Protein AF-0000000068849140 (afdb_homodimer)

Secondary structure (DSSP, 8-state):
--HHHHHHHHHHHHHHHHHHHHHHHHHHHHHHHHHHHHHHHHHHHHHHHTSTTHHHHHHHHSTTGGGG--HHHHHHHTTEEEEEEEE--SS-EEEEEEEEE-S-SSBS-SEEEEEEEE-SSS--EEEEPPP-B-HHHHSS----BTTBSSPPHHHHHH--TT--S-SSS-S---HHHHHHHHHHHHHIIIIIIIT-HHHHHHHHHHHHHTS-GGG-/--HHHHHHHHHHHHHHHHHHHHHHHHHHHHHHHHHHHHHHHHHHHHHHHTSTTHHHHHHHTSTTGGGG--HHHHHHHTTEEEEEEEE--SS-EEEEEEEEE-S-SSBS-SEEEEEEEE-SSS--EEEEPPP-B-HHHHSS----BTTBSSPPHHHHHH--TT--S-SS--S---HHHHHHHHHHHHHIIIIIIIT-HHHHHHHHHHHHHTS-GGG-

Sequence (432 aa):
MDTSLRCVMDAQERLDAVNDTFAKRAADLEREGRQQRAPLLRERGVAAKRIPGFWMCALQGHPLLEQYISARDASILEHLTALEVSALSDTDAGFTITLSFSANRFFTNPILEKTLRYAGDAALSMEATPIAWTAASSGGGEEEAPHGEAATFLTAFAWTNGDTKCLLSGTGQAESAGLAEAEAFCEAIKEDVYAHPLRFFERFSCSEGAGDPTAAMDTSLRCVMDAQERLDAVNDTFAKRAADLEREGRQQRAPLLRERGVAAKRIPGFWMCALQGHPLLEQYISARDASILEHLTALEVSALSDTDAGFTITLSFSANRFFTNPILEKTLRYAGDAALSMEATPIAWTAASSGGGEEEAPHGEAATFLTAFAWTNGDTKCLLSGTGQAESAGLAEAEAFCEAIKEDVYAHPLRFFERFSCSEGAGDPTAA

Foldseek 3Di:
DPPVVVVVVVVVVVVVVVVVVVVVVVLVVVVVVCVVCVVVLVVVLVVQLPDQCLLLQLQCLQPLSVQQADPVNSVQSSQFRGWDKADDDSVWPWIKIKTAGDDDQFFDDRIKMKIWTDDPVDHIWIAIDDTGTDPVNVPDDLPARVVGQAHHNVRLRHDTLPPCCLRGRNPNDDSVVSVVSSVVSVCCCVVPCSVPVVVSSVSRVVVVVPPDPPVD/DPPVVVVVVVVVVVVVVVVVVVVVVVLVVVVVVCVVCVVVLVVVLVVQLPDQCLLLQLQCLDPLSVQQADPVNSVQSSQFRGWDKADDDSVWPWIKIKTAGDDDQFFDDRIKMKIWTDDPVDHIWIAIDDTGTDPVNVPDDLPARVVGQAAHNVRLRHDTLPPCCQHGHNPNDDSVVSVVSSVVSVCCCVVPCSVPVVVSSVSRVVVVVPPDPPVD

Nearest PDB structures (foldseek):
  7mto-assembly1_A-2  TM=8.762E-01  e=7.616E-13  Homo sapiens
  5day-assembly1_A  TM=8.794E-01  e=3.068E-12  Arabidopsis thaliana
  5day-assembly1_B  TM=7.757E-01  e=9.246E-12  Arabidopsis thaliana
  6jqv-assembly1_A  TM=8.136E-01  e=7.923E-11  Arabidopsis thaliana
  7c7x-assembly1_F  TM=8.763E-01  e=1.590E-10  Arabidopsis thaliana

Solvent-accessible surface area (backbone atoms only — not comparable to full-atom values): 22929 Å² total; per-residue (Å²): 128,61,70,43,56,53,46,28,50,51,29,50,52,53,43,49,51,52,50,53,53,49,51,53,50,48,52,51,51,51,51,52,50,48,62,64,41,47,63,37,52,50,51,26,50,58,26,43,46,71,37,86,30,41,57,37,35,12,45,52,29,30,81,73,53,31,58,19,49,21,75,66,46,50,62,54,28,49,35,34,47,45,77,46,75,42,72,67,49,98,81,48,48,46,35,31,41,38,40,32,37,51,92,58,83,52,36,73,60,50,63,43,40,31,36,42,38,54,45,94,91,45,72,80,42,43,45,39,46,81,81,51,56,27,75,81,49,55,73,52,70,82,69,63,12,72,81,45,58,35,31,29,44,65,54,52,54,44,50,34,75,83,53,76,72,36,47,51,52,59,53,89,56,56,73,67,59,33,50,53,51,50,46,50,54,53,44,45,43,53,68,42,37,66,68,42,34,65,64,19,26,49,52,30,53,50,61,63,64,66,47,80,71,69,83,110,128,61,69,42,56,54,46,29,51,52,29,47,52,52,42,50,52,53,49,53,52,48,51,51,50,49,53,50,51,51,50,52,49,48,63,64,41,48,65,36,51,51,52,25,48,60,26,42,46,70,36,86,32,41,58,37,36,13,44,55,30,30,80,73,53,30,56,18,48,20,74,66,46,50,63,54,29,49,35,36,47,44,78,47,75,42,71,68,50,97,82,49,47,48,34,32,42,38,40,31,39,52,92,56,82,52,38,73,60,51,62,43,41,32,36,41,38,52,44,95,93,45,73,79,41,44,44,39,44,80,80,51,55,28,75,84,48,56,72,53,69,82,69,64,11,71,80,45,57,32,29,27,43,66,56,48,53,43,49,33,73,83,52,79,73,36,44,54,54,66,53,87,57,57,74,66,58,33,50,53,49,50,46,51,55,52,46,45,44,52,69,40,38,66,68,42,35,63,65,19,27,49,51,30,54,51,59,63,64,66,48,84,73,69,84,110

pLDDT: mean 84.21, std 18.13, range [31.11, 98.5]

Organism: Emiliania huxleyi (strain CCMP1516) (NCBI:txid280463)

Radius of gyration: 26.76 Å; Cα contacts (8 Å, |Δi|>4): 639; chains: 2; bounding box: 44×80×61 Å

InterPro domains:
  IPR002164 Nucleosome assembly protein [PF00956] (27-134)
  IPR002164 Nucleosome assembly protein [PTHR11875] (4-202)
  IPR037231 NAP-like superfamily [SSF143113] (9-201)

Structure (mmCIF, N/CA/C/O backbone):
data_AF-0000000068849140-model_v1
#
loop_
_entity.id
_entity.type
_entity.pdbx_description
1 polymer 'Nucleosome assembly protein'
#
loop_
_atom_site.group_PDB
_atom_site.id
_atom_site.type_symbol
_atom_site.label_atom_id
_atom_site.label_alt_id
_atom_site.label_comp_id
_atom_site.label_asym_id
_atom_site.label_entity_id
_atom_site.label_seq_id
_atom_site.pdbx_PDB_ins_code
_atom_site.Cartn_x
_atom_site.Cartn_y
_atom_site.Cartn_z
_atom_site.occupancy
_atom_site.B_iso_or_equiv
_atom_site.auth_seq_id
_atom_site.auth_comp_id
_atom_site.auth_asym_id
_atom_site.auth_atom_id
_atom_site.pdbx_PDB_model_num
ATOM 1 N N . MET A 1 1 ? 10.133 26.875 26.531 1 49.56 1 MET A N 1
ATOM 2 C CA . MET A 1 1 ? 9.273 26.172 25.578 1 49.56 1 MET A CA 1
ATOM 3 C C . MET A 1 1 ? 7.797 26.438 25.891 1 49.56 1 MET A C 1
ATOM 5 O O . MET A 1 1 ? 7.398 26.438 27.047 1 49.56 1 MET A O 1
ATOM 9 N N . ASP A 1 2 ? 6.996 27.125 24.984 1 70.75 2 ASP A N 1
ATOM 10 C CA . ASP A 1 2 ? 5.582 27.453 25.141 1 70.75 2 ASP A CA 1
ATOM 11 C C . ASP A 1 2 ? 4.793 26.219 25.594 1 70.75 2 ASP A C 1
ATOM 13 O O . ASP A 1 2 ? 5.156 25.094 25.266 1 70.75 2 ASP A O 1
ATOM 17 N N . THR A 1 3 ? 4.18 26.328 26.812 1 87.56 3 THR A N 1
ATOM 18 C CA . THR A 1 3 ? 3.361 25.312 27.469 1 87.56 3 THR A CA 1
ATOM 19 C C . THR A 1 3 ? 2.557 24.516 26.438 1 87.56 3 THR A C 1
ATOM 21 O O . THR A 1 3 ? 2.391 23.312 26.578 1 87.56 3 THR A O 1
ATOM 24 N N . SER A 1 4 ? 2.209 25.141 25.422 1 92.19 4 SER A N 1
ATOM 25 C CA . SER A 1 4 ? 1.405 24.469 24.406 1 92.19 4 SER A CA 1
ATOM 26 C C . SER A 1 4 ? 2.246 23.484 23.609 1 92.19 4 SER A C 1
ATOM 28 O O . SER A 1 4 ? 1.792 22.375 23.297 1 92.19 4 SER A O 1
ATOM 30 N N . LEU A 1 5 ? 3.445 23.844 23.375 1 94.06 5 LEU A N 1
ATOM 31 C CA . LEU A 1 5 ? 4.332 22.969 22.609 1 94.06 5 LEU A CA 1
ATOM 32 C C . LEU A 1 5 ? 4.664 21.719 23.422 1 94.06 5 LEU A C 1
ATOM 34 O O . LEU A 1 5 ? 4.746 20.625 22.859 1 94.06 5 LEU A O 1
ATOM 38 N N . ARG A 1 6 ? 4.871 21.922 24.672 1 95.06 6 ARG A N 1
ATOM 39 C CA . ARG A 1 6 ? 5.141 20.781 25.547 1 95.06 6 ARG A CA 1
ATOM 40 C C . ARG A 1 6 ? 3.969 19.812 25.562 1 95.06 6 ARG A C 1
ATOM 42 O O . ARG A 1 6 ? 4.168 18.594 25.594 1 95.06 6 ARG A O 1
ATOM 49 N N . CYS A 1 7 ? 2.766 20.375 25.5 1 95.56 7 CYS A N 1
ATOM 50 C CA . CYS A 1 7 ? 1.574 19.531 25.469 1 95.56 7 CYS A CA 1
ATOM 51 C C . CYS A 1 7 ? 1.505 18.719 24.188 1 95.56 7 CYS A C 1
ATOM 53 O O . CYS A 1 7 ? 1.124 17.547 24.203 1 95.56 7 CYS A O 1
ATOM 55 N N . VAL A 1 8 ? 1.905 19.359 23.094 1 96.75 8 VAL A N 1
ATOM 56 C CA . VAL A 1 8 ? 1.933 18.641 21.812 1 96.75 8 VAL A CA 1
ATOM 57 C C . VAL A 1 8 ? 2.979 17.531 21.875 1 96.75 8 VAL A C 1
ATOM 59 O O . VAL A 1 8 ? 2.723 16.406 21.438 1 96.75 8 VAL A O 1
ATOM 62 N N . MET A 1 9 ? 4.102 17.812 22.453 1 97.06 9 MET A N 1
ATOM 63 C CA . MET A 1 9 ? 5.191 16.859 22.562 1 97.06 9 MET A CA 1
ATOM 64 C C . MET A 1 9 ? 4.773 15.656 23.422 1 97.06 9 MET A C 1
ATOM 66 O O . MET A 1 9 ? 5.066 14.516 23.078 1 97.06 9 MET A O 1
ATOM 70 N N . ASP A 1 10 ? 4.113 15.953 24.516 1 97.5 10 ASP A N 1
ATOM 71 C CA . ASP A 1 10 ? 3.662 14.891 25.422 1 97.5 10 ASP A CA 1
ATOM 72 C C . ASP A 1 10 ? 2.66 13.977 24.719 1 97.5 10 ASP A C 1
ATOM 74 O O . ASP A 1 10 ? 2.766 12.75 24.812 1 97.5 10 ASP A O 1
ATOM 78 N N . ALA A 1 11 ? 1.691 14.57 24.094 1 97.75 11 ALA A N 1
ATOM 79 C CA . ALA A 1 11 ? 0.708 13.789 23.359 1 97.75 11 ALA A CA 1
ATOM 80 C C . ALA A 1 11 ? 1.382 12.93 22.281 1 97.75 11 ALA A C 1
ATOM 82 O O . ALA A 1 11 ? 1.031 11.766 22.109 1 97.75 11 ALA A O 1
ATOM 83 N N . GLN A 1 12 ? 2.391 13.523 21.594 1 97.5 12 GLN A N 1
ATOM 84 C CA . GLN A 1 12 ? 3.111 12.812 20.531 1 97.5 12 GLN A CA 1
ATOM 85 C C . GLN A 1 12 ? 3.9 11.641 21.109 1 97.5 12 GLN A C 1
ATOM 87 O O . GLN A 1 12 ? 3.949 10.57 20.5 1 97.5 12 GLN A O 1
ATOM 92 N N . GLU A 1 13 ? 4.496 11.805 22.234 1 97.88 13 GLU A N 1
ATOM 93 C CA . GLU A 1 13 ? 5.246 10.727 22.859 1 97.88 13 GLU A CA 1
ATOM 94 C C . GLU A 1 13 ? 4.336 9.547 23.203 1 97.88 13 GLU A C 1
ATOM 96 O O . GLU A 1 13 ? 4.707 8.391 23 1 97.88 13 GLU A O 1
ATOM 101 N N . ARG A 1 14 ? 3.197 9.828 23.719 1 98.25 14 ARG A N 1
ATOM 102 C CA . ARG A 1 14 ? 2.238 8.789 24.062 1 98.25 14 ARG A CA 1
ATOM 103 C C . ARG A 1 14 ? 1.708 8.094 22.812 1 98.25 14 ARG A C 1
ATOM 105 O O . ARG A 1 14 ? 1.525 6.875 22.812 1 98.25 14 ARG A O 1
ATOM 112 N N . LEU A 1 15 ? 1.481 8.898 21.797 1 98.19 15 LEU A N 1
ATOM 113 C CA . LEU A 1 15 ? 1.063 8.336 20.516 1 98.19 15 LEU A CA 1
ATOM 114 C C . LEU A 1 15 ? 2.127 7.395 19.969 1 98.19 15 LEU A C 1
ATOM 116 O O . LEU A 1 15 ? 1.81 6.289 19.516 1 98.19 15 LEU A O 1
ATOM 120 N N . ASP A 1 16 ? 3.359 7.824 20.031 1 97.81 16 ASP A N 1
ATOM 121 C CA . ASP A 1 16 ? 4.461 6.996 19.531 1 97.81 16 ASP A CA 1
ATOM 122 C C . ASP A 1 16 ? 4.547 5.684 20.312 1 97.81 16 ASP A C 1
ATOM 124 O O . ASP A 1 16 ? 4.828 4.633 19.734 1 97.81 16 ASP A O 1
ATOM 128 N N . ALA A 1 17 ? 4.34 5.77 21.562 1 98.25 17 ALA A N 1
ATOM 129 C CA . ALA A 1 17 ? 4.363 4.57 22.406 1 98.25 17 ALA A CA 1
ATOM 130 C C . ALA A 1 17 ? 3.262 3.598 21.984 1 98.25 17 ALA A C 1
ATOM 132 O O . ALA A 1 17 ? 3.492 2.389 21.906 1 98.25 17 ALA A O 1
ATOM 133 N N . VAL A 1 18 ? 2.059 4.125 21.766 1 98.19 18 VAL A N 1
ATOM 134 C CA . VAL A 1 18 ? 0.947 3.297 21.312 1 98.19 18 VAL A CA 1
ATOM 135 C C . VAL A 1 18 ? 1.288 2.686 19.953 1 98.19 18 VAL A C 1
ATOM 137 O O . VAL A 1 18 ? 1.081 1.489 19.734 1 98.19 18 VAL A O 1
ATOM 140 N N . ASN A 1 19 ? 1.831 3.504 19.078 1 97.31 19 ASN A N 1
ATOM 141 C CA . ASN A 1 19 ? 2.191 3.02 17.75 1 97.31 19 ASN A CA 1
ATOM 142 C C . ASN A 1 19 ? 3.248 1.921 17.828 1 97.31 19 ASN A C 1
ATOM 144 O O . ASN A 1 19 ? 3.158 0.92 17.109 1 97.31 19 ASN A O 1
ATOM 148 N N . ASP A 1 20 ? 4.223 2.127 18.656 1 97.75 20 ASP A N 1
ATOM 149 C CA . ASP A 1 20 ? 5.27 1.123 18.812 1 97.75 20 ASP A CA 1
ATOM 150 C C . ASP A 1 20 ? 4.691 -0.198 19.328 1 97.75 20 ASP A C 1
ATOM 152 O O . ASP A 1 20 ? 5.059 -1.269 18.828 1 97.75 20 ASP A O 1
ATOM 156 N N . THR A 1 21 ? 3.822 -0.109 20.266 1 98.12 21 THR A N 1
ATOM 157 C CA . THR A 1 21 ? 3.18 -1.291 20.828 1 98.12 21 THR A CA 1
ATOM 158 C C . THR A 1 21 ? 2.393 -2.041 19.75 1 98.12 21 THR A C 1
ATOM 160 O O . THR A 1 21 ? 2.525 -3.258 19.625 1 98.12 21 THR A O 1
ATOM 163 N N . PHE A 1 22 ? 1.639 -1.325 19.016 1 97.75 22 PHE A N 1
ATOM 164 C CA . PHE A 1 22 ? 0.774 -1.976 18.047 1 97.75 22 PHE A CA 1
ATOM 165 C C . PHE A 1 22 ? 1.571 -2.41 16.812 1 97.75 22 PHE A C 1
ATOM 167 O O . PHE A 1 22 ? 1.203 -3.373 16.141 1 97.75 22 PHE A O 1
ATOM 174 N N . ALA A 1 23 ? 2.629 -1.729 16.469 1 96.06 23 ALA A N 1
ATOM 175 C CA . ALA A 1 23 ? 3.525 -2.203 15.422 1 96.06 23 ALA A CA 1
ATOM 176 C C . ALA A 1 23 ? 4.098 -3.574 15.766 1 96.06 23 ALA A C 1
ATOM 178 O O . ALA A 1 23 ? 4.156 -4.461 14.906 1 96.06 23 ALA A O 1
ATOM 179 N N . LYS A 1 24 ? 4.512 -3.715 16.984 1 97.25 24 LYS A N 1
ATOM 180 C CA . LYS A 1 24 ? 5.035 -4.996 17.453 1 97.25 24 LYS A CA 1
ATOM 181 C C . LYS A 1 24 ? 3.951 -6.074 17.422 1 97.25 24 LYS A C 1
ATOM 183 O O . LYS A 1 24 ? 4.199 -7.199 16.984 1 97.25 24 LYS A O 1
ATOM 188 N N . ARG A 1 25 ? 2.779 -5.699 17.859 1 98.06 25 ARG A N 1
ATOM 189 C CA . ARG A 1 25 ? 1.673 -6.648 17.875 1 98.06 25 ARG A CA 1
ATOM 190 C C . ARG A 1 25 ? 1.307 -7.066 16.453 1 98.06 25 ARG A C 1
ATOM 192 O O . ARG A 1 25 ? 0.983 -8.234 16.203 1 98.06 25 ARG A O 1
ATOM 199 N N . ALA A 1 26 ? 1.312 -6.145 15.578 1 96.38 26 ALA A N 1
ATOM 200 C CA . ALA A 1 26 ? 1.036 -6.453 14.18 1 96.38 26 ALA A CA 1
ATOM 201 C C . ALA A 1 26 ? 2.092 -7.391 13.602 1 96.38 26 ALA A C 1
ATOM 203 O O . ALA A 1 26 ? 1.764 -8.328 12.867 1 96.38 26 ALA A O 1
ATOM 204 N N . ALA A 1 27 ? 3.34 -7.152 13.875 1 94.38 27 ALA A N 1
ATOM 205 C CA . ALA A 1 27 ? 4.426 -8.008 13.406 1 94.38 27 ALA A CA 1
ATOM 206 C C . ALA A 1 27 ? 4.285 -9.422 13.961 1 94.38 27 ALA A C 1
ATOM 208 O O . ALA A 1 27 ? 4.504 -10.406 13.242 1 94.38 27 ALA A O 1
ATOM 209 N N . ASP A 1 28 ? 3.934 -9.484 15.203 1 96.94 28 ASP A N 1
ATOM 210 C CA . ASP A 1 28 ? 3.727 -10.789 15.828 1 96.94 28 ASP A CA 1
ATOM 211 C C . ASP A 1 28 ? 2.568 -11.539 15.172 1 96.94 28 ASP A C 1
ATOM 213 O O . ASP A 1 28 ? 2.652 -12.742 14.938 1 96.94 28 ASP A O 1
ATOM 217 N N . LEU A 1 29 ? 1.521 -10.836 14.953 1 97.19 29 LEU A N 1
ATOM 218 C CA . LEU A 1 29 ? 0.362 -11.43 14.297 1 97.19 29 LEU A CA 1
ATOM 219 C C . LEU A 1 29 ? 0.731 -11.953 12.914 1 97.19 29 LEU A C 1
ATOM 221 O O . LEU A 1 29 ? 0.348 -13.07 12.547 1 97.19 29 LEU A O 1
ATOM 225 N N . GLU A 1 30 ? 1.449 -11.172 12.164 1 93.69 30 GLU A N 1
ATOM 226 C CA . GLU A 1 30 ? 1.889 -11.578 10.836 1 93.69 30 GLU A CA 1
ATOM 227 C C . GLU A 1 30 ? 2.773 -12.82 10.914 1 93.69 30 GLU A C 1
ATOM 229 O O . GLU A 1 30 ? 2.652 -13.727 10.086 1 93.69 30 GLU A O 1
ATOM 234 N N . ARG A 1 31 ? 3.668 -12.812 11.82 1 93.5 31 ARG A N 1
ATOM 235 C CA . ARG A 1 31 ? 4.559 -13.953 12 1 93.5 31 ARG A CA 1
ATOM 236 C C . ARG A 1 31 ? 3.764 -15.219 12.305 1 93.5 31 ARG A C 1
ATOM 238 O O . ARG A 1 31 ? 4.031 -16.281 11.734 1 93.5 31 ARG A O 1
ATOM 245 N N . GLU A 1 32 ? 2.838 -15.117 13.195 1 97.38 32 GLU A N 1
ATOM 246 C CA . GLU A 1 32 ? 1.992 -16.266 13.531 1 97.38 32 GLU A CA 1
ATOM 247 C C . GLU A 1 32 ? 1.227 -16.766 12.312 1 97.38 32 GLU A C 1
ATOM 249 O O . GLU A 1 32 ? 1.151 -17.969 12.07 1 97.38 32 GLU A O 1
ATOM 254 N N . GLY A 1 33 ? 0.604 -15.852 11.625 1 96.75 33 GLY A N 1
ATOM 255 C CA . GLY A 1 33 ? -0.108 -16.234 10.414 1 96.75 33 GLY A CA 1
ATOM 256 C C . GLY A 1 33 ? 0.773 -16.922 9.398 1 96.75 33 GLY A C 1
ATOM 257 O O . GLY A 1 33 ? 0.374 -17.922 8.805 1 96.75 33 GLY A O 1
ATOM 258 N N . ARG A 1 34 ? 1.899 -16.391 9.227 1 94 34 ARG A N 1
ATOM 259 C CA . ARG A 1 34 ? 2.854 -16.984 8.297 1 94 34 ARG A CA 1
ATOM 260 C C . ARG A 1 34 ? 3.207 -18.422 8.719 1 94 34 ARG A C 1
ATOM 262 O O . ARG A 1 34 ? 3.316 -19.312 7.867 1 94 34 ARG A O 1
ATOM 269 N N . GLN A 1 35 ? 3.42 -18.594 9.953 1 96.75 35 GLN A N 1
ATOM 270 C CA . GLN A 1 35 ? 3.779 -19.906 10.477 1 96.75 35 GLN A CA 1
ATOM 271 C C . GLN A 1 35 ? 2.654 -20.922 10.25 1 96.75 35 GLN A C 1
ATOM 273 O O . GLN A 1 35 ? 2.91 -22.094 9.969 1 96.75 35 GLN A O 1
ATOM 278 N N . GLN A 1 36 ? 1.473 -20.469 10.336 1 98.06 36 GLN A N 1
ATOM 279 C CA . GLN A 1 36 ? 0.331 -21.344 10.148 1 98.06 36 GLN A CA 1
ATOM 280 C C . GLN A 1 36 ? 0.082 -21.625 8.672 1 98.06 36 GLN A C 1
ATOM 282 O O . GLN A 1 36 ? -0.376 -22.703 8.305 1 98.06 36 GLN A O 1
ATOM 287 N N . ARG A 1 37 ? 0.371 -20.688 7.836 1 97.81 37 ARG A N 1
ATOM 288 C CA . ARG A 1 37 ? 0.118 -20.828 6.406 1 97.81 37 ARG A CA 1
ATOM 289 C C . ARG A 1 37 ? 1.194 -21.688 5.742 1 97.81 37 ARG A C 1
ATOM 291 O O . ARG A 1 37 ? 0.925 -22.391 4.766 1 97.81 37 ARG A O 1
ATOM 298 N N . ALA A 1 38 ? 2.375 -21.672 6.297 1 96.56 38 ALA A N 1
ATOM 299 C CA . ALA A 1 38 ? 3.553 -22.25 5.668 1 96.56 38 ALA A CA 1
ATOM 300 C C . ALA A 1 38 ? 3.334 -23.734 5.371 1 96.56 38 ALA A C 1
ATOM 302 O O . ALA A 1 38 ? 3.512 -24.188 4.234 1 96.56 38 ALA A O 1
ATOM 303 N N . PRO A 1 39 ? 2.945 -24.578 6.387 1 98 39 PRO A N 1
ATOM 304 C CA . PRO A 1 39 ? 2.752 -26 6.09 1 98 39 PRO A CA 1
ATOM 305 C C . PRO A 1 39 ? 1.635 -26.25 5.082 1 98 39 PRO A C 1
ATOM 307 O O . PRO A 1 39 ? 1.707 -27.188 4.293 1 98 39 PRO A O 1
ATOM 310 N N . LEU A 1 40 ? 0.639 -25.422 5.082 1 98.25 40 LEU A N 1
ATOM 311 C CA . LEU A 1 40 ? -0.479 -25.594 4.156 1 98.25 40 LEU A CA 1
ATOM 312 C C . LEU A 1 40 ? -0.068 -25.219 2.736 1 98.25 40 LEU A C 1
ATOM 314 O O . LEU A 1 40 ? -0.494 -25.875 1.775 1 98.25 40 LEU A O 1
ATOM 318 N N . LEU A 1 41 ? 0.732 -24.219 2.627 1 97.81 41 LEU A N 1
ATOM 319 C CA . LEU A 1 41 ? 1.247 -23.828 1.319 1 97.81 41 LEU A CA 1
ATOM 320 C C . LEU A 1 41 ? 2.139 -24.922 0.74 1 97.81 41 LEU A C 1
ATOM 322 O O . LEU A 1 41 ? 2.098 -25.188 -0.463 1 97.81 41 LEU A O 1
ATOM 326 N N . ARG A 1 42 ? 2.916 -25.5 1.613 1 96.88 42 ARG A N 1
ATOM 327 C CA . ARG A 1 42 ? 3.75 -26.625 1.182 1 96.88 42 ARG A CA 1
ATOM 328 C C . ARG A 1 42 ? 2.896 -27.781 0.694 1 96.88 42 ARG A C 1
ATOM 330 O O . ARG A 1 42 ? 3.18 -28.375 -0.352 1 96.88 42 ARG A O 1
ATOM 337 N N . GLU A 1 43 ? 1.941 -28.078 1.437 1 97.38 43 GLU A N 1
ATOM 338 C CA . GLU A 1 43 ? 1.027 -29.156 1.058 1 97.38 43 GLU A CA 1
ATOM 339 C C . GLU A 1 43 ? 0.363 -28.859 -0.285 1 97.38 43 GLU A C 1
ATOM 341 O O . GLU A 1 43 ? 0.265 -29.75 -1.139 1 97.38 43 GLU A O 1
ATOM 346 N N . ARG A 1 44 ? -0.086 -27.656 -0.481 1 97.81 44 ARG A N 1
ATOM 347 C CA . ARG A 1 44 ? -0.712 -27.281 -1.743 1 97.81 44 ARG A CA 1
ATOM 348 C C . ARG A 1 44 ? 0.27 -27.406 -2.902 1 97.81 44 ARG A C 1
ATOM 350 O O . ARG A 1 44 ? -0.092 -27.891 -3.979 1 97.81 44 ARG A O 1
ATOM 357 N N . GLY A 1 45 ? 1.469 -26.969 -2.615 1 97 45 GLY A N 1
ATOM 358 C CA . GLY A 1 45 ? 2.504 -27.062 -3.633 1 97 45 GLY A CA 1
ATOM 359 C C . GLY A 1 45 ? 2.781 -28.484 -4.078 1 97 45 GLY A C 1
ATOM 360 O O . GLY A 1 45 ? 2.908 -28.75 -5.273 1 97 45 GLY A O 1
ATOM 361 N N . VAL A 1 46 ? 2.863 -29.391 -3.137 1 96.5 46 VAL A N 1
ATOM 362 C CA . VAL A 1 46 ? 3.125 -30.797 -3.422 1 96.5 46 VAL A CA 1
ATOM 363 C C . VAL A 1 46 ? 1.97 -31.391 -4.227 1 96.5 46 VAL A C 1
ATOM 365 O O . VAL A 1 46 ? 2.189 -32.094 -5.215 1 96.5 46 VAL A O 1
ATOM 368 N N . ALA A 1 47 ? 0.801 -31.109 -3.848 1 97.12 47 ALA A N 1
ATOM 369 C CA . ALA A 1 47 ? -0.377 -31.609 -4.551 1 97.12 47 ALA A CA 1
ATOM 370 C C . ALA A 1 47 ? -0.45 -31.047 -5.965 1 97.12 47 ALA A C 1
ATOM 372 O O . ALA A 1 47 ? -0.775 -31.766 -6.914 1 97.12 47 ALA A O 1
ATOM 373 N N . ALA A 1 48 ? -0.21 -29.781 -6.094 1 96.75 48 ALA A N 1
ATOM 374 C CA . ALA A 1 48 ? -0.274 -29.125 -7.391 1 96.75 48 ALA A CA 1
ATOM 375 C C . ALA A 1 48 ? 0.744 -29.703 -8.359 1 96.75 48 ALA A C 1
ATOM 377 O O . ALA A 1 48 ? 0.484 -29.797 -9.562 1 96.75 48 ALA A O 1
ATOM 378 N N . LYS A 1 49 ? 1.909 -30.031 -7.805 1 95.25 49 LYS A N 1
ATOM 379 C CA . LYS A 1 49 ? 2.984 -30.594 -8.625 1 95.25 49 LYS A CA 1
ATOM 380 C C . LYS A 1 49 ? 2.543 -31.891 -9.297 1 95.25 49 LYS A C 1
ATOM 382 O O . LYS A 1 49 ? 3.068 -32.25 -10.344 1 95.25 49 LYS A O 1
ATOM 387 N N . ARG A 1 50 ? 1.591 -32.562 -8.812 1 94.5 50 ARG A N 1
ATOM 388 C CA . ARG A 1 50 ? 1.121 -33.844 -9.32 1 94.5 50 ARG A CA 1
ATOM 389 C C . ARG A 1 50 ? 0.095 -33.656 -10.43 1 94.5 50 ARG A C 1
ATOM 391 O O . ARG A 1 50 ? -0.312 -34.625 -11.078 1 94.5 50 ARG A O 1
ATOM 398 N N . ILE A 1 51 ? -0.308 -32.438 -10.602 1 94.62 51 ILE A N 1
ATOM 399 C CA . ILE A 1 51 ? -1.282 -32.156 -11.641 1 94.62 51 ILE A CA 1
ATOM 400 C C . ILE A 1 51 ? -0.575 -31.531 -12.844 1 94.62 51 ILE A C 1
ATOM 402 O O . ILE A 1 51 ? -0.19 -30.359 -12.812 1 94.62 51 ILE A O 1
ATOM 406 N N . PRO A 1 52 ? -0.504 -32.281 -13.867 1 92.12 52 PRO A N 1
ATOM 407 C CA . PRO A 1 52 ? 0.189 -31.75 -15.047 1 92.12 52 PRO A CA 1
ATOM 408 C C . PRO A 1 52 ? -0.419 -30.453 -15.555 1 92.12 52 PRO A C 1
ATOM 410 O O . PRO A 1 52 ? -1.639 -30.344 -15.711 1 92.12 52 PRO A O 1
ATOM 413 N N . GLY A 1 53 ? 0.389 -29.422 -15.695 1 93.81 53 GLY A N 1
ATOM 414 C CA . GLY A 1 53 ? -0.03 -28.156 -16.281 1 93.81 53 GLY A CA 1
ATOM 415 C C . GLY A 1 53 ? -0.816 -27.281 -15.328 1 93.81 53 GLY A C 1
ATOM 416 O O . GLY A 1 53 ? -1.47 -26.328 -15.75 1 93.81 53 GLY A O 1
ATOM 417 N N . PHE A 1 54 ? -0.818 -27.656 -14.102 1 96.31 54 PHE A N 1
ATOM 418 C CA . PHE A 1 54 ? -1.639 -26.953 -13.125 1 96.31 54 PHE A CA 1
ATOM 419 C C . PHE A 1 54 ? -1.349 -25.453 -13.164 1 96.31 54 PHE A C 1
ATOM 421 O O . PHE A 1 54 ? -2.264 -24.641 -13.32 1 96.31 54 PHE A O 1
ATOM 428 N N . TRP A 1 55 ? -0.136 -25.062 -13.023 1 97.25 55 TRP A N 1
ATOM 429 C CA . TRP A 1 55 ? 0.237 -23.656 -12.914 1 97.25 55 TRP A CA 1
ATOM 430 C C . TRP A 1 55 ? 0.056 -22.938 -14.25 1 97.25 55 TRP A C 1
ATOM 432 O O . TRP A 1 55 ? -0.315 -21.766 -14.289 1 97.25 55 TRP A O 1
ATOM 442 N N . MET A 1 56 ? 0.369 -23.625 -15.367 1 96.19 56 MET A N 1
ATOM 443 C CA . MET A 1 56 ? 0.105 -23.047 -16.688 1 96.19 56 MET A CA 1
ATOM 444 C C . MET A 1 56 ? -1.369 -22.688 -16.828 1 96.19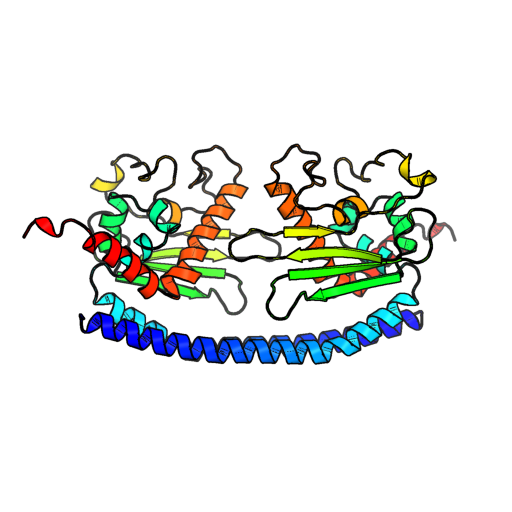 56 MET A C 1
ATOM 446 O O . MET A 1 56 ? -1.7 -21.578 -17.25 1 96.19 56 MET A O 1
ATOM 450 N N . CYS A 1 57 ? -2.242 -23.609 -16.438 1 96.31 57 CYS A N 1
ATOM 451 C CA . CYS A 1 57 ? -3.682 -23.375 -16.516 1 96.31 57 CYS A CA 1
ATOM 452 C C . CYS A 1 57 ? -4.102 -22.219 -15.633 1 96.31 57 CYS A C 1
ATOM 454 O O . CYS A 1 57 ? -4.902 -21.375 -16.031 1 96.31 57 CYS A O 1
ATOM 456 N N . ALA A 1 58 ? -3.553 -22.203 -14.438 1 97.38 58 ALA A N 1
ATOM 457 C CA . ALA A 1 58 ? -3.889 -21.141 -13.5 1 97.38 58 ALA A CA 1
ATOM 458 C C . ALA A 1 58 ? -3.449 -19.781 -14.039 1 97.38 58 ALA A C 1
ATOM 460 O O . ALA A 1 58 ? -4.188 -18.797 -13.938 1 97.38 58 ALA A O 1
ATOM 461 N N . LEU A 1 59 ? -2.25 -19.703 -14.57 1 97.75 59 LEU A N 1
ATOM 462 C CA . LEU A 1 59 ? -1.738 -18.469 -15.141 1 97.75 59 LEU A CA 1
ATOM 463 C C . LEU A 1 59 ? -2.564 -18.031 -16.344 1 97.75 59 LEU A C 1
ATOM 465 O O . LEU A 1 59 ? -2.902 -16.859 -16.5 1 97.75 59 LEU A O 1
ATOM 469 N N . GLN A 1 60 ? -2.955 -18.938 -17.156 1 95.56 60 GLN A N 1
ATOM 470 C CA . GLN A 1 60 ? -3.729 -18.656 -18.359 1 95.56 60 GLN A CA 1
ATOM 471 C C . GLN A 1 60 ? -5.152 -18.234 -18.016 1 95.56 60 GLN A C 1
ATOM 473 O O . GLN A 1 60 ? -5.785 -17.5 -18.781 1 95.56 60 GLN A O 1
ATOM 478 N N . GLY A 1 61 ? -5.586 -18.75 -16.938 1 96.44 61 GLY A N 1
ATOM 479 C CA . GLY A 1 61 ? -6.941 -18.422 -16.516 1 96.44 61 GLY A CA 1
ATOM 480 C C . GLY A 1 61 ? -7.078 -17.016 -15.961 1 96.44 61 GLY A C 1
ATOM 481 O O . GLY A 1 61 ? -8.188 -16.531 -15.758 1 96.44 61 GLY A O 1
ATOM 482 N N . HIS A 1 62 ? -5.984 -16.422 -15.625 1 96.38 62 HIS A N 1
ATOM 483 C CA . HIS A 1 62 ? -6.012 -15.078 -15.07 1 96.38 62 HIS A CA 1
ATOM 484 C C . HIS A 1 62 ? -6.164 -14.031 -16.172 1 96.38 62 HIS A C 1
ATOM 486 O O . HIS A 1 62 ? -5.371 -14 -17.125 1 96.38 62 HIS A O 1
ATOM 492 N N . PRO A 1 63 ? -7.102 -13.148 -16.078 1 94.31 63 PRO A N 1
ATOM 493 C CA . PRO A 1 63 ? -7.422 -12.227 -17.172 1 94.31 63 PRO A CA 1
ATOM 494 C C . PRO A 1 63 ? -6.238 -11.344 -17.562 1 94.31 63 PRO A C 1
ATOM 496 O O . PRO A 1 63 ? -6.043 -11.055 -18.75 1 94.31 63 PRO A O 1
ATOM 499 N N . LEU A 1 64 ? -5.465 -10.883 -16.656 1 91.94 64 LEU A N 1
ATOM 500 C CA . LEU A 1 64 ? -4.324 -10.023 -16.953 1 91.94 64 LEU A CA 1
ATOM 501 C C . LEU A 1 64 ? -3.158 -10.844 -17.5 1 91.94 64 LEU A C 1
ATOM 503 O O . LEU A 1 64 ? -2.549 -10.469 -18.5 1 91.94 64 LEU A O 1
ATOM 507 N N . LEU A 1 65 ? -2.898 -11.953 -16.875 1 94.88 65 LEU A N 1
ATOM 508 C CA . LEU A 1 65 ? -1.698 -12.719 -17.203 1 94.88 65 LEU A CA 1
ATOM 509 C C . LEU A 1 65 ? -1.859 -13.461 -18.516 1 94.88 65 LEU A C 1
ATOM 511 O O . LEU A 1 65 ? -0.878 -13.695 -19.234 1 94.88 65 LEU A O 1
ATOM 515 N N . GLU A 1 66 ? -3.049 -13.82 -18.844 1 93.81 66 GLU A N 1
ATOM 516 C CA . GLU A 1 66 ? -3.291 -14.539 -20.094 1 93.81 66 GLU A CA 1
ATOM 517 C C . GLU A 1 66 ? -2.822 -13.727 -21.297 1 93.81 66 GLU A C 1
ATOM 519 O O . GLU A 1 66 ? -2.443 -14.297 -22.328 1 93.81 66 GLU A O 1
ATOM 524 N N . GLN A 1 67 ? -2.859 -12.438 -21.141 1 90 67 GLN A N 1
ATOM 525 C CA . GLN A 1 67 ? -2.498 -11.547 -22.234 1 90 67 GLN A CA 1
ATOM 526 C C . GLN A 1 67 ? -1.012 -11.656 -22.578 1 90 67 GLN A C 1
ATOM 528 O O . GLN A 1 67 ? -0.586 -11.289 -23.672 1 90 67 GLN A O 1
ATOM 533 N N . TYR A 1 68 ? -0.279 -12.141 -21.547 1 89.5 68 TYR A N 1
ATOM 534 C CA . TYR A 1 68 ? 1.164 -12.242 -21.734 1 89.5 68 TYR A CA 1
ATOM 535 C C . TYR A 1 68 ? 1.55 -13.617 -22.266 1 89.5 68 TYR A C 1
ATOM 537 O O . TYR A 1 68 ? 2.701 -13.844 -22.656 1 89.5 68 TYR A O 1
ATOM 545 N N . ILE A 1 69 ? 0.65 -14.508 -22.375 1 93.25 69 ILE A N 1
ATOM 546 C CA . ILE A 1 69 ? 1.028 -15.898 -22.609 1 93.25 69 ILE A CA 1
ATOM 547 C C . ILE A 1 69 ? 0.823 -16.25 -24.078 1 93.25 69 ILE A C 1
ATOM 549 O O . ILE A 1 69 ? -0.305 -16.484 -24.516 1 93.25 69 ILE A O 1
ATOM 553 N N . SER A 1 70 ? 1.843 -16.328 -24.781 1 89.88 70 SER A N 1
ATOM 554 C CA . SER A 1 70 ? 1.832 -16.781 -26.172 1 89.88 70 SER A CA 1
ATOM 555 C C . SER A 1 70 ? 1.733 -18.297 -26.266 1 89.88 70 SER A C 1
ATOM 557 O O . SER A 1 70 ? 1.794 -18.984 -25.25 1 89.88 70 SER A O 1
ATOM 559 N N . ALA A 1 71 ? 1.611 -18.781 -27.5 1 90.06 71 ALA A N 1
ATOM 560 C CA . ALA A 1 71 ? 1.599 -20.219 -27.719 1 90.06 71 ALA A CA 1
ATOM 561 C C . ALA A 1 71 ? 2.914 -20.859 -27.281 1 90.06 71 ALA A C 1
ATOM 563 O O . ALA A 1 71 ? 2.922 -21.953 -26.703 1 90.06 71 ALA A O 1
ATOM 564 N N . ARG A 1 72 ? 3.93 -20.172 -27.562 1 89.06 72 ARG A N 1
ATOM 565 C CA . ARG A 1 72 ? 5.238 -20.656 -27.141 1 89.06 72 ARG A CA 1
ATOM 566 C C . ARG A 1 72 ? 5.344 -20.688 -25.625 1 89.06 72 ARG A C 1
ATOM 568 O O . ARG A 1 72 ? 5.836 -21.672 -25.047 1 89.06 72 ARG A O 1
ATOM 575 N N . ASP A 1 73 ? 4.914 -19.625 -24.953 1 93.38 73 ASP A N 1
ATOM 576 C CA . ASP A 1 73 ? 4.922 -19.578 -23.5 1 93.38 73 ASP A CA 1
ATOM 577 C C . ASP A 1 73 ? 4.109 -20.734 -22.906 1 93.38 73 ASP A C 1
ATOM 579 O O . ASP A 1 73 ? 4.527 -21.359 -21.922 1 93.38 73 ASP A O 1
ATOM 583 N N . ALA A 1 74 ? 2.979 -20.938 -23.5 1 92.81 74 ALA A N 1
ATOM 584 C CA . ALA A 1 74 ? 2.117 -22.016 -23.016 1 92.81 74 ALA A CA 1
ATOM 585 C C . ALA A 1 74 ? 2.836 -23.359 -23.062 1 92.81 74 ALA A C 1
ATOM 587 O O . ALA A 1 74 ? 2.762 -24.141 -22.109 1 92.81 74 ALA A O 1
ATOM 588 N N . SER A 1 75 ? 3.525 -23.594 -24.172 1 93.44 75 SER A N 1
ATOM 589 C CA . SER A 1 75 ? 4.285 -24.828 -24.312 1 93.44 75 SER A CA 1
ATOM 590 C C . SER A 1 75 ? 5.383 -24.922 -23.266 1 93.44 75 SER A C 1
ATOM 592 O O . SER A 1 75 ? 5.625 -26 -22.719 1 93.44 75 SER A O 1
ATOM 594 N N . ILE A 1 76 ? 5.98 -23.844 -22.953 1 95 76 ILE A N 1
ATOM 595 C CA . ILE A 1 76 ? 7.047 -23.812 -21.953 1 95 76 ILE A CA 1
ATOM 596 C C . ILE A 1 76 ? 6.461 -24.016 -20.562 1 95 76 ILE A C 1
ATOM 598 O O . ILE A 1 76 ? 6.992 -24.797 -19.766 1 95 76 ILE A O 1
ATOM 602 N N . LEU A 1 77 ? 5.332 -23.375 -20.312 1 96.25 77 LEU A N 1
ATOM 603 C CA . LEU A 1 77 ? 4.719 -23.391 -18.984 1 96.25 77 LEU A CA 1
ATOM 604 C C . LEU A 1 77 ? 4.117 -24.75 -18.672 1 96.25 77 LEU A C 1
ATOM 606 O O . LEU A 1 77 ? 3.795 -25.047 -17.531 1 96.25 77 LEU A O 1
ATOM 610 N N . GLU A 1 78 ? 3.996 -25.547 -19.672 1 94.75 78 GLU A N 1
ATOM 611 C CA . GLU A 1 78 ? 3.617 -26.938 -19.422 1 94.75 78 GLU A CA 1
ATOM 612 C C . GLU A 1 78 ? 4.656 -27.641 -18.547 1 94.75 78 GLU A C 1
ATOM 614 O O . GLU A 1 78 ? 4.34 -28.594 -17.844 1 94.75 78 GLU A O 1
ATOM 619 N N . HIS A 1 79 ? 5.855 -27.172 -18.578 1 96.19 79 HIS A N 1
ATOM 620 C CA . HIS A 1 79 ? 6.949 -27.781 -17.828 1 96.19 79 HIS A CA 1
ATOM 621 C C . HIS A 1 79 ? 7.117 -27.125 -16.469 1 96.19 79 HIS A C 1
ATOM 623 O O . HIS A 1 79 ? 8 -27.516 -15.688 1 96.19 79 HIS A O 1
ATOM 629 N N . LEU A 1 80 ? 6.266 -26.109 -16.172 1 97.94 80 LEU A N 1
ATOM 630 C CA . LEU A 1 80 ? 6.293 -25.453 -14.875 1 97.94 80 LEU A CA 1
ATOM 631 C C . LEU A 1 80 ? 5.734 -26.375 -13.789 1 97.94 80 LEU A C 1
ATOM 633 O O . LEU A 1 80 ? 4.539 -26.672 -13.789 1 97.94 80 LEU A O 1
ATOM 637 N N . THR A 1 81 ? 6.535 -26.781 -12.852 1 97.06 81 THR A N 1
ATOM 638 C CA . THR A 1 81 ? 6.133 -27.781 -11.867 1 97.06 81 THR A CA 1
ATOM 639 C C . THR A 1 81 ? 5.801 -27.109 -10.531 1 97.06 81 THR A C 1
ATOM 641 O O . THR A 1 81 ? 5.066 -27.672 -9.719 1 97.06 81 THR A O 1
ATOM 644 N N . ALA A 1 82 ? 6.395 -25.984 -10.344 1 97.56 82 ALA A N 1
ATOM 645 C CA . ALA A 1 82 ? 6.129 -25.297 -9.086 1 97.56 82 ALA A CA 1
ATOM 646 C C . ALA A 1 82 ? 6.207 -23.781 -9.266 1 97.56 82 ALA A C 1
ATOM 648 O O . ALA A 1 82 ? 7.02 -23.281 -10.047 1 97.56 82 ALA A O 1
ATOM 649 N N . LEU A 1 83 ? 5.371 -23.062 -8.617 1 98.38 83 LEU A N 1
ATOM 650 C CA . LEU A 1 83 ? 5.344 -21.609 -8.477 1 98.38 83 LEU A CA 1
ATOM 651 C C . LEU A 1 83 ? 5.258 -21.203 -7.012 1 98.38 83 LEU A C 1
ATOM 653 O O . LEU A 1 83 ? 4.289 -21.531 -6.328 1 98.38 83 LEU A O 1
ATOM 657 N N . GLU A 1 84 ? 6.266 -20.562 -6.527 1 97.44 84 GLU A N 1
ATOM 658 C CA . GLU A 1 84 ? 6.332 -20.188 -5.121 1 97.44 84 GLU A CA 1
ATOM 659 C C . GLU A 1 84 ? 6.617 -18.688 -4.969 1 97.44 84 GLU A C 1
ATOM 661 O O . GLU A 1 84 ? 7.289 -18.094 -5.809 1 97.44 84 GLU A O 1
ATOM 666 N N . VAL A 1 85 ? 6.078 -18.141 -3.947 1 97.12 85 VAL A N 1
ATOM 667 C CA . VAL A 1 85 ? 6.344 -16.75 -3.596 1 97.12 85 VAL A CA 1
ATOM 668 C C . VAL A 1 85 ? 6.867 -16.672 -2.162 1 97.12 85 VAL A C 1
ATOM 670 O O . VAL A 1 85 ? 6.285 -17.266 -1.249 1 97.12 85 VAL A O 1
ATOM 673 N N . SER A 1 86 ? 7.953 -15.992 -2.016 1 93.94 86 SER A N 1
ATOM 674 C CA . SER A 1 86 ? 8.539 -15.859 -0.687 1 93.94 86 SER A CA 1
ATOM 675 C C . SER A 1 86 ? 8.867 -14.406 -0.362 1 93.94 86 SER A C 1
ATOM 677 O O . SER A 1 86 ? 9.172 -13.617 -1.258 1 93.94 86 SER A O 1
ATOM 679 N N . ALA A 1 87 ? 8.758 -14.172 0.907 1 89.88 87 ALA A N 1
ATOM 680 C CA . ALA A 1 87 ? 9.172 -12.859 1.377 1 89.88 87 ALA A CA 1
ATOM 681 C C . ALA A 1 87 ? 10.695 -12.719 1.35 1 89.88 87 ALA A C 1
ATOM 683 O O . ALA A 1 87 ? 11.414 -13.719 1.376 1 89.88 87 ALA A O 1
ATOM 684 N N . LEU A 1 88 ? 11.227 -11.539 1.188 1 86.25 88 LEU A N 1
ATOM 685 C CA . LEU A 1 88 ? 12.672 -11.305 1.199 1 86.25 88 LEU A CA 1
ATOM 686 C C . LEU A 1 88 ? 13.242 -11.508 2.6 1 86.25 88 LEU A C 1
ATOM 688 O O . LEU A 1 88 ? 14.117 -12.352 2.803 1 86.25 88 LEU A O 1
ATOM 692 N N . SER A 1 89 ? 13.102 -10.641 3.482 1 77.44 89 SER A N 1
ATOM 693 C CA . SER A 1 89 ? 13.492 -10.695 4.887 1 77.44 89 SER A CA 1
ATOM 694 C C . SER A 1 89 ? 12.43 -10.07 5.781 1 77.44 89 SER A C 1
ATOM 696 O O . SER A 1 89 ? 11.406 -9.57 5.293 1 77.44 89 SER A O 1
ATOM 698 N N . ASP A 1 90 ? 12.648 -10.203 6.984 1 68.88 90 ASP A N 1
ATOM 699 C CA . ASP A 1 90 ? 11.719 -9.625 7.949 1 68.88 90 ASP A CA 1
ATOM 700 C C . ASP A 1 90 ? 11.734 -8.094 7.883 1 68.88 90 ASP A C 1
ATOM 702 O O . ASP A 1 90 ? 10.766 -7.441 8.273 1 68.88 90 ASP A O 1
ATOM 706 N N . THR A 1 91 ? 12.734 -7.625 7.32 1 67.75 91 THR A N 1
ATOM 707 C CA . THR A 1 91 ? 12.891 -6.176 7.391 1 67.75 91 THR A CA 1
ATOM 708 C C . THR A 1 91 ? 12.68 -5.543 6.02 1 67.75 91 THR A C 1
ATOM 710 O O . THR A 1 91 ? 12.25 -4.391 5.922 1 67.75 91 THR A O 1
ATOM 713 N N . ASP A 1 92 ? 12.875 -6.371 4.98 1 76.31 92 ASP A N 1
ATOM 714 C CA . ASP A 1 92 ? 12.82 -5.809 3.637 1 76.31 92 ASP A CA 1
ATOM 715 C C . ASP A 1 92 ? 11.422 -5.961 3.041 1 76.31 92 ASP A C 1
ATOM 717 O O . ASP A 1 92 ? 10.789 -7.012 3.184 1 76.31 92 ASP A O 1
ATOM 721 N N . ALA A 1 93 ? 11.008 -4.805 2.5 1 85.5 93 ALA A N 1
ATOM 722 C CA . ALA A 1 93 ? 9.734 -4.875 1.79 1 85.5 93 ALA A CA 1
ATOM 723 C C . ALA A 1 93 ? 9.922 -5.41 0.373 1 85.5 93 ALA A C 1
ATOM 725 O O . ALA A 1 93 ? 10.82 -4.965 -0.35 1 85.5 93 ALA A O 1
ATOM 726 N N . GLY A 1 94 ? 9.227 -6.402 0.093 1 91.69 94 GLY A N 1
ATOM 727 C CA . GLY A 1 94 ? 9.336 -7.02 -1.219 1 91.69 94 GLY A CA 1
ATOM 728 C C . GLY A 1 94 ? 9.055 -8.508 -1.199 1 91.69 94 GLY A C 1
ATOM 729 O O . GLY A 1 94 ? 8.555 -9.039 -0.204 1 91.69 94 GLY A O 1
ATOM 730 N N . PHE A 1 95 ? 9.258 -9.195 -2.381 1 95.31 95 PHE A N 1
ATOM 731 C CA . PHE A 1 95 ? 9.031 -10.633 -2.486 1 95.31 95 PHE A CA 1
ATOM 732 C C . PHE A 1 95 ? 9.766 -11.219 -3.686 1 95.31 95 PHE A C 1
ATOM 734 O O . PHE A 1 95 ? 10.219 -10.477 -4.562 1 95.31 95 PHE A O 1
ATOM 741 N N . THR A 1 96 ? 9.953 -12.477 -3.633 1 96.56 96 THR A N 1
ATOM 742 C CA . THR A 1 96 ? 10.562 -13.227 -4.727 1 96.56 96 THR A CA 1
ATOM 743 C C . THR A 1 96 ? 9.594 -14.266 -5.281 1 96.56 96 THR A C 1
ATOM 745 O O . THR A 1 96 ? 8.945 -14.984 -4.516 1 96.56 96 THR A O 1
ATOM 748 N N . ILE A 1 97 ? 9.43 -14.258 -6.566 1 98.12 97 ILE A N 1
ATOM 749 C CA . ILE A 1 97 ? 8.695 -15.312 -7.258 1 98.12 97 ILE A CA 1
ATOM 750 C C . ILE A 1 97 ? 9.68 -16.344 -7.801 1 98.12 97 ILE A C 1
ATOM 752 O O . ILE A 1 97 ? 10.664 -15.992 -8.453 1 98.12 97 ILE A O 1
ATOM 756 N N . THR A 1 98 ? 9.438 -17.578 -7.508 1 98.25 98 THR A N 1
ATOM 757 C CA . THR A 1 98 ? 10.289 -18.672 -7.973 1 98.25 98 THR A CA 1
ATOM 758 C C . THR A 1 98 ? 9.492 -19.641 -8.852 1 98.25 98 THR A C 1
ATOM 760 O O . THR A 1 98 ? 8.477 -20.188 -8.422 1 98.25 98 THR A O 1
ATOM 763 N N . LEU A 1 99 ? 9.93 -19.812 -10.055 1 98.5 99 LEU A N 1
ATOM 764 C CA . LEU A 1 99 ? 9.359 -20.781 -10.992 1 98.5 99 LEU A CA 1
ATOM 765 C C . LEU A 1 99 ? 10.297 -21.969 -11.18 1 98.5 99 LEU A C 1
ATOM 767 O O . LEU A 1 99 ? 11.453 -21.797 -11.562 1 98.5 99 LEU A O 1
ATOM 771 N N . SER A 1 100 ? 9.82 -23.156 -10.906 1 98.25 100 SER A N 1
ATOM 772 C CA . SER A 1 100 ? 10.594 -24.375 -11.109 1 98.25 100 SER A CA 1
ATOM 773 C C . SER A 1 100 ? 10.094 -25.156 -12.32 1 98.25 100 SER A C 1
ATOM 775 O O . SER A 1 100 ? 8.891 -25.359 -12.484 1 98.25 100 SER A O 1
ATOM 777 N N . PHE A 1 101 ? 11.023 -25.609 -13.125 1 97.44 101 PHE A N 1
ATOM 778 C CA . PHE A 1 101 ? 10.672 -26.281 -14.367 1 97.44 101 PHE A CA 1
ATOM 779 C C . PHE A 1 101 ? 11.273 -27.688 -14.422 1 97.44 101 PHE A C 1
ATOM 781 O O . PHE A 1 101 ? 12.383 -27.906 -13.938 1 97.44 101 PHE A O 1
ATOM 788 N N . SER A 1 102 ? 10.539 -28.547 -15.008 1 96.56 102 SER A N 1
ATOM 789 C CA . SER A 1 102 ? 11.133 -29.812 -15.43 1 96.56 102 SER A CA 1
ATOM 790 C C . SER A 1 102 ? 12.008 -29.641 -16.656 1 96.56 102 SER A C 1
ATOM 792 O O . SER A 1 102 ? 11.961 -28.594 -17.312 1 96.56 102 SER A O 1
ATOM 794 N N . ALA A 1 103 ? 12.82 -30.625 -16.906 1 94.94 103 ALA A N 1
ATOM 795 C CA . ALA A 1 103 ? 13.672 -30.547 -18.078 1 94.94 103 ALA A CA 1
ATOM 796 C C . ALA A 1 103 ? 12.852 -30.266 -19.344 1 94.94 103 ALA A C 1
ATOM 798 O O . ALA A 1 103 ? 11.773 -30.844 -19.516 1 94.94 103 ALA A O 1
ATOM 799 N N . ASN A 1 104 ? 13.375 -29.328 -20.141 1 93.06 104 ASN A N 1
ATOM 800 C CA . ASN A 1 104 ? 12.68 -28.938 -21.359 1 93.06 104 ASN A CA 1
ATOM 801 C C . ASN A 1 104 ? 13.648 -28.484 -22.438 1 93.06 104 ASN A C 1
ATOM 803 O O . ASN A 1 104 ? 14.836 -28.266 -22.172 1 93.06 104 ASN A O 1
ATOM 807 N N . ARG A 1 105 ? 13.211 -28.312 -23.578 1 92.5 105 ARG A N 1
ATOM 808 C CA . ARG A 1 105 ? 14.086 -28.062 -24.719 1 92.5 105 ARG A CA 1
ATOM 809 C C . ARG A 1 105 ? 14.328 -26.562 -24.875 1 92.5 105 ARG A C 1
ATOM 811 O O . ARG A 1 105 ? 15.133 -26.141 -25.719 1 92.5 105 ARG A O 1
ATOM 818 N N . PHE A 1 106 ? 13.664 -25.719 -24.156 1 92.69 106 PHE A N 1
ATOM 819 C CA . PHE A 1 106 ? 13.664 -24.281 -24.422 1 92.69 106 PHE A CA 1
ATOM 820 C C . PHE A 1 106 ? 14.836 -23.609 -23.734 1 92.69 106 PHE A C 1
ATOM 822 O O . PHE A 1 106 ? 15.484 -22.734 -24.312 1 92.69 106 PHE A O 1
ATOM 829 N N . PHE A 1 107 ? 15.117 -23.906 -22.516 1 93.44 107 PHE A N 1
ATOM 830 C CA . PHE A 1 107 ? 16.234 -23.328 -21.766 1 93.44 107 PHE A CA 1
ATOM 831 C C . PHE A 1 107 ? 16.781 -24.312 -20.75 1 93.44 107 PHE A C 1
ATOM 833 O O . PHE A 1 107 ? 16.156 -25.344 -20.484 1 93.44 107 PHE A O 1
ATOM 840 N N . THR A 1 108 ? 17.891 -23.984 -20.125 1 93.62 108 THR A N 1
ATOM 841 C CA . THR A 1 108 ? 18.578 -24.953 -19.266 1 93.62 108 THR A CA 1
ATOM 842 C C . THR A 1 108 ? 18.359 -24.625 -17.797 1 93.62 108 THR A C 1
ATOM 844 O O . THR A 1 108 ? 18.656 -25.453 -16.922 1 93.62 108 THR A O 1
ATOM 847 N N . ASN A 1 109 ? 17.719 -23.484 -17.516 1 93.62 109 ASN A N 1
ATOM 848 C CA . ASN A 1 109 ? 17.453 -23.109 -16.125 1 93.62 109 ASN A CA 1
ATOM 849 C C . ASN A 1 109 ? 16.469 -24.078 -15.469 1 93.62 109 ASN A C 1
ATOM 851 O O . ASN A 1 109 ? 15.352 -24.25 -15.953 1 93.62 109 ASN A O 1
ATOM 855 N N . PRO A 1 110 ? 16.812 -24.672 -14.43 1 96 110 PRO A N 1
ATOM 856 C CA . PRO A 1 110 ? 15.773 -25.422 -13.711 1 96 110 PRO A CA 1
ATOM 857 C C . PRO A 1 110 ? 14.836 -24.531 -12.914 1 96 110 PRO A C 1
ATOM 859 O O . PRO A 1 110 ? 13.719 -24.938 -12.586 1 96 110 PRO A O 1
ATOM 862 N N . ILE A 1 111 ? 15.422 -23.297 -12.562 1 97.69 111 ILE A N 1
ATOM 863 C CA . ILE A 1 111 ? 14.68 -22.375 -11.719 1 97.69 111 ILE A CA 1
ATOM 864 C C . ILE A 1 111 ? 14.836 -20.953 -12.266 1 97.69 111 ILE A C 1
ATOM 866 O O . ILE A 1 111 ? 15.93 -20.531 -12.641 1 97.69 111 ILE A O 1
ATOM 870 N N . LEU A 1 112 ? 13.758 -20.25 -12.398 1 97.5 112 LEU A N 1
ATOM 871 C CA . LEU A 1 112 ? 13.758 -18.812 -12.695 1 97.5 112 LEU A CA 1
ATOM 872 C C . LEU A 1 112 ? 13.195 -18.016 -11.523 1 97.5 112 LEU A C 1
ATOM 874 O O . LEU A 1 112 ? 12.164 -18.375 -10.961 1 97.5 112 LEU A O 1
ATOM 878 N N . GLU A 1 113 ? 13.875 -16.938 -11.172 1 97.69 113 GLU A N 1
ATOM 879 C CA . GLU A 1 113 ? 13.438 -16.125 -10.039 1 97.69 113 GLU A CA 1
ATOM 880 C C . GLU A 1 113 ? 13.289 -14.656 -10.445 1 97.69 113 GLU A C 1
ATOM 882 O O . GLU A 1 113 ? 14.078 -14.148 -11.25 1 97.69 113 GLU A O 1
ATOM 887 N N . LYS A 1 114 ? 12.336 -14.047 -9.93 1 96.81 114 LYS A N 1
ATOM 888 C CA . LYS A 1 114 ? 12.133 -12.602 -10.023 1 96.81 114 LYS A CA 1
ATOM 889 C C . LYS A 1 114 ? 11.914 -11.984 -8.648 1 96.81 114 LYS A C 1
ATOM 891 O O . LYS A 1 114 ? 11.047 -12.438 -7.891 1 96.81 114 LYS A O 1
ATOM 896 N N . THR A 1 115 ? 12.734 -10.945 -8.312 1 95.44 115 THR A N 1
ATOM 897 C CA . THR A 1 115 ? 12.664 -10.32 -6.996 1 95.44 115 THR A CA 1
ATOM 898 C C . THR A 1 115 ? 12.297 -8.844 -7.121 1 95.44 115 THR A C 1
ATOM 900 O O . THR A 1 115 ? 12.898 -8.117 -7.906 1 95.44 115 THR A O 1
ATOM 903 N N . LEU A 1 116 ? 11.25 -8.484 -6.422 1 93.5 116 LEU A N 1
ATOM 904 C CA . LEU A 1 116 ? 10.859 -7.09 -6.273 1 93.5 116 LEU A CA 1
ATOM 905 C C . LEU A 1 116 ? 11.242 -6.559 -4.898 1 93.5 116 LEU A C 1
ATOM 907 O O . LEU A 1 116 ? 10.961 -7.199 -3.881 1 93.5 116 LEU A O 1
ATOM 911 N N . ARG A 1 117 ? 11.922 -5.406 -4.859 1 90.81 117 ARG A N 1
ATOM 912 C CA . ARG A 1 117 ? 12.312 -4.762 -3.611 1 90.81 117 ARG A CA 1
ATOM 913 C C . ARG A 1 117 ? 11.781 -3.334 -3.541 1 90.81 117 ARG A C 1
ATOM 915 O O . ARG A 1 117 ? 12.008 -2.537 -4.457 1 90.81 117 ARG A O 1
ATOM 922 N N . TYR A 1 118 ? 11.023 -3.113 -2.432 1 86.62 118 TYR A N 1
ATOM 923 C CA . TYR A 1 118 ? 10.523 -1.763 -2.197 1 86.62 118 TYR A CA 1
ATOM 924 C C . TYR A 1 118 ? 11.438 -1.002 -1.244 1 86.62 118 TYR A C 1
ATOM 926 O O . TYR A 1 118 ? 11.617 -1.406 -0.093 1 86.62 118 TYR A O 1
ATOM 934 N N . ALA A 1 119 ? 12.234 -0.136 -1.752 1 74.31 119 ALA A N 1
ATOM 935 C CA . ALA A 1 119 ? 13.109 0.647 -0.88 1 74.31 119 ALA A CA 1
ATOM 936 C C . ALA A 1 119 ? 12.508 2.021 -0.596 1 74.31 119 ALA A C 1
ATOM 938 O O . ALA A 1 119 ? 11.75 2.557 -1.41 1 74.31 119 ALA A O 1
ATOM 939 N N . GLY A 1 120 ? 12.547 2.514 0.745 1 63.03 120 GLY A N 1
ATOM 940 C CA . GLY A 1 120 ? 12.039 3.82 1.13 1 63.03 120 GLY A CA 1
ATOM 941 C C . GLY A 1 120 ? 12.461 4.926 0.184 1 63.03 120 GLY A C 1
ATOM 942 O O . GLY A 1 120 ? 11.625 5.707 -0.282 1 63.03 120 GLY A O 1
ATOM 943 N N . ASP A 1 121 ? 13.773 5.199 -0.024 1 59.03 121 ASP A N 1
ATOM 944 C CA . ASP A 1 121 ? 14.312 6.309 -0.802 1 59.03 121 ASP A CA 1
ATOM 945 C C . ASP A 1 121 ? 14.414 5.941 -2.281 1 59.03 121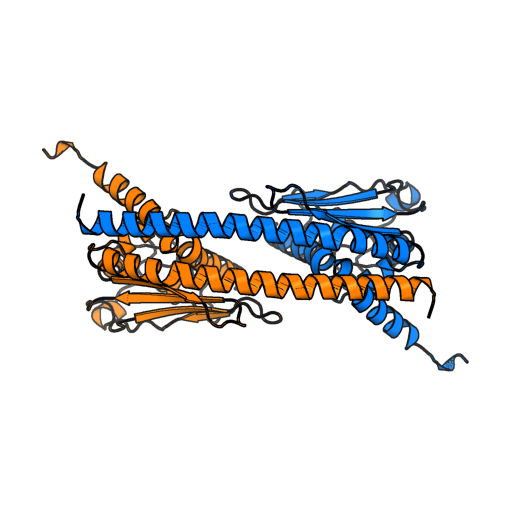 ASP A C 1
ATOM 947 O O . ASP A 1 121 ? 14.555 6.82 -3.135 1 59.03 121 ASP A O 1
ATOM 951 N N . ALA A 1 122 ? 14.562 4.652 -2.516 1 61.34 122 ALA A N 1
ATOM 952 C CA . ALA A 1 122 ? 14.734 4.137 -3.871 1 61.34 122 ALA A CA 1
ATOM 953 C C . ALA A 1 122 ? 13.484 3.398 -4.336 1 61.34 122 ALA A C 1
ATOM 955 O O . ALA A 1 122 ? 12.914 2.6 -3.59 1 61.34 122 ALA A O 1
ATOM 956 N N . ALA A 1 123 ? 12.734 4.062 -5.344 1 74.69 123 ALA A N 1
ATOM 957 C CA . ALA A 1 123 ? 11.523 3.545 -5.969 1 74.69 123 ALA A CA 1
ATOM 958 C C . ALA A 1 123 ? 11.656 2.055 -6.273 1 74.69 123 ALA A C 1
ATOM 960 O O . ALA A 1 123 ? 12.695 1.448 -5.996 1 74.69 123 ALA A O 1
ATOM 961 N N . LEU A 1 124 ? 10.836 1.19 -6.551 1 82.69 124 LEU A N 1
ATOM 962 C CA . LEU A 1 124 ? 10.68 -0.224 -6.875 1 82.69 124 LEU A CA 1
ATOM 963 C C . LEU A 1 124 ? 11.836 -0.716 -7.738 1 82.69 124 LEU A C 1
ATOM 965 O O . LEU A 1 124 ? 12.188 -0.081 -8.734 1 82.69 124 LEU A O 1
ATOM 969 N N . SER A 1 125 ? 12.664 -1.656 -7.137 1 87.31 125 SER A N 1
ATOM 970 C CA . SER A 1 125 ? 13.688 -2.318 -7.938 1 87.31 125 SER A CA 1
ATOM 971 C C . SER A 1 125 ? 13.312 -3.766 -8.234 1 87.31 125 SER A C 1
ATOM 973 O O . SER A 1 125 ? 12.688 -4.43 -7.406 1 87.31 125 SER A O 1
ATOM 975 N N . MET A 1 126 ? 13.719 -4.211 -9.383 1 91 126 MET A N 1
ATOM 976 C CA . MET A 1 126 ? 13.406 -5.578 -9.797 1 91 126 MET A CA 1
ATOM 977 C C . MET A 1 126 ? 14.648 -6.285 -10.32 1 91 126 MET A C 1
ATOM 979 O O . MET A 1 126 ? 15.43 -5.695 -11.07 1 91 126 MET A O 1
ATOM 983 N N . GLU A 1 127 ? 14.867 -7.441 -9.93 1 92.06 127 GLU A N 1
ATOM 984 C CA . GLU A 1 127 ? 15.906 -8.336 -10.43 1 92.06 127 GLU A CA 1
ATOM 985 C C . GLU A 1 127 ? 15.312 -9.664 -10.891 1 92.06 127 GLU A C 1
ATOM 987 O O . GLU A 1 127 ? 14.336 -10.148 -10.32 1 92.06 127 GLU A O 1
ATOM 992 N N . ALA A 1 128 ? 15.914 -10.25 -11.898 1 94.25 128 ALA A N 1
ATOM 993 C CA . ALA A 1 128 ? 15.398 -11.508 -12.43 1 94.25 128 ALA A CA 1
ATOM 994 C C . ALA A 1 128 ? 16.531 -12.391 -12.945 1 94.25 128 ALA A C 1
ATOM 996 O O . ALA A 1 128 ? 17.578 -11.891 -13.359 1 94.25 128 ALA A O 1
ATOM 997 N N . THR A 1 129 ? 16.312 -13.672 -12.867 1 94.31 129 THR A N 1
ATOM 998 C CA . THR A 1 129 ? 17.234 -14.633 -13.453 1 94.31 129 THR A CA 1
ATOM 999 C C . THR A 1 129 ? 17.219 -14.531 -14.977 1 94.31 129 THR A C 1
ATOM 1001 O O . THR A 1 129 ? 16.156 -14.625 -15.602 1 94.31 129 THR A O 1
ATOM 1004 N N . PRO A 1 130 ? 18.453 -14.289 -15.539 1 91.38 130 PRO A N 1
ATOM 1005 C CA . PRO A 1 130 ? 18.469 -14.367 -17 1 91.38 130 PRO A CA 1
ATOM 1006 C C . PRO A 1 130 ? 18.141 -15.758 -17.531 1 91.38 130 PRO A C 1
ATOM 1008 O O . PRO A 1 130 ? 18.547 -16.766 -16.938 1 91.38 130 PRO A O 1
ATOM 1011 N N . ILE A 1 131 ? 17.375 -15.812 -18.562 1 92.06 131 ILE A N 1
ATOM 1012 C CA . ILE A 1 131 ? 16.984 -17.094 -19.125 1 92.06 131 ILE A CA 1
ATOM 1013 C C . ILE A 1 131 ? 18.094 -17.625 -20.016 1 92.06 131 ILE A C 1
ATOM 1015 O O . ILE A 1 131 ? 18.562 -16.938 -20.922 1 92.06 131 ILE A O 1
ATOM 1019 N N . ALA A 1 132 ? 18.547 -18.859 -19.797 1 92.56 132 ALA A N 1
ATOM 1020 C CA . ALA A 1 132 ? 19.578 -19.531 -20.594 1 92.56 132 ALA A CA 1
ATOM 1021 C C . ALA A 1 132 ? 18.953 -20.312 -21.75 1 92.56 132 ALA A C 1
ATOM 1023 O O . ALA A 1 132 ? 18.969 -21.547 -21.75 1 92.56 132 ALA A O 1
ATOM 1024 N N . TRP A 1 133 ? 18.562 -19.656 -22.766 1 91.31 133 TRP A N 1
ATOM 1025 C CA . TRP A 1 133 ? 17.859 -20.25 -23.906 1 91.31 133 TRP A CA 1
ATOM 1026 C C . TRP A 1 133 ? 18.766 -21.25 -24.625 1 91.31 133 TRP A C 1
ATOM 1028 O O . TRP A 1 133 ? 19.969 -21 -24.781 1 91.31 133 TRP A O 1
ATOM 1038 N N . THR A 1 134 ? 18.188 -22.281 -25.094 1 88.62 134 THR A N 1
ATOM 1039 C CA . THR A 1 134 ? 18.938 -23.219 -25.922 1 88.62 134 THR A CA 1
ATOM 1040 C C . THR A 1 134 ? 19.141 -22.641 -27.328 1 88.62 134 THR A C 1
ATOM 1042 O O . THR A 1 134 ? 18.422 -21.75 -27.734 1 88.62 134 THR A O 1
ATOM 1045 N N . ALA A 1 135 ? 20.125 -23.125 -28.094 1 76.94 135 ALA A N 1
ATOM 1046 C CA . ALA A 1 135 ? 20.453 -22.672 -29.453 1 76.94 135 ALA A CA 1
ATOM 1047 C C . ALA A 1 135 ? 19.234 -22.734 -30.359 1 76.94 135 ALA A C 1
ATOM 1049 O O . ALA A 1 135 ? 19.047 -21.859 -31.203 1 76.94 135 ALA A O 1
ATOM 1050 N N . ALA A 1 136 ? 18.469 -23.75 -30.219 1 68.69 136 ALA A N 1
ATOM 1051 C CA . ALA A 1 136 ? 17.266 -23.922 -31.031 1 68.69 136 ALA A CA 1
ATOM 1052 C C . ALA A 1 136 ? 16.234 -22.844 -30.719 1 68.69 136 ALA A C 1
ATOM 1054 O O . ALA A 1 136 ? 15.422 -22.5 -31.578 1 68.69 136 ALA A O 1
ATOM 1055 N N . SER A 1 137 ? 16.344 -22.391 -29.547 1 65.19 137 SER A N 1
ATOM 1056 C CA . SER A 1 137 ? 15.328 -21.453 -29.078 1 65.19 137 SER A CA 1
ATOM 1057 C C . SER A 1 137 ? 15.867 -20.031 -29.062 1 65.19 137 SER A C 1
ATOM 1059 O O . SER A 1 137 ? 15.109 -19.062 -28.891 1 65.19 137 SER A O 1
ATOM 1061 N N . SER A 1 138 ? 17.156 -20.031 -29.047 1 60.66 138 SER A N 1
ATOM 1062 C CA . SER A 1 138 ? 17.766 -18.703 -29.062 1 60.66 138 SER A CA 1
ATOM 1063 C C . SER A 1 138 ? 17.5 -17.984 -30.391 1 60.66 138 SER A C 1
ATOM 1065 O O . SER A 1 138 ? 17.484 -16.766 -30.438 1 60.66 138 SER A O 1
ATOM 1067 N N . GLY A 1 139 ? 17.766 -18.688 -31.547 1 50.78 139 GLY A N 1
ATOM 1068 C CA . GLY A 1 139 ? 17.594 -18.109 -32.875 1 50.78 139 GLY A CA 1
ATOM 1069 C C . GLY A 1 139 ? 16.156 -17.688 -33.156 1 50.78 139 GLY A C 1
ATOM 1070 O O . GLY A 1 139 ? 15.875 -17.172 -34.25 1 50.78 139 GLY A O 1
ATOM 1071 N N . GLY A 1 140 ? 15.211 -18.422 -32.688 1 44.91 140 GLY A N 1
ATOM 1072 C CA . GLY A 1 140 ? 13.844 -18.125 -33.094 1 44.91 140 GLY A CA 1
ATOM 1073 C C . GLY A 1 140 ? 13.398 -16.734 -32.688 1 44.91 140 GLY A C 1
ATOM 1074 O O . GLY A 1 140 ? 13.938 -16.141 -31.766 1 44.91 140 GLY A O 1
ATOM 1075 N N . GLY A 1 141 ? 12.75 -16.016 -33.656 1 42.47 141 GLY A N 1
ATOM 1076 C CA . GLY A 1 141 ? 12.086 -14.719 -33.75 1 42.47 141 GLY A CA 1
ATOM 1077 C C . GLY A 1 141 ? 11.367 -14.336 -32.469 1 42.47 141 GLY A C 1
ATOM 1078 O O . GLY A 1 141 ? 10.992 -15.203 -31.672 1 42.47 141 GLY A O 1
ATOM 1079 N N . GLU A 1 142 ? 11.703 -13.219 -31.844 1 43.41 142 GLU A N 1
ATOM 1080 C CA . GLU A 1 142 ? 10.844 -12.492 -30.906 1 43.41 142 GLU A CA 1
ATOM 1081 C C . GLU A 1 142 ? 9.375 -12.852 -31.109 1 43.41 142 GLU A C 1
ATOM 1083 O O . GLU A 1 142 ? 8.758 -12.438 -32.094 1 43.41 142 GLU A O 1
ATOM 1088 N N . GLU A 1 143 ? 9.078 -14.102 -31.141 1 44.97 143 GLU A N 1
ATOM 1089 C CA . GLU A 1 143 ? 7.648 -14.328 -31.312 1 44.97 143 GLU A CA 1
ATOM 1090 C C . GLU A 1 143 ? 6.828 -13.312 -30.531 1 44.97 143 GLU A C 1
ATOM 1092 O O . GLU A 1 143 ? 7.133 -13.023 -29.359 1 44.97 143 GLU A O 1
ATOM 1097 N N . GLU A 1 144 ? 6.227 -12.477 -31.328 1 46.5 144 GLU A N 1
ATOM 1098 C CA . GLU A 1 144 ? 5.332 -11.406 -30.906 1 46.5 144 GLU A CA 1
ATOM 1099 C C . GLU A 1 144 ? 4.281 -11.914 -29.922 1 46.5 144 GLU A C 1
ATOM 1101 O O . GLU A 1 144 ? 3.854 -13.07 -30 1 46.5 144 GLU A O 1
ATOM 1106 N N . ALA A 1 145 ? 4.148 -11.422 -28.844 1 49.09 145 ALA A N 1
ATOM 1107 C CA . ALA A 1 145 ? 3.021 -11.648 -27.938 1 49.09 145 ALA A CA 1
ATOM 1108 C C . ALA A 1 145 ? 1.725 -11.836 -28.719 1 49.09 145 ALA A C 1
ATOM 1110 O O . ALA A 1 145 ? 1.579 -11.312 -29.828 1 49.09 145 ALA A O 1
ATOM 1111 N N . PRO A 1 146 ? 0.901 -12.922 -28.391 1 45.19 146 PRO A N 1
ATOM 1112 C CA . PRO A 1 146 ? -0.311 -13.18 -29.172 1 45.19 146 PRO A CA 1
ATOM 1113 C C . PRO A 1 146 ? -1.012 -11.898 -29.625 1 45.19 146 PRO A C 1
ATOM 1115 O O . PRO A 1 146 ? -1.661 -11.883 -30.672 1 45.19 146 PRO A O 1
ATOM 1118 N N . HIS A 1 147 ? -1.241 -11.055 -28.656 1 46.78 147 HIS A N 1
ATOM 1119 C CA . HIS A 1 147 ? -2.086 -9.93 -29.031 1 46.78 147 HIS A CA 1
ATOM 1120 C C . HIS A 1 147 ? -1.245 -8.727 -29.453 1 46.78 147 HIS A C 1
ATOM 1122 O O . HIS A 1 147 ? -1.682 -7.578 -29.312 1 46.78 147 HIS A O 1
ATOM 1128 N N . GLY A 1 148 ? -0.175 -8.836 -30.094 1 44.62 148 GLY A N 1
ATOM 1129 C CA . GLY A 1 148 ? 0.531 -7.648 -30.531 1 44.62 148 GLY A CA 1
ATOM 1130 C C . GLY A 1 148 ? 1.841 -7.422 -29.797 1 44.62 148 GLY A C 1
ATOM 1131 O O . GLY A 1 148 ? 2.555 -8.375 -29.484 1 44.62 148 GLY A O 1
ATOM 1132 N N . GLU A 1 149 ? 2.047 -6.125 -29.359 1 50.66 149 GLU A N 1
ATOM 1133 C CA . GLU A 1 149 ? 3.172 -5.383 -28.797 1 50.66 149 GLU A CA 1
ATOM 1134 C C . GLU A 1 149 ? 3.475 -5.832 -27.359 1 50.66 149 GLU A C 1
ATOM 1136 O O . GLU A 1 149 ? 4.387 -5.309 -26.719 1 50.66 149 GLU A O 1
ATOM 1141 N N . ALA A 1 150 ? 2.695 -6.707 -26.875 1 56.75 150 ALA A N 1
ATOM 1142 C CA . ALA A 1 150 ? 2.902 -6.965 -25.453 1 56.75 150 ALA A CA 1
ATOM 1143 C C . ALA A 1 150 ? 4.023 -7.98 -25.234 1 56.75 150 ALA A C 1
ATOM 1145 O O . ALA A 1 150 ? 4.262 -8.844 -26.078 1 56.75 150 ALA A O 1
ATOM 1146 N N . ALA A 1 151 ? 4.809 -7.762 -24.312 1 72.75 151 ALA A N 1
ATOM 1147 C CA . ALA A 1 151 ? 5.848 -8.688 -23.859 1 72.75 151 ALA A CA 1
ATOM 1148 C C . ALA A 1 151 ? 5.258 -10.062 -23.547 1 72.75 151 ALA A C 1
ATOM 1150 O O . ALA A 1 151 ? 4.098 -10.172 -23.141 1 72.75 151 ALA A O 1
ATOM 1151 N N . THR A 1 152 ? 5.902 -11.125 -24.016 1 86.88 152 THR A N 1
ATOM 1152 C CA . THR A 1 152 ? 5.516 -12.484 -23.625 1 86.88 152 THR A CA 1
ATOM 1153 C C . THR A 1 152 ? 5.719 -12.695 -22.125 1 86.88 152 THR A C 1
ATOM 1155 O O . THR A 1 152 ? 6.406 -11.914 -21.469 1 86.88 152 THR A O 1
ATOM 1158 N N . PHE A 1 153 ? 5.078 -13.703 -21.547 1 92.56 153 PHE A N 1
ATOM 1159 C CA . PHE A 1 153 ? 5.148 -13.992 -20.125 1 92.56 153 PHE A CA 1
ATOM 1160 C C . PHE A 1 153 ? 6.594 -14.102 -19.656 1 92.56 153 PHE A C 1
ATOM 1162 O O . PHE A 1 153 ? 6.992 -13.469 -18.688 1 92.56 153 PHE A O 1
ATOM 1169 N N . LEU A 1 154 ? 7.379 -14.906 -20.391 1 91.25 154 LEU A N 1
ATOM 1170 C CA . LEU A 1 154 ? 8.75 -15.141 -19.953 1 91.25 154 LEU A CA 1
ATOM 1171 C C . LEU A 1 154 ? 9.602 -13.883 -20.109 1 91.25 154 LEU A C 1
ATOM 1173 O O . LEU A 1 154 ? 10.508 -13.641 -19.312 1 91.25 154 LEU A O 1
ATOM 1177 N N . THR A 1 155 ? 9.359 -13.148 -21.125 1 85.44 155 THR A N 1
ATOM 1178 C CA . THR A 1 155 ? 10.062 -11.883 -21.297 1 85.44 155 THR A CA 1
ATOM 1179 C C . THR A 1 155 ? 9.695 -10.906 -20.188 1 85.44 155 THR A C 1
ATOM 1181 O O . THR A 1 155 ? 10.57 -10.227 -19.641 1 85.44 155 THR A O 1
ATOM 1184 N N . ALA A 1 156 ? 8.398 -10.836 -19.938 1 88.94 156 ALA A N 1
ATOM 1185 C CA . ALA A 1 156 ? 7.949 -9.984 -18.828 1 88.94 156 ALA A CA 1
ATOM 1186 C C . ALA A 1 156 ? 8.562 -10.438 -17.5 1 88.94 156 ALA A C 1
ATOM 1188 O O . ALA A 1 156 ? 8.969 -9.609 -16.688 1 88.94 156 ALA A O 1
ATOM 1189 N N . PHE A 1 157 ? 8.625 -11.703 -17.266 1 93.44 157 PHE A N 1
ATOM 1190 C CA . PHE A 1 157 ? 9.195 -12.25 -16.031 1 93.44 157 PHE A CA 1
ATOM 1191 C C . PHE A 1 157 ? 10.68 -11.922 -15.938 1 93.44 157 PHE A C 1
ATOM 1193 O O . PHE A 1 157 ? 11.18 -11.617 -14.852 1 93.44 157 PHE A O 1
ATOM 1200 N N . ALA A 1 158 ? 11.352 -11.938 -17.016 1 89.31 158 ALA A N 1
ATOM 1201 C CA . ALA A 1 158 ? 12.797 -11.734 -17.016 1 89.31 158 ALA A CA 1
ATOM 1202 C C . ALA A 1 158 ? 13.133 -10.25 -17.047 1 89.31 158 ALA A C 1
ATOM 1204 O O . ALA A 1 158 ? 14.297 -9.867 -16.891 1 89.31 158 ALA A O 1
ATOM 1205 N N . TRP A 1 159 ? 12.211 -9.43 -17.156 1 86.62 159 TRP A N 1
ATOM 1206 C CA . TRP A 1 159 ? 12.438 -7.992 -17.297 1 86.62 159 TRP A CA 1
ATOM 1207 C C . TRP A 1 159 ? 12.93 -7.395 -15.984 1 86.62 159 TRP A C 1
ATOM 1209 O O . TRP A 1 159 ? 12.438 -7.754 -14.906 1 86.62 159 TRP A O 1
ATOM 1219 N N . THR A 1 160 ? 13.883 -6.461 -16.047 1 84.88 160 THR A N 1
ATOM 1220 C CA . THR A 1 160 ? 14.43 -5.785 -14.875 1 84.88 160 THR A CA 1
ATOM 1221 C C . THR A 1 160 ? 14.5 -4.277 -15.102 1 84.88 160 THR A C 1
ATOM 1223 O O . THR A 1 160 ? 14.266 -3.803 -16.219 1 84.88 160 THR A O 1
ATOM 1226 N N . ASN A 1 161 ? 14.664 -3.465 -13.984 1 76.88 161 ASN A N 1
ATOM 1227 C CA . ASN A 1 161 ? 14.758 -2.01 -14.039 1 76.88 161 ASN A CA 1
ATOM 1228 C C . ASN A 1 161 ? 15.711 -1.55 -15.141 1 76.88 161 ASN A C 1
ATOM 1230 O O . ASN A 1 161 ? 15.5 -0.506 -15.758 1 76.88 161 ASN A O 1
ATOM 1234 N N . GLY A 1 162 ? 16.734 -2.145 -15.414 1 66.88 162 GLY A N 1
ATOM 1235 C CA . GLY A 1 162 ? 17.75 -1.714 -16.359 1 66.88 162 GLY A CA 1
ATOM 1236 C C . GLY A 1 162 ? 17.375 -2.006 -17.812 1 66.88 162 GLY A C 1
ATOM 1237 O O . GLY A 1 162 ? 18.016 -1.503 -18.734 1 66.88 162 GLY A O 1
ATOM 1238 N N . ASP A 1 163 ? 16.297 -2.703 -17.953 1 65.56 163 ASP A N 1
ATOM 1239 C CA . ASP A 1 163 ? 15.961 -3.09 -19.312 1 65.56 163 ASP A CA 1
ATOM 1240 C C . ASP A 1 163 ? 15.242 -1.959 -20.047 1 65.56 163 ASP A C 1
ATOM 1242 O O . ASP A 1 163 ? 14.305 -1.367 -19.516 1 65.56 163 ASP A O 1
ATOM 1246 N N . THR A 1 164 ? 15.852 -1.139 -20.875 1 56.97 164 THR A N 1
ATOM 1247 C CA . THR A 1 164 ? 15.375 0.005 -21.656 1 56.97 164 THR A CA 1
ATOM 1248 C C . THR A 1 164 ? 14.141 -0.366 -22.453 1 56.97 164 THR A C 1
ATOM 1250 O O . THR A 1 164 ? 13.297 0.488 -22.734 1 56.97 164 THR A O 1
ATOM 1253 N N . LYS A 1 165 ? 14.133 -1.492 -23.094 1 54.28 165 LYS A N 1
ATOM 1254 C CA . LYS A 1 165 ? 13.031 -1.799 -24 1 54.28 165 LYS A CA 1
ATOM 1255 C C . LYS A 1 165 ? 11.766 -2.146 -23.234 1 54.28 165 LYS A C 1
ATOM 1257 O O . LYS A 1 165 ? 11.766 -3.053 -22.391 1 54.28 165 LYS A O 1
ATOM 1262 N N . CYS A 1 166 ? 11.109 -1.054 -22.859 1 50.16 166 CYS A N 1
ATOM 1263 C CA . CYS A 1 166 ? 9.891 -1.223 -22.062 1 50.16 166 CYS A CA 1
ATOM 1264 C C . CYS A 1 166 ? 9.016 -2.326 -22.641 1 50.16 166 CYS A C 1
ATOM 1266 O O . CYS A 1 166 ? 8.617 -2.26 -23.797 1 50.16 166 CYS A O 1
ATOM 1268 N N . LEU A 1 167 ? 9.25 -3.439 -22.266 1 48.09 167 LEU A N 1
ATOM 1269 C CA . LEU A 1 167 ? 8.617 -4.684 -22.688 1 48.09 167 LEU A CA 1
ATOM 1270 C C . LEU A 1 167 ? 7.141 -4.461 -23.016 1 48.09 167 LEU A C 1
ATOM 1272 O O . LEU A 1 167 ? 6.613 -5.043 -23.969 1 48.09 167 LEU A O 1
ATOM 1276 N N . LEU A 1 168 ? 6.395 -3.955 -21.922 1 49.16 168 LEU A N 1
ATOM 1277 C CA . LEU A 1 168 ? 4.977 -4.27 -22.031 1 49.16 168 LEU A CA 1
ATOM 1278 C C . LEU A 1 168 ? 4.316 -3.428 -23.125 1 49.16 168 LEU A C 1
ATOM 1280 O O . LEU A 1 168 ? 3.381 -3.881 -23.781 1 49.16 168 LEU A O 1
ATOM 1284 N N . SER A 1 169 ? 4.453 -2.045 -22.859 1 46.62 169 SER A N 1
ATOM 1285 C CA . SER A 1 169 ? 3.709 -1.311 -23.875 1 46.62 169 SER A CA 1
ATOM 1286 C C . SER A 1 169 ? 4.578 -1.016 -25.094 1 46.62 169 SER A C 1
ATOM 1288 O O . SER A 1 169 ? 5.703 -0.528 -24.953 1 46.62 169 SER A O 1
ATOM 1290 N N . GLY A 1 170 ? 5.027 -1.997 -25.859 1 44.53 170 GLY A N 1
ATOM 1291 C CA . GLY A 1 170 ? 5.586 -1.627 -27.156 1 44.53 170 GLY A CA 1
ATOM 1292 C C . GLY A 1 170 ? 5.754 -0.128 -27.312 1 44.53 170 GLY A C 1
ATOM 1293 O O . GLY A 1 170 ? 6.242 0.334 -28.359 1 44.53 170 GLY A O 1
ATOM 1294 N N . THR A 1 171 ? 4.898 0.608 -26.594 1 43.09 171 THR A N 1
ATOM 1295 C CA . THR A 1 171 ? 4.879 2.031 -26.922 1 43.09 171 THR A CA 1
ATOM 1296 C C . THR A 1 171 ? 5.984 2.77 -26.172 1 43.09 171 THR A C 1
ATOM 1298 O O . THR A 1 171 ? 6.406 2.344 -25.094 1 43.09 171 THR A O 1
ATOM 1301 N N . GLY A 1 172 ? 7.113 3.068 -26.781 1 45.44 172 GLY A N 1
ATOM 1302 C CA . GLY A 1 172 ? 8.102 4.051 -26.359 1 45.44 172 GLY A CA 1
ATOM 1303 C C . GLY A 1 172 ? 7.754 4.738 -25.062 1 45.44 172 GLY A C 1
ATOM 1304 O O . GLY A 1 172 ? 8.148 5.883 -24.828 1 45.44 172 GLY A O 1
ATOM 1305 N N . GLN A 1 173 ? 6.84 4.211 -24.484 1 49.5 173 GLN A N 1
ATOM 1306 C CA . GLN A 1 173 ? 6.473 4.992 -23.297 1 49.5 173 GLN A CA 1
ATOM 1307 C C . GLN A 1 173 ? 7.59 4.965 -22.25 1 49.5 173 GLN A C 1
ATOM 1309 O O . GLN A 1 173 ? 8.414 4.051 -22.25 1 49.5 173 GLN A O 1
ATOM 1314 N N . ALA A 1 174 ? 7.609 5.898 -21.359 1 54.66 174 ALA A N 1
ATOM 1315 C CA . ALA A 1 174 ? 8.609 6.27 -20.359 1 54.66 174 ALA A CA 1
ATOM 1316 C C . ALA A 1 174 ? 8.852 5.125 -19.375 1 54.66 174 ALA A C 1
ATOM 1318 O O . ALA A 1 174 ? 7.973 4.281 -19.172 1 54.66 174 ALA A O 1
ATOM 1319 N N . GLU A 1 175 ? 10.055 4.746 -19.016 1 60.94 175 GLU A N 1
ATOM 1320 C CA . GLU A 1 175 ? 10.578 3.809 -18.031 1 60.94 175 GLU A CA 1
ATOM 1321 C C . GLU A 1 175 ? 9.602 3.631 -16.875 1 60.94 175 GLU A C 1
ATOM 1323 O O . GLU A 1 175 ? 9.414 2.52 -16.375 1 60.94 175 GLU A O 1
ATOM 1328 N N . SER A 1 176 ? 8.898 4.664 -16.609 1 63.44 176 SER A N 1
ATOM 1329 C CA . SER A 1 176 ? 8 4.648 -15.461 1 63.44 176 SER A CA 1
ATOM 1330 C C . SER A 1 176 ? 6.762 3.803 -15.734 1 63.44 176 SER A C 1
ATOM 1332 O O . SER A 1 176 ? 6.277 3.104 -14.844 1 63.44 176 SER A O 1
ATOM 1334 N N . ALA A 1 177 ? 6.359 3.814 -16.938 1 63.75 177 ALA A N 1
ATOM 1335 C CA . ALA A 1 177 ? 5.188 3.025 -17.297 1 63.75 177 ALA A CA 1
ATOM 1336 C C . ALA A 1 177 ? 5.516 1.535 -17.328 1 63.75 177 ALA A C 1
ATOM 1338 O O . ALA A 1 177 ? 4.703 0.706 -16.906 1 63.75 177 ALA A O 1
ATOM 1339 N N . GLY A 1 178 ? 6.715 1.222 -17.672 1 70.31 178 GLY A N 1
ATOM 1340 C CA . GLY A 1 178 ? 7.168 -0.16 -17.688 1 70.31 178 GLY A CA 1
ATOM 1341 C C . GLY A 1 178 ? 7.27 -0.771 -16.297 1 70.31 178 GLY A C 1
ATOM 1342 O O . GLY A 1 178 ? 6.855 -1.913 -16.094 1 70.31 178 GLY A O 1
ATOM 1343 N N . LEU A 1 179 ? 7.695 0.014 -15.477 1 77.44 179 LEU A N 1
ATOM 1344 C CA . LEU A 1 179 ? 7.863 -0.458 -14.102 1 77.44 179 LEU A CA 1
ATOM 1345 C C . LEU A 1 179 ? 6.508 -0.736 -13.453 1 77.44 179 LEU A C 1
ATOM 1347 O O . LEU A 1 179 ? 6.34 -1.747 -12.773 1 77.44 179 LEU A O 1
ATOM 1351 N N . ALA A 1 180 ? 5.621 0.11 -13.711 1 77.94 180 ALA A N 1
ATOM 1352 C CA . ALA A 1 180 ? 4.281 -0.07 -13.156 1 77.94 180 ALA A CA 1
ATOM 1353 C C . ALA A 1 180 ? 3.619 -1.325 -13.711 1 77.94 180 ALA A C 1
ATOM 1355 O O . ALA A 1 180 ? 2.959 -2.064 -12.977 1 77.94 180 ALA A O 1
ATOM 1356 N N . GLU A 1 181 ? 3.826 -1.496 -14.914 1 81.94 181 GLU A N 1
ATOM 1357 C CA . GLU A 1 181 ? 3.256 -2.678 -15.555 1 81.94 181 GLU A CA 1
ATOM 1358 C C . GLU A 1 181 ? 3.898 -3.957 -15.023 1 81.94 181 GLU A C 1
ATOM 1360 O O . GLU A 1 181 ? 3.209 -4.945 -14.766 1 81.94 181 GLU A O 1
ATOM 1365 N N . ALA A 1 182 ? 5.176 -3.918 -14.906 1 86.5 182 ALA A N 1
ATOM 1366 C CA . ALA A 1 182 ? 5.895 -5.074 -14.375 1 86.5 182 ALA A CA 1
ATOM 1367 C C . ALA A 1 182 ? 5.461 -5.383 -12.945 1 86.5 182 ALA A C 1
ATOM 1369 O O . ALA A 1 182 ? 5.328 -6.551 -12.562 1 86.5 182 ALA A O 1
ATOM 1370 N N . GLU A 1 183 ? 5.289 -4.379 -12.328 1 88.5 183 GLU A N 1
ATOM 1371 C CA . GLU A 1 183 ? 4.824 -4.559 -10.961 1 88.5 183 GLU A CA 1
ATOM 1372 C C . GLU A 1 183 ? 3.443 -5.203 -10.922 1 88.5 183 GLU A C 1
ATOM 1374 O O . GLU A 1 183 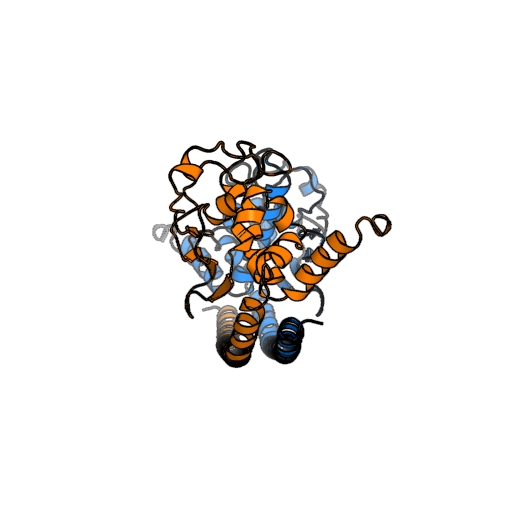? 3.201 -6.117 -10.133 1 88.5 183 GLU A O 1
ATOM 1379 N N . ALA A 1 184 ? 2.564 -4.703 -11.688 1 88.75 184 ALA A N 1
ATOM 1380 C CA . ALA A 1 184 ? 1.219 -5.262 -11.758 1 88.75 184 ALA A CA 1
ATOM 1381 C C . ALA A 1 184 ? 1.259 -6.738 -12.148 1 88.75 184 ALA A C 1
ATOM 1383 O O . ALA A 1 184 ? 0.495 -7.547 -11.609 1 88.75 184 ALA A O 1
ATOM 1384 N N . PHE A 1 185 ? 2.111 -7.016 -13.031 1 92.75 185 PHE A N 1
ATOM 1385 C CA . PHE A 1 185 ? 2.332 -8.383 -13.477 1 92.75 185 PHE A CA 1
ATOM 1386 C C . PHE A 1 185 ? 2.74 -9.273 -12.312 1 92.75 185 PHE A C 1
ATOM 1388 O O . PHE A 1 185 ? 2.131 -10.32 -12.078 1 92.75 185 PHE A O 1
ATOM 1395 N N . CYS A 1 186 ? 3.668 -8.852 -11.539 1 95.81 186 CYS A N 1
ATOM 1396 C CA . CYS A 1 186 ? 4.176 -9.633 -10.414 1 95.81 186 CYS A CA 1
ATOM 1397 C C . CYS A 1 186 ? 3.148 -9.711 -9.289 1 95.81 186 CYS A C 1
ATOM 1399 O O . CYS A 1 186 ? 2.994 -10.75 -8.656 1 95.81 186 CYS A O 1
ATOM 1401 N N . GLU A 1 187 ? 2.461 -8.664 -9.125 1 95.06 187 GLU A N 1
ATOM 1402 C CA . GLU A 1 187 ? 1.424 -8.641 -8.102 1 95.06 187 GLU A CA 1
ATOM 1403 C C . GLU A 1 187 ? 0.28 -9.586 -8.453 1 95.06 187 GLU A C 1
ATOM 1405 O O . GLU A 1 187 ? -0.294 -10.227 -7.566 1 95.06 187 GLU A O 1
ATOM 1410 N N . ALA A 1 188 ? -0.054 -9.641 -9.672 1 96.5 188 ALA A N 1
ATOM 1411 C CA . ALA A 1 188 ? -1.095 -10.562 -10.109 1 96.5 188 ALA A CA 1
ATOM 1412 C C . ALA A 1 188 ? -0.706 -12.008 -9.812 1 96.5 188 ALA A C 1
ATOM 1414 O O . ALA A 1 188 ? -1.542 -12.805 -9.383 1 96.5 188 ALA A O 1
ATOM 1415 N N . ILE A 1 189 ? 0.537 -12.32 -10.008 1 97.94 189 ILE A N 1
ATOM 1416 C CA . ILE A 1 189 ? 1.016 -13.672 -9.727 1 97.94 189 ILE A CA 1
ATOM 1417 C C . ILE A 1 189 ? 0.942 -13.945 -8.227 1 97.94 189 ILE A C 1
ATOM 1419 O O . ILE A 1 189 ? 0.414 -14.977 -7.805 1 97.94 189 ILE A O 1
ATOM 1423 N N . LYS A 1 190 ? 1.423 -13.031 -7.492 1 97.44 190 LYS A N 1
ATOM 1424 C CA . LYS A 1 190 ? 1.5 -13.211 -6.043 1 97.44 190 LYS A CA 1
ATOM 1425 C C . LYS A 1 190 ? 0.112 -13.18 -5.41 1 97.44 190 LYS A C 1
ATOM 1427 O O . LYS A 1 190 ? -0.281 -14.117 -4.715 1 97.44 190 LYS A O 1
ATOM 1432 N N . GLU A 1 191 ? -0.713 -12.195 -5.719 1 96.19 191 GLU A N 1
ATOM 1433 C CA . GLU A 1 191 ? -1.926 -11.906 -4.961 1 96.19 191 GLU A CA 1
ATOM 1434 C C . GLU A 1 191 ? -3.115 -12.695 -5.496 1 96.19 191 GLU A C 1
ATOM 1436 O O . GLU A 1 191 ? -4.082 -12.938 -4.773 1 96.19 191 GLU A O 1
ATOM 1441 N N . ASP A 1 192 ? -3.029 -13.07 -6.727 1 96.88 192 ASP A N 1
ATOM 1442 C CA . ASP A 1 192 ? -4.168 -13.766 -7.316 1 96.88 192 ASP A CA 1
ATOM 1443 C C . ASP A 1 192 ? -3.844 -15.234 -7.566 1 96.88 192 ASP A C 1
ATOM 1445 O O . ASP A 1 192 ? -4.34 -16.109 -6.859 1 96.88 192 ASP A O 1
ATOM 1449 N N . VAL A 1 193 ? -2.898 -15.492 -8.438 1 97.88 193 VAL A N 1
ATOM 1450 C CA . VAL A 1 193 ? -2.658 -16.859 -8.891 1 97.88 193 VAL A CA 1
ATOM 1451 C C . VAL A 1 193 ? -2.086 -17.688 -7.746 1 97.88 193 VAL A C 1
ATOM 1453 O O . VAL A 1 193 ? -2.607 -18.766 -7.43 1 97.88 193 VAL A O 1
ATOM 1456 N N . TYR A 1 194 ? -1.036 -17.203 -7.086 1 98.38 194 TYR A N 1
ATOM 1457 C CA . TYR A 1 194 ? -0.417 -17.953 -6.004 1 98.38 194 TYR A CA 1
ATOM 1458 C C . TYR A 1 194 ? -1.363 -18.078 -4.816 1 98.38 194 TYR A C 1
ATOM 1460 O O . TYR A 1 194 ? -1.45 -19.141 -4.195 1 98.38 194 TYR A O 1
ATOM 1468 N N . ALA A 1 195 ? -2.066 -17.062 -4.551 1 96.75 195 ALA A N 1
ATOM 1469 C CA . ALA A 1 195 ? -2.965 -17.047 -3.398 1 96.75 195 ALA A CA 1
ATOM 1470 C C . ALA A 1 195 ? -4.168 -17.953 -3.635 1 96.75 195 ALA A C 1
ATOM 1472 O O . ALA A 1 195 ? -4.602 -18.672 -2.73 1 96.75 195 ALA A O 1
ATOM 1473 N N . HIS A 1 196 ? -4.707 -17.859 -4.93 1 96.62 196 HIS A N 1
ATOM 1474 C CA . HIS A 1 196 ? -5.914 -18.625 -5.238 1 96.62 196 HIS A CA 1
ATOM 1475 C C . HIS A 1 196 ? -5.801 -19.297 -6.602 1 96.62 196 HIS A C 1
ATOM 1477 O O . HIS A 1 196 ? -6.617 -19.047 -7.492 1 96.62 196 HIS A O 1
ATOM 1483 N N . PRO A 1 197 ? -4.902 -20.219 -6.668 1 97.56 197 PRO A N 1
ATOM 1484 C CA . PRO A 1 197 ? -4.645 -20.828 -7.977 1 97.56 197 PRO A CA 1
ATOM 1485 C C . PRO A 1 197 ? -5.844 -21.594 -8.523 1 97.56 197 PRO A C 1
ATOM 1487 O O . PRO A 1 197 ? -6.051 -21.641 -9.734 1 97.56 197 PRO A O 1
ATOM 1490 N N . LEU A 1 198 ? -6.645 -22.188 -7.68 1 96.5 198 LEU A N 1
ATOM 1491 C CA . LEU A 1 198 ? -7.766 -23.031 -8.102 1 96.5 198 LEU A CA 1
ATOM 1492 C C . LEU A 1 198 ? -8.805 -22.203 -8.852 1 96.5 198 LEU A C 1
ATOM 1494 O O . LEU A 1 198 ? -9.43 -22.688 -9.797 1 96.5 198 LEU A O 1
ATOM 1498 N N . ARG A 1 199 ? -9 -21.031 -8.375 1 95.5 199 ARG A N 1
ATOM 1499 C CA . ARG A 1 199 ? -9.969 -20.156 -9.023 1 95.5 199 ARG A CA 1
ATOM 1500 C C . ARG A 1 199 ? -9.641 -19.969 -10.5 1 95.5 199 ARG A C 1
ATOM 1502 O O . ARG A 1 199 ? -10.523 -20.062 -11.352 1 95.5 199 ARG A O 1
ATOM 1509 N N . PHE A 1 200 ? -8.453 -19.781 -10.773 1 96.94 200 PHE A N 1
ATOM 1510 C CA . PHE A 1 200 ? -8.039 -19.484 -12.141 1 96.94 200 PHE A CA 1
ATOM 1511 C C . PHE A 1 200 ? -7.863 -20.766 -12.938 1 96.94 200 PHE A C 1
ATOM 1513 O O . PHE A 1 200 ? -8.102 -20.797 -14.148 1 96.94 200 PHE A O 1
ATOM 1520 N N . PHE A 1 201 ? -7.418 -21.797 -12.211 1 96.5 201 PHE A N 1
ATOM 1521 C CA . PHE A 1 201 ? -7.332 -23.109 -12.836 1 96.5 201 PHE A CA 1
ATOM 1522 C C . PHE A 1 201 ? -8.695 -23.547 -13.383 1 96.5 201 PHE A C 1
ATOM 1524 O O . PHE A 1 201 ? -8.797 -23.969 -14.539 1 96.5 201 PHE A O 1
ATOM 1531 N N . GLU A 1 202 ? -9.664 -23.312 -12.641 1 92.38 202 GLU A N 1
ATOM 1532 C CA . GLU A 1 202 ? -11.023 -23.719 -13.016 1 92.38 202 GLU A CA 1
ATOM 1533 C C . GLU A 1 202 ? -11.562 -22.828 -14.141 1 92.38 202 GLU A C 1
ATOM 1535 O O . GLU A 1 202 ? -12.273 -23.312 -15.023 1 92.38 202 GLU A O 1
ATOM 1540 N N . ARG A 1 203 ? -11.281 -21.656 -14.062 1 91.12 203 ARG A N 1
ATOM 1541 C CA . ARG A 1 203 ? -11.727 -20.719 -15.094 1 91.12 203 ARG A CA 1
ATOM 1542 C C . ARG A 1 203 ? -11.195 -21.109 -16.469 1 91.12 203 ARG A C 1
ATOM 1544 O O . ARG A 1 203 ? -11.922 -21.062 -17.453 1 91.12 203 ARG A O 1
ATOM 1551 N N . PHE A 1 204 ? -9.992 -21.516 -16.484 1 89.81 204 PHE A N 1
ATOM 1552 C CA . PHE A 1 204 ? -9.375 -21.906 -17.75 1 89.81 204 PHE A CA 1
ATOM 1553 C C . PHE A 1 204 ? -9.875 -23.266 -18.203 1 89.81 204 PHE A C 1
ATOM 1555 O O . PHE A 1 204 ? -10.172 -23.469 -19.391 1 89.81 204 PHE A O 1
ATOM 1562 N N . SER A 1 205 ? -9.922 -24.219 -17.312 1 83 205 SER A N 1
ATOM 1563 C CA . SER A 1 205 ? -10.352 -25.578 -17.656 1 83 205 SER A CA 1
ATOM 1564 C C . SER A 1 205 ? -11.789 -25.609 -18.156 1 83 205 SER A C 1
ATOM 1566 O O . SER A 1 205 ? -12.125 -26.391 -19.047 1 83 205 SER A O 1
ATOM 1568 N N . CYS A 1 206 ? -12.57 -24.75 -17.625 1 72.5 206 CYS A N 1
ATOM 1569 C CA . CYS A 1 206 ? -13.953 -24.672 -18.078 1 72.5 206 CYS A CA 1
ATOM 1570 C C . CYS A 1 206 ? -14.039 -24.016 -19.438 1 72.5 206 CYS A C 1
ATOM 1572 O O . CYS A 1 206 ? -14.953 -24.297 -20.219 1 72.5 206 CYS A O 1
ATOM 1574 N N . SER A 1 207 ? -13.219 -23.062 -19.656 1 68.38 207 SER A N 1
ATOM 1575 C CA . SER A 1 207 ? -13.234 -22.375 -20.938 1 68.38 207 SER A CA 1
ATOM 1576 C C . SER A 1 207 ? -12.766 -23.281 -22.062 1 68.38 207 SER A C 1
ATOM 1578 O O . SER A 1 207 ? -13.266 -23.203 -23.188 1 68.38 207 SER A O 1
ATOM 1580 N N . GLU A 1 208 ? -11.844 -24.141 -21.828 1 64.5 208 GLU A N 1
ATOM 1581 C CA . GLU A 1 208 ? -11.367 -25.062 -22.828 1 64.5 208 GLU A CA 1
ATOM 1582 C C . GLU A 1 208 ? -12.305 -26.266 -22.969 1 64.5 208 GLU A C 1
ATOM 1584 O O . GLU A 1 208 ? -12.414 -26.859 -24.047 1 64.5 208 GLU A O 1
ATOM 1589 N N . GLY A 1 209 ? -12.867 -26.766 -21.812 1 54.81 209 GLY A N 1
ATOM 1590 C CA . GLY A 1 209 ? -13.867 -27.812 -21.906 1 54.81 209 GLY A CA 1
ATOM 1591 C C . GLY A 1 209 ? -15.141 -27.391 -22.609 1 54.81 209 GLY A C 1
ATOM 1592 O O . GLY A 1 209 ? -15.969 -28.219 -22.969 1 54.81 209 GLY A O 1
ATOM 1593 N N . ALA A 1 210 ? -15.562 -26.172 -22.422 1 46.66 210 ALA A N 1
ATOM 1594 C CA . ALA A 1 210 ? -16.766 -25.703 -23.109 1 46.66 210 ALA A CA 1
ATOM 1595 C C . ALA A 1 210 ? -16.547 -25.641 -24.625 1 46.66 210 ALA A C 1
ATOM 1597 O O . ALA A 1 210 ? -17.406 -25.141 -25.359 1 46.66 210 ALA A O 1
ATOM 1598 N N . GLY A 1 211 ? -15.477 -25.984 -25.094 1 42.09 211 GLY A N 1
ATOM 1599 C CA . GLY A 1 211 ? -15.438 -26.156 -26.547 1 42.09 211 GLY A CA 1
ATOM 1600 C C . GLY A 1 211 ? -16.453 -27.156 -27.062 1 42.09 211 GLY A C 1
ATOM 1601 O O . GLY A 1 211 ? -17.188 -27.766 -26.281 1 42.09 211 GLY A O 1
ATOM 1602 N N . ASP A 1 212 ? -16.328 -27.812 -28.438 1 41.47 212 ASP A N 1
ATOM 1603 C CA . ASP A 1 212 ? -17.281 -28.453 -29.344 1 41.47 212 ASP A CA 1
ATOM 1604 C C . ASP A 1 212 ? -17.797 -29.75 -28.75 1 41.47 212 ASP A C 1
ATOM 1606 O O . ASP A 1 212 ? -17.031 -30.688 -28.516 1 41.47 212 ASP A O 1
ATOM 1610 N N . PRO A 1 213 ? -18.781 -29.812 -27.922 1 44.06 213 PRO A N 1
ATOM 1611 C CA . PRO A 1 213 ? -19.469 -31.062 -27.625 1 44.06 213 PRO A CA 1
ATOM 1612 C C . PRO A 1 213 ? -19.672 -31.938 -28.859 1 44.06 213 PRO A C 1
ATOM 1614 O O . PRO A 1 213 ? -20.062 -33.094 -28.734 1 44.06 213 PRO A O 1
ATOM 1617 N N . THR A 1 214 ? -19.812 -31.281 -29.969 1 41.72 214 THR A N 1
ATOM 1618 C CA . THR A 1 214 ? -20.312 -31.969 -31.156 1 41.72 214 THR A CA 1
ATOM 1619 C C . THR A 1 214 ? -19.281 -32.969 -31.672 1 41.72 214 THR A C 1
ATOM 1621 O O . THR A 1 214 ? -19.531 -33.656 -32.688 1 41.72 214 THR A O 1
ATOM 1624 N N . ALA A 1 215 ? -18.172 -32.938 -31.312 1 40 215 ALA A N 1
ATOM 1625 C CA . ALA A 1 215 ? -17.375 -33.938 -32 1 40 215 ALA A CA 1
ATOM 1626 C C . ALA A 1 215 ? -17.656 -35.344 -31.469 1 40 215 ALA A C 1
ATOM 1628 O O . ALA A 1 215 ? -17.016 -36.312 -31.875 1 40 215 ALA A O 1
ATOM 1629 N N . ALA A 1 216 ? -18.641 -35.531 -30.328 1 31.11 216 ALA A N 1
ATOM 1630 C CA . ALA A 1 216 ? -19.078 -36.938 -30.172 1 31.11 216 ALA A CA 1
ATOM 1631 C C . ALA A 1 216 ? -20.297 -37.219 -31.031 1 31.11 216 ALA A C 1
ATOM 1633 O O . ALA A 1 216 ? -21.203 -36.375 -31.141 1 31.11 216 ALA A O 1
ATOM 1634 N N . MET B 1 1 ? -13.148 -36.438 -9.883 1 49.56 1 MET B N 1
ATOM 1635 C CA . MET B 1 1 ? -12.156 -35.406 -9.641 1 49.56 1 MET B CA 1
ATOM 1636 C C . MET B 1 1 ? -10.812 -36 -9.25 1 49.56 1 MET B C 1
ATOM 1638 O O . MET B 1 1 ? -10.766 -37 -8.508 1 49.56 1 MET B O 1
ATOM 1642 N N . ASP B 1 2 ? -9.688 -35.844 -10.055 1 70.81 2 ASP B N 1
ATOM 1643 C CA . ASP B 1 2 ? -8.352 -36.375 -9.805 1 70.81 2 ASP B CA 1
ATOM 1644 C C . ASP B 1 2 ? -7.91 -36.094 -8.367 1 70.81 2 ASP B C 1
ATOM 1646 O O . ASP B 1 2 ? -8.32 -35.094 -7.773 1 70.81 2 ASP B O 1
ATOM 1650 N N . THR B 1 3 ? -7.656 -37.219 -7.621 1 87.62 3 THR B N 1
ATOM 1651 C CA . THR B 1 3 ? -7.219 -37.219 -6.23 1 87.62 3 THR B CA 1
ATOM 1652 C C . THR B 1 3 ? -6.277 -36.062 -5.941 1 87.62 3 THR B C 1
ATOM 1654 O O . THR B 1 3 ? -6.336 -35.469 -4.863 1 87.62 3 THR B O 1
ATOM 1657 N N . SER B 1 4 ? -5.555 -35.688 -6.879 1 92.31 4 SE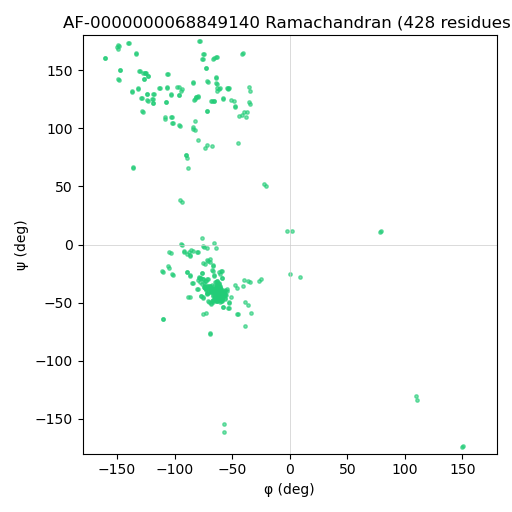R B N 1
ATOM 1658 C CA . SER B 1 4 ? -4.605 -34.625 -6.672 1 92.31 4 SER B CA 1
ATOM 1659 C C . SER B 1 4 ? -5.316 -33.281 -6.586 1 92.31 4 SER B C 1
ATOM 1661 O O . SER B 1 4 ? -4.965 -32.438 -5.754 1 92.31 4 SER B O 1
ATOM 1663 N N . LEU B 1 5 ? -6.332 -33.125 -7.348 1 94.19 5 LEU B N 1
ATOM 1664 C CA . LEU B 1 5 ? -7.082 -31.875 -7.328 1 94.19 5 LEU B CA 1
ATOM 1665 C C . LEU B 1 5 ? -7.816 -31.703 -6.004 1 94.19 5 LEU B C 1
ATOM 1667 O O . LEU B 1 5 ? -7.895 -30.594 -5.473 1 94.19 5 LEU B O 1
ATOM 1671 N N . ARG B 1 6 ? -8.359 -32.781 -5.523 1 95.19 6 ARG B N 1
ATOM 1672 C CA . ARG B 1 6 ? -9.031 -32.75 -4.23 1 95.19 6 ARG B CA 1
ATOM 1673 C C . ARG B 1 6 ? -8.07 -32.344 -3.121 1 95.19 6 ARG B C 1
ATOM 1675 O O . ARG B 1 6 ? -8.445 -31.609 -2.203 1 95.19 6 ARG B O 1
ATOM 1682 N N . CYS B 1 7 ? -6.824 -32.781 -3.256 1 95.75 7 CYS B N 1
ATOM 1683 C CA . CYS B 1 7 ? -5.812 -32.438 -2.264 1 95.75 7 CYS B CA 1
ATOM 1684 C C . CYS B 1 7 ? -5.496 -30.953 -2.312 1 95.75 7 CYS B C 1
ATOM 1686 O O . CYS B 1 7 ? -5.316 -30.328 -1.271 1 95.75 7 CYS B O 1
ATOM 1688 N N . VAL B 1 8 ? -5.457 -30.422 -3.535 1 96.88 8 VAL B N 1
ATOM 1689 C CA . VAL B 1 8 ? -5.223 -29 -3.672 1 96.88 8 VAL B CA 1
ATOM 1690 C C . VAL B 1 8 ? -6.391 -28.219 -3.074 1 96.88 8 VAL B C 1
ATOM 1692 O O . VAL B 1 8 ? -6.191 -27.234 -2.352 1 96.88 8 VAL B O 1
ATOM 1695 N N . MET B 1 9 ? -7.582 -28.672 -3.307 1 97.12 9 MET B N 1
ATOM 1696 C CA . MET B 1 9 ? -8.789 -28.016 -2.805 1 97.12 9 MET B CA 1
ATOM 1697 C C . MET B 1 9 ? -8.82 -28.031 -1.28 1 97.12 9 MET B C 1
ATOM 1699 O O . MET B 1 9 ? -9.164 -27.031 -0.654 1 97.12 9 MET B O 1
ATOM 1703 N N . ASP B 1 10 ? -8.461 -29.156 -0.709 1 97.56 10 ASP B N 1
ATOM 1704 C CA . ASP B 1 10 ? -8.453 -29.297 0.744 1 97.56 10 ASP B CA 1
ATOM 1705 C C . ASP B 1 10 ? -7.441 -28.344 1.377 1 97.56 10 ASP B C 1
ATOM 1707 O O . ASP B 1 10 ? -7.75 -27.672 2.357 1 97.56 10 ASP B O 1
ATOM 1711 N N . ALA B 1 11 ? -6.25 -28.359 0.835 1 97.81 11 ALA B N 1
ATOM 1712 C CA . ALA B 1 11 ? -5.223 -27.453 1.336 1 97.81 11 ALA B CA 1
ATOM 1713 C C . ALA B 1 11 ? -5.676 -26 1.222 1 97.81 11 ALA B C 1
ATOM 1715 O O . ALA B 1 11 ? -5.461 -25.203 2.139 1 97.81 11 ALA B O 1
ATOM 1716 N N . GLN B 1 12 ? -6.34 -25.656 0.088 1 97.56 12 GLN B N 1
ATOM 1717 C CA . GLN B 1 12 ? -6.816 -24.297 -0.146 1 97.56 12 GLN B CA 1
ATOM 1718 C C . GLN B 1 12 ? -7.902 -23.922 0.857 1 97.56 12 GLN B C 1
ATOM 1720 O O . GLN B 1 12 ? -7.93 -22.797 1.352 1 97.56 12 GLN B O 1
ATOM 1725 N N . GLU B 1 13 ? -8.773 -24.812 1.174 1 97.94 13 GLU B N 1
ATOM 1726 C CA . GLU B 1 13 ? -9.828 -24.547 2.15 1 97.94 13 GLU B CA 1
ATOM 1727 C C . GLU B 1 13 ? -9.242 -24.25 3.525 1 97.94 13 GLU B C 1
ATOM 1729 O O . GLU B 1 13 ? -9.703 -23.328 4.215 1 97.94 13 GLU B O 1
ATOM 1734 N N . ARG B 1 14 ? -8.273 -24.984 3.912 1 98.31 14 ARG B N 1
ATOM 1735 C CA . ARG B 1 14 ? -7.621 -24.766 5.199 1 98.31 14 ARG B CA 1
ATOM 1736 C C . ARG B 1 14 ? -6.855 -23.453 5.211 1 98.31 14 ARG B C 1
ATOM 1738 O O . ARG B 1 14 ? -6.859 -22.734 6.215 1 98.31 14 ARG B O 1
ATOM 1745 N N . LEU B 1 15 ? -6.219 -23.172 4.094 1 98.19 15 LEU B N 1
ATOM 1746 C CA . LEU B 1 15 ? -5.535 -21.906 3.957 1 98.19 15 LEU B CA 1
ATOM 1747 C C . LEU B 1 15 ? -6.516 -20.734 4.086 1 98.19 15 LEU B C 1
ATOM 1749 O O . LEU B 1 15 ? -6.246 -19.766 4.793 1 98.19 15 LEU B O 1
ATOM 1753 N N . ASP B 1 16 ? -7.641 -20.859 3.422 1 97.88 16 ASP B N 1
ATOM 1754 C CA . ASP B 1 16 ? -8.656 -19.812 3.48 1 97.88 16 ASP B CA 1
ATOM 1755 C C . ASP B 1 16 ? -9.156 -19.609 4.91 1 97.88 16 ASP B C 1
ATOM 1757 O O . ASP B 1 16 ? -9.414 -18.484 5.332 1 97.88 16 ASP B O 1
ATOM 1761 N N . ALA B 1 17 ? -9.312 -20.672 5.594 1 98.31 17 ALA B N 1
ATOM 1762 C CA . ALA B 1 17 ? -9.758 -20.609 6.984 1 98.31 17 ALA B CA 1
ATOM 1763 C C . ALA B 1 17 ? -8.734 -19.859 7.844 1 98.31 17 ALA B C 1
ATOM 1765 O O . ALA B 1 17 ? -9.109 -19.031 8.68 1 98.31 17 ALA B O 1
ATOM 1766 N N . VAL B 1 18 ? -7.465 -20.188 7.648 1 98.25 18 VAL B N 1
ATOM 1767 C CA . VAL B 1 18 ? -6.402 -19.484 8.367 1 98.25 18 VAL B CA 1
ATOM 1768 C C . VAL B 1 18 ? -6.422 -18 8.008 1 98.25 18 VAL B C 1
ATOM 1770 O O . VAL B 1 18 ? -6.34 -17.141 8.883 1 98.25 18 VAL B O 1
ATOM 1773 N N . ASN B 1 19 ? -6.559 -17.734 6.73 1 97.38 19 ASN B N 1
ATOM 1774 C CA . ASN B 1 19 ? -6.586 -16.344 6.277 1 97.38 19 ASN B CA 1
ATOM 1775 C C . ASN B 1 19 ? -7.77 -15.586 6.871 1 97.38 19 ASN B C 1
ATOM 1777 O O . ASN B 1 19 ? -7.625 -14.438 7.289 1 97.38 19 ASN B O 1
ATOM 1781 N N . ASP B 1 20 ? -8.906 -16.203 6.887 1 97.81 20 ASP B N 1
ATOM 1782 C CA . ASP B 1 20 ? -10.094 -15.578 7.461 1 97.81 20 ASP B CA 1
ATOM 1783 C C . ASP B 1 20 ? -9.883 -15.266 8.938 1 97.81 20 ASP B C 1
ATOM 1785 O O . ASP B 1 20 ? -10.25 -14.18 9.406 1 97.81 20 ASP B O 1
ATOM 1789 N N . THR B 1 21 ? -9.328 -16.172 9.641 1 98.19 21 THR B N 1
ATOM 1790 C CA . THR B 1 21 ? -9.055 -16 11.062 1 98.19 21 THR B CA 1
ATOM 1791 C C . THR B 1 21 ? -8.109 -14.828 11.297 1 98.19 21 THR B C 1
ATOM 1793 O O . THR B 1 21 ? -8.375 -13.969 12.133 1 98.19 21 THR B O 1
ATOM 1796 N N . PHE B 1 22 ? -7.07 -14.797 10.547 1 97.81 22 PHE B N 1
ATOM 1797 C CA . PHE B 1 22 ? -6.066 -13.773 10.781 1 97.81 22 PHE B CA 1
ATOM 1798 C C . PHE B 1 22 ? -6.527 -12.43 10.219 1 97.81 22 PHE B C 1
ATOM 1800 O O . PHE B 1 22 ? -6.121 -11.375 10.703 1 97.81 22 PHE B O 1
ATOM 1807 N N . ALA B 1 23 ? -7.332 -12.414 9.188 1 96.19 23 ALA B N 1
ATOM 1808 C CA . ALA B 1 23 ? -7.945 -11.172 8.727 1 96.19 23 ALA B CA 1
ATOM 1809 C C . ALA B 1 23 ? -8.789 -10.539 9.828 1 96.19 23 ALA B C 1
ATOM 1811 O O . ALA B 1 23 ? -8.727 -9.32 10.031 1 96.19 23 ALA B O 1
ATOM 1812 N N . LYS B 1 24 ? -9.547 -11.344 10.484 1 97.31 24 LYS B N 1
ATOM 1813 C CA . LYS B 1 24 ? -10.367 -10.859 11.586 1 97.31 24 LYS B CA 1
ATOM 1814 C C . LYS B 1 24 ? -9.5 -10.344 12.734 1 97.31 24 LYS B C 1
ATOM 1816 O O . LYS B 1 24 ? -9.773 -9.289 13.305 1 97.31 24 LYS B O 1
ATOM 1821 N N . ARG B 1 25 ? -8.461 -11.094 13.031 1 98.06 25 ARG B N 1
ATOM 1822 C CA . ARG B 1 25 ? -7.559 -10.688 14.102 1 98.06 25 ARG B CA 1
ATOM 1823 C C . ARG B 1 25 ? -6.863 -9.375 13.758 1 98.06 25 ARG B C 1
ATOM 1825 O O . ARG B 1 25 ? -6.652 -8.531 14.633 1 98.06 25 ARG B O 1
ATOM 1832 N N . ALA B 1 26 ? -6.48 -9.25 12.555 1 96.44 26 ALA B N 1
ATOM 1833 C CA . ALA B 1 26 ? -5.855 -8.008 12.109 1 96.44 26 ALA B CA 1
ATOM 1834 C C . ALA B 1 26 ? -6.824 -6.832 12.227 1 96.44 26 ALA B C 1
ATOM 1836 O O . ALA B 1 26 ? -6.438 -5.742 12.648 1 96.44 26 ALA B O 1
ATOM 1837 N N . ALA B 1 27 ? -8.055 -7.008 11.828 1 94.38 27 ALA B N 1
ATOM 1838 C CA . ALA B 1 27 ? -9.07 -5.965 11.93 1 94.38 27 ALA B CA 1
ATOM 1839 C C . ALA B 1 27 ? -9.312 -5.566 13.383 1 94.38 27 ALA B C 1
ATOM 1841 O O . ALA B 1 27 ? -9.453 -4.383 13.695 1 94.38 27 ALA B O 1
ATOM 1842 N N . ASP B 1 28 ? -9.344 -6.547 14.211 1 96.94 28 ASP B N 1
ATOM 1843 C CA . ASP B 1 28 ? -9.516 -6.289 15.641 1 96.94 28 ASP B CA 1
ATOM 1844 C C . ASP B 1 28 ? -8.344 -5.492 16.203 1 96.94 28 ASP B C 1
ATOM 1846 O O . ASP B 1 28 ? -8.531 -4.57 17 1 96.94 28 ASP B O 1
ATOM 1850 N N . LEU B 1 29 ? -7.188 -5.898 15.82 1 97.19 29 LEU B N 1
ATOM 1851 C CA . LEU B 1 29 ? -5.988 -5.199 16.266 1 97.19 29 LEU B CA 1
ATOM 1852 C C . LEU B 1 29 ? -6.016 -3.74 15.812 1 97.19 29 LEU B C 1
ATOM 1854 O O . LEU B 1 29 ? -5.711 -2.838 16.594 1 97.19 29 LEU B O 1
ATOM 1858 N N . GLU B 1 30 ? -6.367 -3.521 14.578 1 93.62 30 GLU B N 1
ATOM 1859 C CA . GLU B 1 30 ? -6.457 -2.164 14.047 1 93.62 30 GLU B CA 1
ATOM 1860 C C . GLU B 1 30 ? -7.5 -1.344 14.805 1 93.62 30 GLU B C 1
ATOM 1862 O O . GLU B 1 30 ? -7.273 -0.17 15.102 1 93.62 30 GLU B O 1
ATOM 1867 N N . ARG B 1 31 ? -8.602 -1.938 15.039 1 93.44 31 ARG B N 1
ATOM 1868 C CA . ARG B 1 31 ? -9.664 -1.259 15.773 1 93.44 31 ARG B CA 1
ATOM 1869 C C . ARG B 1 31 ? -9.195 -0.853 17.172 1 93.44 31 ARG B C 1
ATOM 1871 O O . ARG B 1 31 ? -9.43 0.274 17.609 1 93.44 31 ARG B O 1
ATOM 1878 N N . GLU B 1 32 ? -8.555 -1.743 17.844 1 97.31 32 GLU B N 1
ATOM 1879 C CA . GLU B 1 32 ? -8.023 -1.446 19.172 1 97.31 32 GLU B CA 1
ATOM 1880 C C . GLU B 1 32 ? -7.02 -0.3 19.109 1 97.31 32 GLU B C 1
ATOM 1882 O O . GLU B 1 32 ? -7.055 0.603 19.953 1 97.31 32 GLU B O 1
ATOM 1887 N N . GLY B 1 33 ? -6.098 -0.404 18.203 1 96.75 33 GLY B N 1
ATOM 1888 C CA . GLY B 1 33 ? -5.129 0.667 18.047 1 96.75 33 GLY B CA 1
ATOM 1889 C C . GLY B 1 33 ? -5.766 2.016 17.766 1 96.75 33 GLY B C 1
ATOM 1890 O O . GLY B 1 33 ? -5.367 3.027 18.359 1 96.75 33 GLY B O 1
ATOM 1891 N N . ARG B 1 34 ? -6.715 1.99 16.938 1 94 34 ARG B N 1
ATOM 1892 C CA . ARG B 1 34 ? -7.438 3.219 16.625 1 94 34 ARG B CA 1
ATOM 1893 C C . ARG B 1 34 ? -8.102 3.803 17.875 1 94 34 ARG B C 1
ATOM 1895 O O . ARG B 1 34 ? -8.086 5.02 18.078 1 94 34 ARG B O 1
ATOM 1902 N N . GLN B 1 35 ? -8.68 2.98 18.625 1 96.69 35 GLN B N 1
ATOM 1903 C CA . GLN B 1 35 ? -9.367 3.414 19.844 1 96.69 35 GLN B CA 1
ATOM 1904 C C . GLN B 1 35 ? -8.383 4.027 20.844 1 96.69 35 GLN B C 1
ATOM 1906 O O . GLN B 1 35 ? -8.719 4.992 21.531 1 96.69 35 GLN B O 1
ATOM 1911 N N . GLN B 1 36 ? -7.223 3.512 20.859 1 98 36 GLN B N 1
ATOM 1912 C CA . GLN B 1 36 ? -6.219 4.023 21.797 1 98 36 GLN B CA 1
ATOM 1913 C C . GLN B 1 36 ? -5.59 5.312 21.266 1 98 36 GLN B C 1
ATOM 1915 O O . GLN B 1 36 ? -5.203 6.184 22.047 1 98 36 GLN B O 1
ATOM 1920 N N . ARG B 1 37 ? -5.496 5.445 19.984 1 97.75 37 ARG B N 1
ATOM 1921 C CA . ARG B 1 37 ? -4.863 6.617 19.391 1 97.75 37 ARG B CA 1
ATOM 1922 C C . ARG B 1 37 ? -5.812 7.812 19.391 1 97.75 37 ARG B C 1
ATOM 1924 O O . ARG B 1 37 ? -5.375 8.961 19.484 1 97.75 37 ARG B O 1
ATOM 1931 N N . ALA B 1 38 ? -7.078 7.543 19.344 1 96.5 38 ALA B N 1
ATOM 1932 C CA . ALA B 1 38 ? -8.094 8.57 19.109 1 96.5 38 ALA B CA 1
ATOM 1933 C C . ALA B 1 38 ? -8.016 9.656 20.172 1 96.5 38 ALA B C 1
ATOM 1935 O O . ALA B 1 38 ? -7.914 10.844 19.859 1 96.5 38 ALA B O 1
ATOM 1936 N N . PRO B 1 39 ? -8.062 9.312 21.5 1 98 39 PRO B N 1
ATOM 1937 C CA . PRO B 1 39 ? -8 10.367 22.516 1 98 39 PRO B CA 1
ATOM 1938 C C . PRO B 1 39 ? -6.688 11.141 22.484 1 98 39 PRO B C 1
ATOM 1940 O O . PRO B 1 39 ? -6.66 12.344 22.766 1 98 39 PRO B O 1
ATOM 1943 N N . LEU B 1 40 ? -5.625 10.492 22.109 1 98.25 40 LEU B N 1
ATOM 1944 C CA . LEU B 1 40 ? -4.324 11.148 22.062 1 98.25 40 LEU B CA 1
ATOM 1945 C C . LEU B 1 40 ? -4.242 12.102 20.875 1 98.25 40 LEU B C 1
ATOM 1947 O O . LEU B 1 40 ? -3.656 13.18 20.984 1 98.25 40 LEU B O 1
ATOM 1951 N N . LEU B 1 41 ? -4.828 11.695 19.797 1 97.81 41 LEU B N 1
ATOM 1952 C CA . LEU B 1 41 ? -4.879 12.562 18.625 1 97.81 41 LEU B CA 1
ATOM 1953 C C . LEU B 1 41 ? -5.715 13.805 18.906 1 97.81 41 LEU B C 1
ATOM 1955 O O . LEU B 1 41 ? -5.363 14.906 18.469 1 97.81 41 LEU B O 1
ATOM 1959 N N . ARG B 1 42 ? -6.789 13.594 19.609 1 96.81 42 ARG B N 1
ATOM 1960 C CA . ARG B 1 42 ? -7.617 14.727 20.016 1 96.81 42 ARG B CA 1
ATOM 1961 C C . ARG B 1 42 ? -6.84 15.688 20.906 1 96.81 42 ARG B C 1
ATOM 1963 O O . ARG B 1 42 ? -6.891 16.906 20.719 1 96.81 42 ARG B O 1
ATOM 1970 N N . GLU B 1 43 ? -6.191 15.148 21.828 1 97.31 43 GLU B N 1
ATOM 1971 C CA . GLU B 1 43 ? -5.375 15.961 22.719 1 97.31 43 GLU B CA 1
ATOM 1972 C C . GLU B 1 43 ? -4.312 16.734 21.953 1 97.31 43 GLU B C 1
ATOM 1974 O O . GLU B 1 43 ? -4.105 17.922 22.203 1 97.31 43 GLU B O 1
ATOM 1979 N N . ARG B 1 44 ? -3.664 16.094 21.031 1 97.81 44 ARG B N 1
ATOM 1980 C CA . ARG B 1 44 ? -2.65 16.766 20.234 1 97.81 44 ARG B CA 1
ATOM 1981 C C . ARG B 1 44 ? -3.26 17.906 19.406 1 97.81 44 ARG B C 1
ATOM 1983 O O . ARG B 1 44 ? -2.676 18.984 19.297 1 97.81 44 ARG B O 1
ATOM 1990 N N . GLY B 1 45 ? -4.41 17.578 18.875 1 96.94 45 GLY B N 1
ATOM 1991 C CA . GLY B 1 45 ? -5.105 18.594 18.078 1 96.94 45 GLY B CA 1
ATOM 1992 C C . GLY B 1 45 ? -5.449 19.844 18.875 1 96.94 45 GLY B C 1
ATOM 1993 O O . GLY B 1 45 ? -5.266 20.953 18.391 1 96.94 45 GLY B O 1
ATOM 1994 N N . VAL B 1 46 ? -5.93 19.656 20.078 1 96.44 46 VAL B N 1
ATOM 1995 C CA . VAL B 1 46 ? -6.301 20.766 20.953 1 96.44 46 VAL B CA 1
ATOM 1996 C C . VAL B 1 46 ? -5.062 21.578 21.297 1 96.44 46 VAL B C 1
ATOM 1998 O O . VAL B 1 46 ? -5.086 22.812 21.25 1 96.44 46 VAL B O 1
ATOM 2001 N N . ALA B 1 47 ? -4.02 20.953 21.625 1 97.06 47 ALA B N 1
ATOM 2002 C CA . ALA B 1 47 ? -2.773 21.625 21.969 1 97.06 47 ALA B CA 1
ATOM 2003 C C . ALA B 1 47 ? -2.211 22.391 20.781 1 97.06 47 ALA B C 1
ATOM 2005 O O . ALA B 1 47 ? -1.737 23.516 20.906 1 97.06 47 ALA B O 1
ATOM 2006 N N . ALA B 1 48 ? -2.221 21.75 19.656 1 96.69 48 ALA B N 1
ATOM 2007 C CA . ALA B 1 48 ? -1.686 22.359 18.438 1 96.69 48 ALA B CA 1
ATOM 2008 C C . ALA B 1 48 ? -2.451 23.641 18.078 1 96.69 48 ALA B C 1
ATOM 2010 O O . ALA B 1 48 ? -1.868 24.594 17.562 1 96.69 48 ALA B O 1
ATOM 2011 N N . LYS B 1 49 ? -3.762 23.562 18.297 1 95.19 49 LYS B N 1
ATOM 2012 C CA . LYS B 1 49 ? -4.621 24.703 17.984 1 95.19 49 LYS B CA 1
ATOM 2013 C C . LYS B 1 49 ? -4.199 25.953 18.75 1 95.19 49 LYS B C 1
ATOM 2015 O O . LYS B 1 49 ? -4.441 27.078 18.312 1 95.19 49 LYS B O 1
ATOM 2020 N N . ARG B 1 50 ? -3.527 25.844 19.828 1 94.44 50 ARG B N 1
ATOM 2021 C CA . ARG B 1 50 ? -3.125 26.938 20.688 1 94.44 50 ARG B CA 1
ATOM 2022 C C . ARG B 1 50 ? -1.803 27.547 20.219 1 94.44 50 ARG B C 1
ATOM 2024 O O . ARG B 1 50 ? -1.369 28.578 20.75 1 94.44 50 ARG B O 1
ATOM 2031 N N . ILE B 1 51 ? -1.198 26.875 19.297 1 94.62 51 ILE B N 1
ATOM 2032 C CA . ILE B 1 51 ? 0.072 27.375 18.781 1 94.62 51 ILE B CA 1
ATOM 2033 C C . ILE B 1 51 ? -0.154 28.047 17.422 1 94.62 51 ILE B C 1
ATOM 2035 O O . ILE B 1 51 ? -0.355 27.375 16.406 1 94.62 51 ILE B O 1
ATOM 2039 N N . PRO B 1 52 ? -0.019 29.312 17.438 1 92.06 52 PRO B N 1
ATOM 2040 C CA . PRO B 1 52 ? -0.255 30.031 16.188 1 92.06 52 PRO B CA 1
ATOM 2041 C C . PRO B 1 52 ? 0.657 29.547 15.055 1 92.06 52 PRO B C 1
ATOM 2043 O O . PRO B 1 52 ? 1.87 29.438 15.25 1 92.06 52 PRO B O 1
ATOM 2046 N N . GLY B 1 53 ? 0.084 29.156 13.938 1 93.75 53 GLY B N 1
ATOM 2047 C CA . GLY B 1 53 ? 0.835 28.797 12.742 1 93.75 53 GLY B CA 1
ATOM 2048 C C . GLY B 1 53 ? 1.426 27.406 12.805 1 93.75 53 GLY B C 1
ATOM 2049 O O . GLY B 1 53 ? 2.309 27.062 12.016 1 93.75 53 GLY B O 1
ATOM 2050 N N . PHE B 1 54 ? 0.997 26.672 13.781 1 96.31 54 PHE B N 1
ATOM 2051 C CA . PHE B 1 54 ? 1.591 25.359 13.992 1 96.31 54 PHE B CA 1
ATOM 2052 C C . PHE B 1 54 ? 1.542 24.531 12.719 1 96.31 54 PHE B C 1
ATOM 2054 O O . PHE B 1 54 ? 2.57 24.016 12.258 1 96.31 54 PHE B O 1
ATOM 2061 N N . TRP B 1 55 ? 0.412 24.359 12.141 1 97.25 55 TRP B N 1
ATOM 2062 C CA . TRP B 1 55 ? 0.231 23.484 10.984 1 97.25 55 TRP B CA 1
ATOM 2063 C C . TRP B 1 55 ? 0.896 24.062 9.75 1 97.25 55 TRP B C 1
ATOM 2065 O O . TRP B 1 55 ? 1.43 23.328 8.914 1 97.25 55 TRP B O 1
ATOM 2075 N N . MET B 1 56 ? 0.824 25.406 9.578 1 96.19 56 MET B N 1
ATOM 2076 C CA . MET B 1 56 ? 1.542 26.047 8.484 1 96.19 56 MET B CA 1
ATOM 2077 C C . MET B 1 56 ? 3.031 25.734 8.547 1 96.19 56 MET B C 1
ATOM 2079 O O . MET B 1 56 ? 3.629 25.344 7.539 1 96.19 56 MET B O 1
ATOM 2083 N N . CYS B 1 57 ? 3.617 25.844 9.727 1 96.25 57 CYS B N 1
ATOM 2084 C CA . CYS B 1 57 ? 5.031 25.562 9.93 1 96.25 57 CYS B CA 1
ATOM 2085 C C . CYS B 1 57 ? 5.336 24.094 9.625 1 96.25 57 CYS B C 1
ATOM 2087 O O . CYS B 1 57 ? 6.336 23.781 8.977 1 96.25 57 CYS B O 1
ATOM 2089 N N . ALA B 1 58 ? 4.477 23.234 10.102 1 97.38 58 ALA B N 1
ATOM 2090 C CA . ALA B 1 58 ? 4.672 21.812 9.875 1 97.38 58 ALA B CA 1
ATOM 2091 C C . ALA B 1 58 ? 4.609 21.469 8.391 1 97.38 58 ALA B C 1
ATOM 2093 O O . ALA B 1 58 ? 5.418 20.688 7.887 1 97.38 58 ALA B O 1
ATOM 2094 N N . LEU B 1 59 ? 3.633 22.031 7.699 1 97.75 59 LEU B N 1
ATOM 2095 C CA . LEU B 1 59 ? 3.494 21.797 6.262 1 97.75 59 LEU B CA 1
ATOM 2096 C C . LEU B 1 59 ? 4.691 22.375 5.504 1 97.75 59 LEU B C 1
ATOM 2098 O O . LEU B 1 59 ? 5.223 21.719 4.602 1 97.75 59 LEU B O 1
ATOM 2102 N N . GLN B 1 60 ? 5.172 23.484 5.879 1 95.56 60 GLN B N 1
ATOM 2103 C CA . GLN B 1 60 ? 6.293 24.156 5.223 1 95.56 60 GLN B CA 1
ATOM 2104 C C . GLN B 1 60 ? 7.602 23.422 5.488 1 95.56 60 GLN B C 1
ATOM 2106 O O . GLN B 1 60 ? 8.531 23.484 4.676 1 95.56 60 GLN B O 1
ATOM 2111 N N . GLY B 1 61 ? 7.625 22.812 6.609 1 96.44 61 GLY B N 1
ATOM 2112 C CA . GLY B 1 61 ? 8.836 22.094 6.969 1 96.44 61 GLY B CA 1
ATOM 2113 C C . GLY B 1 61 ? 9 20.781 6.211 1 96.44 61 GLY B C 1
ATOM 2114 O O . GLY B 1 61 ? 10.062 20.156 6.266 1 96.44 61 GLY B O 1
ATOM 2115 N N . HIS B 1 62 ? 7.953 20.328 5.613 1 96.44 62 HIS B N 1
ATOM 2116 C CA . HIS B 1 62 ? 8.016 19.078 4.863 1 96.44 62 HIS B CA 1
ATOM 2117 C C . HIS B 1 62 ? 8.633 19.281 3.486 1 96.44 62 HIS B C 1
ATOM 2119 O O . HIS B 1 62 ? 8.172 20.125 2.715 1 96.44 62 HIS B O 1
ATOM 2125 N N . PRO B 1 63 ? 9.609 18.547 3.127 1 94.25 63 PRO B N 1
ATOM 2126 C CA . PRO B 1 63 ? 10.367 18.797 1.896 1 94.25 63 PRO B CA 1
ATOM 2127 C C . PRO B 1 63 ? 9.492 18.75 0.646 1 94.25 63 PRO B C 1
ATOM 2129 O O . PRO B 1 63 ? 9.695 19.531 -0.284 1 94.25 63 PRO B O 1
ATOM 2132 N N . LEU B 1 64 ? 8.562 17.875 0.566 1 91.56 64 LEU B N 1
ATOM 2133 C CA . LEU B 1 64 ? 7.691 17.766 -0.603 1 91.56 64 LEU B CA 1
ATOM 2134 C C . LEU B 1 64 ? 6.633 18.859 -0.592 1 91.56 64 LEU B C 1
ATOM 2136 O O . LEU B 1 64 ? 6.398 19.516 -1.611 1 91.56 64 LEU B O 1
ATOM 2140 N N . LEU B 1 65 ? 6.051 19.078 0.541 1 94.88 65 LEU B N 1
ATOM 2141 C CA . LEU B 1 65 ? 4.898 19.969 0.619 1 94.88 65 LEU B CA 1
ATOM 2142 C C . LEU B 1 65 ? 5.328 21.422 0.52 1 94.88 65 LEU B C 1
ATOM 2144 O O . LEU B 1 65 ? 4.57 22.266 0.035 1 94.88 65 LEU B O 1
ATOM 2148 N N . GLU B 1 66 ? 6.5 21.719 0.967 1 93.75 66 GLU B N 1
ATOM 2149 C CA . GLU B 1 66 ? 6.992 23.094 0.918 1 93.75 66 GLU B CA 1
ATOM 2150 C C . GLU B 1 66 ? 7.012 23.609 -0.513 1 93.75 66 GLU B C 1
ATOM 2152 O O . GLU B 1 66 ? 6.871 24.812 -0.738 1 93.75 66 GLU B O 1
ATOM 2157 N N . GLN B 1 67 ? 7.184 22.719 -1.435 1 89.75 67 GLN B N 1
ATOM 2158 C CA . GLN B 1 67 ? 7.289 23.094 -2.84 1 89.75 67 GLN B CA 1
ATOM 2159 C C . GLN B 1 67 ? 5.965 23.641 -3.363 1 89.75 67 GLN B C 1
ATOM 2161 O O . GLN B 1 67 ? 5.934 24.359 -4.371 1 89.75 67 GLN B O 1
ATOM 2166 N N . TYR B 1 68 ? 4.906 23.25 -2.641 1 89.56 68 TYR B N 1
ATOM 2167 C CA . TYR B 1 68 ? 3.578 23.672 -3.072 1 89.56 68 TYR B CA 1
ATOM 2168 C C . TYR B 1 68 ? 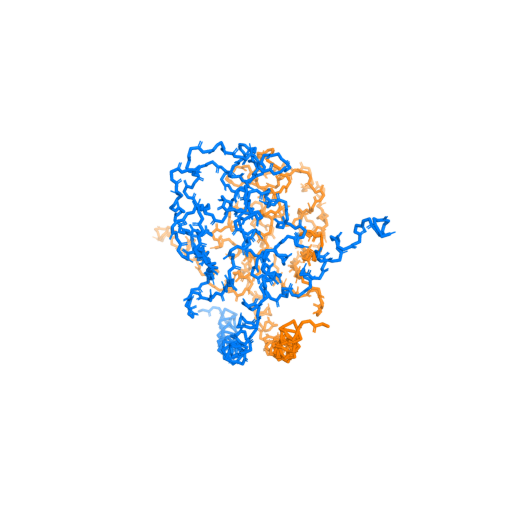3.172 24.984 -2.395 1 89.56 68 TYR B C 1
ATOM 2170 O O . TYR B 1 68 ? 2.166 25.594 -2.762 1 89.56 68 TYR B O 1
ATOM 2178 N N . ILE B 1 69 ? 3.928 25.453 -1.497 1 93.31 69 ILE B N 1
ATOM 2179 C CA . ILE B 1 69 ? 3.439 26.531 -0.645 1 93.31 69 ILE B CA 1
ATOM 2180 C C . ILE B 1 69 ? 4.016 27.859 -1.121 1 93.31 69 ILE B C 1
ATOM 2182 O O . ILE B 1 69 ? 5.176 28.188 -0.846 1 93.31 69 ILE B O 1
ATOM 2186 N N . SER B 1 70 ? 3.238 28.609 -1.738 1 90 70 SER B N 1
ATOM 2187 C CA . SER B 1 70 ? 3.59 29.969 -2.148 1 90 70 SER B CA 1
ATOM 2188 C C . SER B 1 70 ? 3.49 30.938 -0.979 1 90 70 SER B C 1
ATOM 2190 O O . SER B 1 70 ? 3.039 30.578 0.107 1 90 70 SER B O 1
ATOM 2192 N N . ALA B 1 71 ? 3.893 32.188 -1.232 1 90.12 71 ALA B N 1
ATOM 2193 C CA . ALA B 1 71 ? 3.76 33.219 -0.218 1 90.12 71 ALA B CA 1
ATOM 2194 C C . ALA B 1 71 ? 2.295 33.438 0.142 1 90.12 71 ALA B C 1
ATOM 2196 O O . ALA B 1 71 ? 1.963 33.656 1.312 1 90.12 71 ALA B O 1
ATOM 2197 N N . ARG B 1 72 ? 1.517 33.406 -0.849 1 89.06 72 ARG B N 1
ATOM 2198 C CA . ARG B 1 72 ? 0.086 33.562 -0.61 1 89.06 72 ARG B CA 1
ATOM 2199 C C . ARG B 1 72 ? -0.463 32.406 0.219 1 89.06 72 ARG B C 1
ATOM 2201 O O . ARG B 1 72 ? -1.234 32.625 1.156 1 89.06 72 ARG B O 1
ATOM 2208 N N . ASP B 1 73 ? -0.094 31.188 -0.119 1 93.44 73 ASP B N 1
ATOM 2209 C CA . ASP B 1 73 ? -0.52 30.016 0.643 1 93.44 73 ASP B CA 1
ATOM 2210 C C . ASP B 1 73 ? -0.09 30.125 2.104 1 93.44 73 ASP B C 1
ATOM 2212 O O . ASP B 1 73 ? -0.861 29.797 3.01 1 93.44 73 ASP B O 1
ATOM 2216 N N . ALA B 1 74 ? 1.124 30.547 2.252 1 92.88 74 ALA B N 1
ATOM 2217 C CA . ALA B 1 74 ? 1.642 30.688 3.611 1 92.88 74 ALA B CA 1
ATOM 2218 C C . ALA B 1 74 ? 0.778 31.641 4.434 1 92.88 74 ALA B C 1
ATOM 2220 O O . ALA B 1 74 ? 0.458 31.359 5.59 1 92.88 74 ALA B O 1
ATOM 2221 N N . SER B 1 75 ? 0.422 32.75 3.812 1 93.38 75 SER B N 1
ATOM 2222 C CA . SER B 1 75 ? -0.435 33.719 4.484 1 93.38 75 SER B CA 1
ATOM 2223 C C . SER B 1 75 ? -1.794 33.125 4.824 1 93.38 75 SER B C 1
ATOM 2225 O O . SER B 1 75 ? -2.342 33.375 5.898 1 93.38 75 SER B O 1
ATOM 2227 N N . ILE B 1 76 ? -2.291 32.312 3.975 1 94.94 76 ILE B N 1
ATOM 2228 C CA . ILE B 1 76 ? -3.586 31.672 4.184 1 94.94 76 ILE B CA 1
ATOM 2229 C C . ILE B 1 76 ? -3.469 30.625 5.277 1 94.94 76 ILE B C 1
ATOM 2231 O O . ILE B 1 76 ? -4.316 30.547 6.172 1 94.94 76 ILE B O 1
ATOM 2235 N N . LEU B 1 77 ? -2.385 29.859 5.238 1 96.31 77 LEU B N 1
ATOM 2236 C CA . LEU B 1 77 ? -2.191 28.734 6.145 1 96.31 77 LEU B CA 1
ATOM 2237 C C . LEU B 1 77 ? -1.911 29.219 7.562 1 96.31 77 LEU B C 1
ATOM 2239 O O . LEU B 1 77 ? -1.985 28.453 8.516 1 96.31 77 LEU B O 1
ATOM 2243 N N . GLU B 1 78 ? -1.615 30.469 7.68 1 94.75 78 GLU B N 1
ATOM 2244 C CA . GLU B 1 78 ? -1.53 31.047 9.016 1 94.75 78 GLU B CA 1
ATOM 2245 C C . GLU B 1 78 ? -2.867 30.953 9.742 1 94.75 78 GLU B C 1
ATOM 2247 O O . GLU B 1 78 ? -2.908 30.938 10.977 1 94.75 78 GLU B O 1
ATOM 2252 N N . HIS B 1 79 ? -3.932 30.859 9.016 1 96.12 79 HIS B N 1
ATOM 2253 C CA . HIS B 1 79 ? -5.27 30.812 9.594 1 96.12 79 HIS B CA 1
ATOM 2254 C C . HIS B 1 79 ? -5.734 29.375 9.773 1 96.12 79 HIS B C 1
ATOM 2256 O O . HIS B 1 79 ? -6.852 29.125 10.234 1 96.12 79 HIS B O 1
ATOM 2262 N N . LEU B 1 80 ? -4.875 28.406 9.391 1 97.88 80 LEU B N 1
ATOM 2263 C CA . LEU B 1 80 ? -5.188 26.984 9.578 1 97.88 80 LEU B CA 1
ATOM 2264 C C . LEU B 1 80 ? -5.109 26.609 11.055 1 97.88 80 LEU B C 1
ATOM 2266 O O . LEU B 1 80 ? -4.027 26.609 11.641 1 97.88 80 LEU B O 1
ATOM 2270 N N . THR B 1 81 ? -6.203 26.25 11.648 1 97.06 81 THR B N 1
ATOM 2271 C CA . THR B 1 81 ? -6.258 26.016 13.086 1 97.06 81 THR B CA 1
ATOM 2272 C C . THR B 1 81 ? -6.23 24.516 13.391 1 97.06 81 THR B C 1
ATOM 2274 O O . THR B 1 81 ? -5.855 24.109 14.492 1 97.06 81 THR B O 1
ATOM 2277 N N . ALA B 1 82 ? -6.688 23.781 12.445 1 97.62 82 ALA B N 1
ATOM 2278 C CA . ALA B 1 82 ? -6.703 22.328 12.664 1 97.62 82 ALA B CA 1
ATOM 2279 C C . ALA B 1 82 ? -6.504 21.578 11.359 1 97.62 82 ALA B C 1
ATOM 2281 O O . ALA B 1 82 ? -6.969 22.016 10.305 1 97.62 82 ALA B O 1
ATOM 2282 N N . LEU B 1 83 ? -5.781 20.516 11.383 1 98.38 83 LEU B N 1
ATOM 2283 C CA . LEU B 1 83 ? -5.586 19.531 10.328 1 98.38 83 LEU B CA 1
ATOM 2284 C C . LEU B 1 83 ? -5.871 18.109 10.836 1 98.38 83 LEU B C 1
ATOM 2286 O O . LEU B 1 83 ? -5.203 17.641 11.75 1 98.38 83 LEU B O 1
ATOM 2290 N N . GLU B 1 84 ? -6.883 17.516 10.312 1 97.38 84 GLU B N 1
ATOM 2291 C CA . GLU B 1 84 ? -7.297 16.188 10.758 1 97.38 84 GLU B CA 1
ATOM 2292 C C . GLU B 1 84 ? -7.395 15.211 9.594 1 97.38 84 GLU B C 1
ATOM 2294 O O . GLU B 1 84 ? -7.703 15.609 8.469 1 97.38 84 GLU B O 1
ATOM 2299 N N . VAL B 1 85 ? -7.105 14 9.867 1 97.12 85 VAL B N 1
ATOM 2300 C CA . VAL B 1 85 ? -7.258 12.922 8.891 1 97.12 85 VAL B CA 1
ATOM 2301 C C . VAL B 1 85 ? -8.156 11.828 9.461 1 97.12 85 VAL B C 1
ATOM 2303 O O . VAL B 1 85 ? -7.961 11.383 10.594 1 97.12 85 VAL B O 1
ATOM 2306 N N . SER B 1 86 ? -9.125 11.469 8.695 1 93.94 86 SER B N 1
ATOM 2307 C CA . SER B 1 86 ? -10.055 10.438 9.148 1 93.94 86 SER B CA 1
ATOM 2308 C C . SER B 1 86 ? -10.234 9.352 8.094 1 93.94 86 SER B C 1
ATOM 2310 O O . SER B 1 86 ? -10.148 9.625 6.895 1 93.94 86 SER B O 1
ATOM 2312 N N . ALA B 1 87 ? -10.484 8.188 8.633 1 90 87 ALA B N 1
ATOM 2313 C CA . ALA B 1 87 ? -10.82 7.09 7.738 1 90 87 ALA B CA 1
ATOM 2314 C C . ALA B 1 87 ? -12.227 7.258 7.168 1 90 87 ALA B C 1
ATOM 2316 O O . ALA B 1 87 ? -13.07 7.941 7.758 1 90 87 ALA B O 1
ATOM 2317 N N . LEU B 1 88 ? -12.5 6.754 5.992 1 86.31 88 LEU B N 1
ATOM 2318 C CA . LEU B 1 88 ? -13.836 6.828 5.395 1 86.31 88 LEU B CA 1
ATOM 2319 C C . LEU B 1 88 ? -14.812 5.938 6.148 1 86.31 88 LEU B C 1
ATOM 2321 O O . LEU B 1 88 ? -15.828 6.414 6.656 1 86.31 88 LEU B O 1
ATOM 2325 N N . SER B 1 89 ? -14.805 4.707 5.996 1 77.44 89 SER B N 1
ATOM 2326 C CA . SER B 1 89 ? -15.602 3.697 6.695 1 77.44 89 SER B CA 1
ATOM 2327 C C . SER B 1 89 ? -14.766 2.459 7.004 1 77.44 89 SER B C 1
ATOM 2329 O O . SER B 1 89 ? -13.586 2.391 6.652 1 77.44 89 SER B O 1
ATOM 2331 N N . ASP B 1 90 ? -15.344 1.623 7.703 1 68.81 90 ASP B N 1
ATOM 2332 C CA . ASP B 1 90 ? -14.672 0.377 8.047 1 68.81 90 ASP B CA 1
ATOM 2333 C C . ASP B 1 90 ? -14.445 -0.489 6.809 1 68.81 90 ASP B C 1
ATOM 2335 O O . ASP B 1 90 ? -13.555 -1.336 6.789 1 68.81 90 ASP B O 1
ATOM 2339 N N . THR B 1 91 ? -15.164 -0.177 5.836 1 67.81 91 THR B N 1
ATOM 2340 C CA . THR B 1 91 ? -15.125 -1.075 4.688 1 67.81 91 THR B CA 1
ATOM 2341 C C . THR B 1 91 ? -14.414 -0.418 3.508 1 67.81 91 THR B C 1
ATOM 2343 O O . THR B 1 91 ? -13.789 -1.102 2.693 1 67.81 91 THR B O 1
ATOM 2346 N N . ASP B 1 92 ? -14.422 0.922 3.537 1 76.5 92 ASP B N 1
ATOM 2347 C CA . ASP B 1 92 ? -13.883 1.626 2.379 1 76.5 92 ASP B CA 1
ATOM 2348 C C . ASP B 1 92 ? -12.406 1.971 2.586 1 76.5 92 ASP B C 1
ATOM 2350 O O . ASP B 1 92 ? -12.008 2.385 3.678 1 76.5 92 ASP B O 1
ATOM 2354 N N . ALA B 1 93 ? -11.703 1.658 1.493 1 85.81 93 ALA B N 1
ATOM 2355 C CA . ALA B 1 93 ? -10.297 2.062 1.536 1 85.81 93 ALA B CA 1
ATOM 2356 C C . ALA B 1 93 ? -10.133 3.521 1.121 1 85.81 93 ALA B C 1
ATOM 2358 O O . ALA B 1 93 ? -10.688 3.951 0.108 1 85.81 93 ALA B O 1
ATOM 2359 N N . GLY B 1 94 ? -9.547 4.242 1.949 1 91.69 94 GLY B N 1
ATOM 2360 C CA . GLY B 1 94 ? -9.344 5.66 1.687 1 91.69 94 GLY B CA 1
ATOM 2361 C C . GLY B 1 94 ? -9.305 6.5 2.947 1 91.69 94 GLY B C 1
ATOM 2362 O O . GLY B 1 94 ? -9.211 5.965 4.055 1 91.69 94 GLY B O 1
ATOM 2363 N N . PHE B 1 95 ? -9.266 7.867 2.789 1 95.31 95 PHE B N 1
ATOM 2364 C CA . PHE B 1 95 ? -9.227 8.781 3.926 1 95.31 95 PHE B CA 1
ATOM 2365 C C . PHE B 1 95 ? -9.664 10.18 3.512 1 95.31 95 PHE B C 1
ATOM 2367 O O . PHE B 1 95 ? -9.727 10.492 2.318 1 95.31 95 PHE B O 1
ATOM 2374 N N . THR B 1 96 ? -10.031 10.93 4.465 1 96.56 96 THR B N 1
ATOM 2375 C CA . THR B 1 96 ? -10.398 12.328 4.273 1 96.56 96 THR B CA 1
ATOM 2376 C C . THR B 1 96 ? -9.477 13.242 5.074 1 96.56 96 THR B C 1
ATOM 2378 O O . THR B 1 96 ? -9.195 12.977 6.242 1 96.56 96 THR B O 1
ATOM 2381 N N . ILE B 1 97 ? -8.938 14.219 4.422 1 98.12 97 ILE B N 1
ATOM 2382 C CA . ILE B 1 97 ? -8.203 15.289 5.082 1 98.12 97 ILE B CA 1
ATOM 2383 C C . ILE B 1 97 ? -9.117 16.484 5.316 1 98.12 97 ILE B C 1
ATOM 2385 O O . ILE B 1 97 ? -9.812 16.922 4.398 1 98.12 97 ILE B O 1
ATOM 2389 N N . THR B 1 98 ? -9.164 16.969 6.508 1 98.25 98 THR B N 1
ATOM 2390 C CA . THR B 1 98 ? -9.984 18.125 6.871 1 98.25 98 THR B CA 1
ATOM 2391 C C . THR B 1 98 ? -9.117 19.266 7.371 1 98.25 98 THR B C 1
ATOM 2393 O O . THR B 1 98 ? -8.359 19.109 8.336 1 98.25 98 THR B O 1
ATOM 2396 N N . LEU B 1 99 ? -9.203 20.375 6.742 1 98.44 99 LEU B N 1
ATOM 2397 C CA . LEU B 1 99 ? -8.531 21.609 7.152 1 98.44 99 LEU B CA 1
ATOM 2398 C C . LEU B 1 99 ? -9.539 22.609 7.711 1 98.44 99 LEU B C 1
ATOM 2400 O O . LEU B 1 99 ? -10.492 22.984 7.031 1 98.44 99 LEU B O 1
ATOM 2404 N N . SER B 1 100 ? -9.344 23.047 8.922 1 98.25 100 SER B N 1
ATOM 2405 C CA . SER B 1 100 ? -10.188 24.062 9.539 1 98.25 100 SER B CA 1
ATOM 2406 C C . SER B 1 100 ? -9.477 25.406 9.633 1 98.25 100 SER B C 1
ATOM 2408 O O . SER B 1 100 ? -8.32 25.469 10.055 1 98.25 100 SER B O 1
ATOM 2410 N N . PHE B 1 101 ? -10.188 26.438 9.281 1 97.38 101 PHE B N 1
ATOM 2411 C CA . PHE B 1 101 ? -9.586 27.766 9.227 1 97.38 101 PHE B CA 1
ATOM 2412 C C . PHE B 1 101 ? -10.336 28.75 10.125 1 97.38 101 PHE B C 1
ATOM 2414 O O . PHE B 1 101 ? -11.562 28.656 10.242 1 97.38 101 PHE B O 1
ATOM 2421 N N . SER B 1 102 ? -9.594 29.625 10.695 1 96.5 102 SER B N 1
ATOM 2422 C CA . SER B 1 102 ? -10.211 30.797 11.289 1 96.5 102 SER B CA 1
ATOM 2423 C C . SER B 1 102 ? -10.656 31.797 10.211 1 96.5 102 SER B C 1
ATOM 2425 O O . SER B 1 102 ? -10.273 31.656 9.047 1 96.5 102 SER B O 1
ATOM 2427 N N . ALA B 1 103 ? -11.492 32.688 10.625 1 94.88 103 ALA B N 1
ATOM 2428 C CA . ALA B 1 103 ? -11.945 33.688 9.672 1 94.88 103 ALA B CA 1
ATOM 2429 C C . ALA B 1 103 ? -10.758 34.375 9 1 94.88 103 ALA B C 1
ATOM 2431 O O . ALA B 1 103 ? -9.773 34.719 9.664 1 94.88 103 ALA B O 1
ATOM 2432 N N . ASN B 1 104 ? -10.883 34.5 7.676 1 93 104 ASN B N 1
ATOM 2433 C CA . ASN B 1 104 ? -9.812 35.125 6.902 1 93 104 ASN B CA 1
ATOM 2434 C C . ASN B 1 104 ? -10.359 35.844 5.664 1 93 104 ASN B C 1
ATOM 2436 O O . ASN B 1 104 ? -11.523 35.688 5.309 1 93 104 ASN B O 1
ATOM 2440 N N . ARG B 1 105 ? -9.586 36.594 5.043 1 92.44 105 ARG B N 1
ATOM 2441 C CA . ARG B 1 105 ? -10.039 37.438 3.957 1 92.44 105 ARG B CA 1
ATOM 2442 C C . ARG B 1 105 ? -10 36.719 2.621 1 92.44 105 ARG B C 1
ATOM 2444 O O . ARG B 1 105 ? -10.453 37.25 1.603 1 92.44 105 ARG B O 1
ATOM 2451 N N . PHE B 1 106 ? -9.477 35.531 2.555 1 92.69 106 PHE B N 1
ATOM 2452 C CA . PHE B 1 106 ? -9.195 34.875 1.285 1 92.69 106 PHE B CA 1
ATOM 2453 C C . PHE B 1 106 ? -10.414 34.094 0.797 1 92.69 106 PHE B C 1
ATOM 2455 O O . PHE B 1 106 ? -10.734 34.094 -0.393 1 92.69 106 PHE B O 1
ATOM 2462 N N . PHE B 1 107 ? -11.07 33.344 1.619 1 93.44 107 PHE B N 1
ATOM 2463 C CA . PHE B 1 107 ? -12.25 32.594 1.251 1 93.44 107 PHE B CA 1
ATOM 2464 C C . PHE B 1 107 ? -13.211 32.469 2.43 1 93.44 107 PHE B C 1
ATOM 2466 O O . PHE B 1 107 ? -12.844 32.781 3.566 1 93.44 107 PHE B O 1
ATOM 2473 N N . THR B 1 108 ? -14.414 31.969 2.193 1 93.5 108 THR B N 1
ATOM 2474 C CA . THR B 1 108 ? -15.453 31.969 3.219 1 93.5 108 THR B CA 1
ATOM 2475 C C . THR B 1 108 ? -15.617 30.594 3.836 1 93.5 108 THR B C 1
ATOM 2477 O O . THR B 1 108 ? -16.266 30.438 4.871 1 93.5 108 THR B O 1
ATOM 2480 N N . ASN B 1 109 ? -14.93 29.578 3.268 1 93.69 109 ASN B N 1
ATOM 2481 C CA . ASN B 1 109 ? -15.031 28.234 3.816 1 93.69 109 ASN B CA 1
ATOM 2482 C C . ASN B 1 109 ? -14.43 28.156 5.215 1 93.69 109 ASN B C 1
ATOM 2484 O O . ASN B 1 109 ? -13.258 28.469 5.414 1 93.69 109 ASN B O 1
ATOM 2488 N N . PRO B 1 110 ? -15.141 27.75 6.164 1 95.94 110 PRO B N 1
ATOM 2489 C CA . PRO B 1 110 ? -14.484 27.484 7.449 1 95.94 110 PRO B CA 1
ATOM 2490 C C . PRO B 1 110 ? -13.695 26.172 7.449 1 95.94 110 PRO B C 1
ATOM 2492 O O . PRO B 1 110 ? -12.789 25.984 8.266 1 95.94 110 PRO B O 1
ATOM 2495 N N . ILE B 1 111 ? -14.172 25.25 6.504 1 97.69 111 ILE B N 1
ATOM 2496 C CA . ILE B 1 111 ? -13.578 23.922 6.445 1 97.69 111 ILE B CA 1
ATOM 2497 C C . ILE B 1 111 ? -13.359 23.516 4.988 1 97.69 111 ILE B C 1
ATOM 2499 O O . ILE B 1 111 ? -14.234 23.719 4.141 1 97.69 111 ILE B O 1
ATOM 2503 N N . LEU B 1 112 ? -12.195 23.047 4.672 1 97.5 112 LEU B N 1
ATOM 2504 C CA . LEU B 1 112 ? -11.906 22.406 3.389 1 97.5 112 LEU B CA 1
ATOM 2505 C C . LEU B 1 112 ? -11.602 20.922 3.566 1 97.5 112 LEU B C 1
ATOM 2507 O O . LEU B 1 112 ? -10.844 20.547 4.461 1 97.5 112 LEU B O 1
ATOM 2511 N N . GLU B 1 113 ? -12.195 20.109 2.711 1 97.69 113 GLU B N 1
ATOM 2512 C CA . GLU B 1 113 ? -11.992 18.656 2.811 1 97.69 113 GLU B CA 1
ATOM 2513 C C . GLU B 1 113 ? -11.523 18.078 1.482 1 97.69 113 GLU B C 1
ATOM 2515 O O . GLU B 1 113 ? -11.953 18.516 0.415 1 97.69 113 GLU B O 1
ATOM 2520 N N . LYS B 1 114 ? -10.68 17.156 1.568 1 96.81 114 LYS B N 1
ATOM 2521 C CA . LYS B 1 114 ? -10.242 16.344 0.443 1 96.81 114 LYS B CA 1
ATOM 2522 C C . LYS B 1 114 ? -10.352 14.852 0.777 1 96.81 114 LYS B C 1
ATOM 2524 O O . LYS B 1 114 ? -9.82 14.398 1.794 1 96.81 114 LYS B O 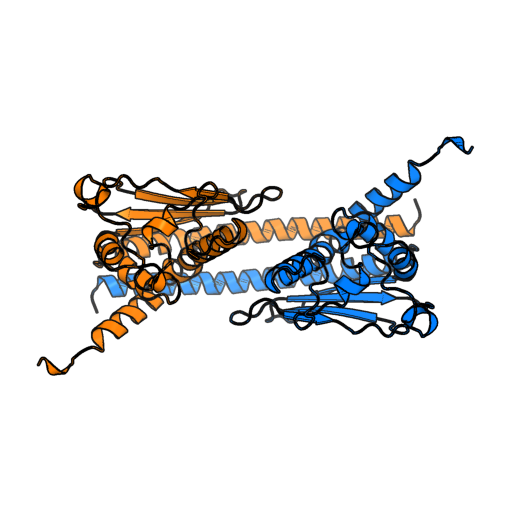1
ATOM 2529 N N . THR B 1 115 ? -11.07 14.078 -0.098 1 95.5 115 THR B N 1
ATOM 2530 C CA . THR B 1 115 ? -11.297 12.656 0.151 1 95.5 115 THR B CA 1
ATOM 2531 C C . THR B 1 115 ? -10.703 11.812 -0.969 1 95.5 115 THR B C 1
ATOM 2533 O O . THR B 1 115 ? -10.93 12.078 -2.148 1 95.5 115 THR B O 1
ATOM 2536 N N . LEU B 1 116 ? -9.859 10.891 -0.559 1 93.56 116 LEU B N 1
ATOM 2537 C CA . LEU B 1 116 ? -9.32 9.875 -1.458 1 93.56 116 LEU B CA 1
ATOM 2538 C C . LEU B 1 116 ? -10.008 8.531 -1.231 1 93.56 116 LEU B C 1
ATOM 2540 O O . LEU B 1 116 ? -10.141 8.078 -0.091 1 93.56 116 LEU B O 1
ATOM 2544 N N . ARG B 1 117 ? -10.5 7.914 -2.312 1 90.94 117 ARG B N 1
ATOM 2545 C CA . ARG B 1 117 ? -11.141 6.605 -2.25 1 90.94 117 ARG B CA 1
ATOM 2546 C C . ARG B 1 117 ? -10.453 5.613 -3.178 1 90.94 117 ARG B C 1
ATOM 2548 O O . ARG B 1 117 ? -10.289 5.883 -4.371 1 90.94 117 ARG B O 1
ATOM 2555 N N . TYR B 1 118 ? -10.016 4.488 -2.514 1 86.75 118 TYR B N 1
ATOM 2556 C CA . TYR B 1 118 ? -9.414 3.418 -3.301 1 86.75 118 TYR B CA 1
ATOM 2557 C C . TYR B 1 118 ? -10.445 2.348 -3.643 1 86.75 118 TYR B C 1
ATOM 2559 O O . TYR B 1 118 ? -11.008 1.706 -2.748 1 86.75 118 TYR B O 1
ATOM 2567 N N . ALA B 1 119 ? -10.953 2.342 -4.824 1 74.19 119 ALA B N 1
ATOM 2568 C CA . ALA B 1 119 ? -11.922 1.322 -5.215 1 74.19 119 ALA B CA 1
ATOM 2569 C C . ALA B 1 119 ? -11.242 0.171 -5.949 1 74.19 119 ALA B C 1
ATOM 2571 O O . ALA B 1 119 ? -10.203 0.362 -6.594 1 74.19 119 ALA B O 1
ATOM 2572 N N . GLY B 1 120 ? -11.617 -1.186 -5.598 1 62.69 120 GLY B N 1
ATOM 2573 C CA . GLY B 1 120 ? -11.062 -2.361 -6.25 1 62.69 120 GLY B CA 1
ATOM 2574 C C . GLY B 1 120 ? -11.023 -2.238 -7.762 1 62.69 120 GLY B C 1
ATOM 2575 O O . GLY B 1 120 ? -9.984 -2.486 -8.383 1 62.69 120 GLY B O 1
ATOM 2576 N N . ASP B 1 121 ? -12.148 -2.043 -8.477 1 58.72 121 ASP B N 1
ATOM 2577 C CA . ASP B 1 121 ? -12.273 -2.031 -9.93 1 58.72 121 ASP B CA 1
ATOM 2578 C C . ASP B 1 121 ? -11.984 -0.643 -10.492 1 58.72 121 ASP B C 1
ATOM 2580 O O . ASP B 1 121 ? -11.734 -0.493 -11.695 1 58.72 121 ASP B O 1
ATOM 2584 N N . ALA B 1 122 ? -12.227 0.378 -9.641 1 61.5 122 ALA B N 1
ATOM 2585 C CA . ALA B 1 122 ? -12.086 1.773 -10.047 1 61.5 122 ALA B CA 1
ATOM 2586 C C . ALA B 1 122 ? -10.867 2.412 -9.391 1 61.5 122 ALA B C 1
ATOM 2588 O O . ALA B 1 122 ? -10.664 2.273 -8.18 1 61.5 122 ALA B O 1
ATOM 2589 N N . ALA B 1 123 ? -9.773 2.67 -10.203 1 74.31 123 ALA B N 1
ATOM 2590 C CA . ALA B 1 123 ? -8.516 3.299 -9.805 1 74.31 123 ALA B CA 1
ATOM 2591 C C . ALA B 1 123 ? -8.758 4.461 -8.852 1 74.31 123 ALA B C 1
ATOM 2593 O O . ALA B 1 123 ? -9.906 4.781 -8.531 1 74.31 123 ALA B O 1
ATOM 2594 N N . LEU B 1 124 ? -8.023 5.113 -8.094 1 82.88 124 LEU B N 1
ATOM 2595 C CA . LEU B 1 124 ? -7.984 6.195 -7.113 1 82.88 124 LEU B CA 1
ATOM 2596 C C . LEU B 1 124 ? -8.898 7.34 -7.535 1 82.88 124 LEU B C 1
ATOM 2598 O O . LEU B 1 124 ? -8.852 7.789 -8.68 1 82.88 124 LEU B O 1
ATOM 2602 N N . SER B 1 125 ? -10 7.559 -6.715 1 87.56 125 SER B N 1
ATOM 2603 C CA . SER B 1 125 ? -10.836 8.734 -6.93 1 87.56 125 SER B CA 1
ATOM 2604 C C . SER B 1 125 ? -10.602 9.789 -5.848 1 87.56 125 SER B C 1
ATOM 2606 O O . SER B 1 125 ? -10.344 9.445 -4.691 1 87.56 125 SER B O 1
ATOM 2608 N N . MET B 1 126 ? -10.719 11.016 -6.25 1 91 126 MET B N 1
ATOM 2609 C CA . MET B 1 126 ? -10.5 12.117 -5.32 1 91 126 MET B CA 1
ATOM 2610 C C . MET B 1 126 ? -11.625 13.141 -5.41 1 91 126 MET B C 1
ATOM 2612 O O . MET B 1 126 ? -12.062 13.492 -6.508 1 91 126 MET B O 1
ATOM 2616 N N . GLU B 1 127 ? -12.117 13.562 -4.34 1 92.06 127 GLU B N 1
ATOM 2617 C CA . GLU B 1 127 ? -13.086 14.648 -4.211 1 92.06 127 GLU B CA 1
ATOM 2618 C C . GLU B 1 127 ? -12.578 15.727 -3.256 1 92.06 127 GLU B C 1
ATOM 2620 O O . GLU B 1 127 ? -11.891 15.422 -2.277 1 92.06 127 GLU B O 1
ATOM 2625 N N . ALA B 1 128 ? -12.938 16.953 -3.525 1 94.25 128 ALA B N 1
ATOM 2626 C CA . ALA B 1 128 ? -12.477 18.047 -2.682 1 94.25 128 ALA B CA 1
ATOM 2627 C C . ALA B 1 128 ? -13.523 19.156 -2.598 1 94.25 128 ALA B C 1
ATOM 2629 O O . ALA B 1 128 ? -14.328 19.328 -3.52 1 94.25 128 ALA B O 1
ATOM 2630 N N . THR B 1 129 ? -13.516 19.844 -1.48 1 94.25 129 THR B N 1
ATOM 2631 C CA . THR B 1 129 ? -14.359 21.016 -1.319 1 94.25 129 THR B CA 1
ATOM 2632 C C . THR B 1 129 ? -13.891 22.141 -2.227 1 94.25 129 THR B C 1
ATOM 2634 O O . THR B 1 129 ? -12.719 22.531 -2.191 1 94.25 129 THR B O 1
ATOM 2637 N N . PRO B 1 130 ? -14.852 22.609 -3.08 1 91.44 130 PRO B N 1
ATOM 2638 C CA . PRO B 1 130 ? -14.461 23.812 -3.83 1 91.44 130 PRO B CA 1
ATOM 2639 C C . PRO B 1 130 ? -14.195 25.016 -2.928 1 91.44 130 PRO B C 1
ATOM 2641 O O . PRO B 1 130 ? -14.906 25.219 -1.937 1 91.44 130 PRO B O 1
ATOM 2644 N N . ILE B 1 131 ? -13.18 25.734 -3.229 1 92.06 131 ILE B N 1
ATOM 2645 C CA . ILE B 1 131 ? -12.828 26.891 -2.412 1 92.06 131 ILE B CA 1
ATOM 2646 C C . ILE B 1 131 ? -13.695 28.078 -2.807 1 92.06 131 ILE B C 1
ATOM 2648 O O . ILE B 1 131 ? -13.773 28.438 -3.984 1 92.06 131 ILE B O 1
ATOM 2652 N N . ALA B 1 132 ? -14.375 28.719 -1.855 1 92.62 132 ALA B N 1
ATOM 2653 C CA . ALA B 1 132 ? -15.211 29.906 -2.059 1 92.62 132 ALA B CA 1
ATOM 2654 C C . ALA B 1 132 ? -14.391 31.188 -1.893 1 92.62 132 ALA B C 1
ATOM 2656 O O . ALA B 1 132 ? -14.594 31.938 -0.937 1 92.62 132 ALA B O 1
ATOM 2657 N N . TRP B 1 133 ? -13.633 31.516 -2.846 1 91.31 133 TRP B N 1
ATOM 2658 C CA . TRP B 1 133 ? -12.734 32.656 -2.807 1 91.31 133 TRP B CA 1
ATOM 2659 C C . TRP B 1 133 ? -13.523 33.969 -2.689 1 91.31 133 TRP B C 1
ATOM 2661 O O . TRP B 1 133 ? -14.57 34.125 -3.318 1 91.31 133 TRP B O 1
ATOM 2671 N N . THR B 1 134 ? -12.977 34.844 -1.959 1 88.62 134 THR B N 1
ATOM 2672 C CA . THR B 1 134 ? -13.586 36.188 -1.901 1 88.62 134 THR B CA 1
ATOM 2673 C C . THR B 1 134 ? -13.289 36.969 -3.174 1 88.62 134 THR B C 1
ATOM 2675 O O . THR B 1 134 ? -12.344 36.656 -3.9 1 88.62 134 THR B O 1
ATOM 2678 N N . ALA B 1 135 ? -14.07 38.031 -3.506 1 76.62 135 ALA B N 1
ATOM 2679 C CA . ALA B 1 135 ? -13.93 38.844 -4.699 1 76.62 135 ALA B CA 1
ATOM 2680 C C . ALA B 1 135 ? -12.516 39.438 -4.797 1 76.62 135 ALA B C 1
ATOM 2682 O O . ALA B 1 135 ? -11.961 39.531 -5.895 1 76.62 135 ALA B O 1
ATOM 2683 N N . ALA B 1 136 ? -11.977 39.844 -3.701 1 68.12 136 ALA B N 1
ATOM 2684 C CA . ALA B 1 136 ? -10.633 40.406 -3.666 1 68.12 136 ALA B CA 1
ATOM 2685 C C . ALA B 1 136 ? -9.586 39.344 -4.043 1 68.12 136 ALA B C 1
ATOM 2687 O O . ALA B 1 136 ? -8.516 39.688 -4.551 1 68.12 136 ALA B O 1
ATOM 2688 N N . SER B 1 137 ? -9.945 38.156 -3.793 1 65.06 137 SER B N 1
ATOM 2689 C CA . SER B 1 137 ? -8.984 37.094 -3.984 1 65.06 137 SER B CA 1
ATOM 2690 C C . SER B 1 137 ? -9.297 36.281 -5.246 1 65.06 137 SER B C 1
ATOM 2692 O O . SER B 1 137 ? -8.484 35.469 -5.684 1 65.06 137 SER B O 1
ATOM 2694 N N . SER B 1 138 ? -10.516 36.469 -5.617 1 60.28 138 SER B N 1
ATOM 2695 C CA . SER B 1 138 ? -10.891 35.781 -6.84 1 60.28 138 SER B CA 1
ATOM 2696 C C . SER B 1 138 ? -10.156 36.344 -8.047 1 60.28 138 SER B C 1
ATOM 2698 O O . SER B 1 138 ? -9.953 35.656 -9.039 1 60.28 138 SER B O 1
ATOM 2700 N N . GLY B 1 139 ? -10.133 37.719 -8.211 1 50.69 139 GLY B N 1
ATOM 2701 C CA . GLY B 1 139 ? -9.5 38.375 -9.352 1 50.69 139 GLY B CA 1
ATOM 2702 C C . GLY B 1 139 ? -8.008 38.125 -9.43 1 50.69 139 GLY B C 1
ATOM 2703 O O . GLY B 1 139 ? -7.344 38.594 -10.352 1 50.69 139 GLY B O 1
ATOM 2704 N N . GLY B 1 140 ? -7.336 38 -8.328 1 44.66 140 GLY B N 1
ATOM 2705 C CA . GLY B 1 140 ? -5.883 37.938 -8.391 1 44.66 140 GLY B CA 1
ATOM 2706 C C . GLY B 1 140 ? -5.371 36.75 -9.141 1 44.66 140 GLY B C 1
ATOM 2707 O O . GLY B 1 140 ? -6.066 35.719 -9.242 1 44.66 140 GLY B O 1
ATOM 2708 N N . GLY B 1 141 ? -4.367 36.969 -10.039 1 42.81 141 GLY B N 1
ATOM 2709 C CA . GLY B 1 141 ? -3.535 36.156 -10.906 1 42.81 141 GLY B CA 1
ATOM 2710 C C . GLY B 1 141 ? -3.16 34.812 -10.305 1 42.81 141 GLY B C 1
ATOM 2711 O O . GLY B 1 141 ? -3.164 34.656 -9.078 1 42.81 141 GLY B O 1
ATOM 2712 N N . GLU B 1 142 ? -3.461 33.719 -10.945 1 43.47 142 GLU B N 1
ATOM 2713 C CA . GLU B 1 142 ? -2.838 32.406 -10.75 1 43.47 142 GLU B CA 1
ATOM 2714 C C . GLU B 1 142 ? -1.448 32.531 -10.133 1 43.47 142 GLU B C 1
ATOM 2716 O O . GLU B 1 142 ? -0.508 32.969 -10.797 1 43.47 142 GLU B O 1
ATOM 2721 N N . GLU B 1 143 ? -1.347 33.219 -9.062 1 45.12 143 GLU B N 1
ATOM 2722 C CA . GLU B 1 143 ? 0.018 33.281 -8.547 1 45.12 143 GLU B CA 1
ATOM 2723 C C . GLU B 1 143 ? 0.7 31.922 -8.656 1 45.12 143 GLU B C 1
ATOM 2725 O O . GLU B 1 143 ? 0.096 30.891 -8.352 1 45.12 143 GLU B O 1
ATOM 2730 N N . GLU B 1 144 ? 1.655 31.953 -9.555 1 46.53 144 GLU B N 1
ATOM 2731 C CA . GLU B 1 144 ? 2.527 30.828 -9.883 1 46.53 144 GLU B CA 1
ATOM 2732 C C . GLU B 1 144 ? 3.158 30.234 -8.625 1 46.53 144 GLU B C 1
ATOM 2734 O O . GLU B 1 144 ? 3.428 30.953 -7.66 1 46.53 144 GLU B O 1
ATOM 2739 N N . ALA B 1 145 ? 3.047 29.062 -8.344 1 49.66 145 ALA B N 1
ATOM 2740 C CA . ALA B 1 145 ? 3.812 28.359 -7.328 1 49.66 145 ALA B CA 1
ATOM 2741 C C . ALA B 1 145 ? 5.246 28.875 -7.254 1 49.66 145 ALA B C 1
ATOM 2743 O O . ALA B 1 145 ? 5.777 29.391 -8.242 1 49.66 145 ALA B O 1
ATOM 2744 N N . PRO B 1 146 ? 5.82 29.109 -5.988 1 45.09 146 PRO B N 1
ATOM 2745 C CA . PRO B 1 146 ? 7.156 29.703 -5.875 1 45.09 146 PRO B CA 1
ATOM 2746 C C . PRO B 1 146 ? 8.125 29.188 -6.938 1 45.09 146 PRO B C 1
ATOM 2748 O O . PRO B 1 146 ? 9.062 29.891 -7.32 1 45.09 146 PRO B O 1
ATOM 2751 N N . HIS B 1 147 ? 8.156 27.891 -7.055 1 46.62 147 HIS B N 1
ATOM 2752 C CA . HIS B 1 147 ? 9.219 27.406 -7.93 1 46.62 147 HIS B CA 1
ATOM 2753 C C . HIS B 1 147 ? 8.703 27.172 -9.344 1 46.62 147 HIS B C 1
ATOM 2755 O O . HIS B 1 147 ? 9.219 26.328 -10.07 1 46.62 147 HIS B O 1
ATOM 2761 N N . GLY B 1 148 ? 7.863 27.938 -9.883 1 44.62 148 GLY B N 1
ATOM 2762 C CA . GLY B 1 148 ? 7.488 27.719 -11.273 1 44.62 148 GLY B CA 1
ATOM 2763 C C . GLY B 1 148 ? 6.07 27.203 -11.438 1 44.62 148 GLY B C 1
ATOM 2764 O O . GLY B 1 148 ? 5.168 27.609 -10.703 1 44.62 148 GLY B O 1
ATOM 2765 N N . GLU B 1 149 ? 5.938 26.094 -12.25 1 50.56 149 GLU B N 1
ATOM 2766 C CA . GLU B 1 149 ? 4.816 25.391 -12.867 1 50.56 149 GLU B CA 1
ATOM 2767 C C . GLU B 1 149 ? 4.031 24.578 -11.836 1 50.56 149 GLU B C 1
ATOM 2769 O O . GLU B 1 149 ? 3.047 23.922 -12.172 1 50.56 149 GLU B O 1
ATOM 2774 N N . ALA B 1 150 ? 4.48 24.594 -10.648 1 56.5 150 ALA B N 1
ATOM 2775 C CA . ALA B 1 150 ? 3.812 23.672 -9.734 1 56.5 150 ALA B CA 1
ATOM 2776 C C . ALA B 1 150 ? 2.539 24.281 -9.164 1 56.5 150 ALA B C 1
ATOM 2778 O O . ALA B 1 150 ? 2.441 25.5 -9.023 1 56.5 150 ALA B O 1
ATOM 2779 N N . ALA B 1 151 ? 1.546 23.516 -9.047 1 72.38 151 ALA B N 1
ATOM 2780 C CA . ALA B 1 151 ? 0.301 23.891 -8.383 1 72.38 151 ALA B CA 1
ATOM 2781 C C . ALA B 1 151 ? 0.565 24.391 -6.961 1 72.38 151 ALA B C 1
ATOM 2783 O O . ALA B 1 151 ? 1.527 23.953 -6.316 1 72.38 151 ALA B O 1
ATOM 2784 N N . THR B 1 152 ? -0.057 25.484 -6.562 1 86.69 152 THR B N 1
ATOM 2785 C CA . THR B 1 152 ? -0.005 25.938 -5.176 1 86.69 152 THR B CA 1
ATOM 2786 C C . THR B 1 152 ? -0.666 24.922 -4.246 1 86.69 152 THR B C 1
ATOM 2788 O O . THR B 1 152 ? -1.396 24.047 -4.699 1 86.69 152 THR B O 1
ATOM 2791 N N . PHE B 1 153 ? -0.379 24.984 -2.959 1 92.56 153 PHE B N 1
ATOM 2792 C CA . PHE B 1 153 ? -0.904 24.047 -1.971 1 92.56 153 PHE B CA 1
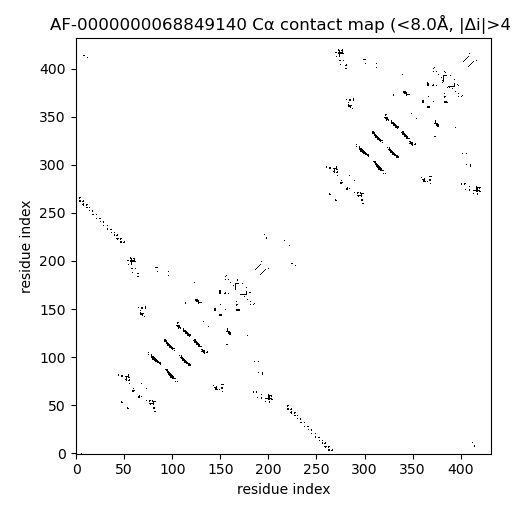ATOM 2793 C C . PHE B 1 153 ? -2.424 23.969 -2.051 1 92.56 153 PHE B C 1
ATOM 2795 O O . PHE B 1 153 ? -2.992 22.875 -2.127 1 92.56 153 PHE B O 1
ATOM 2802 N N . LEU B 1 154 ? -3.066 25.141 -2.041 1 91.25 154 LEU B N 1
ATOM 2803 C CA . LEU B 1 154 ? -4.523 25.141 -2.014 1 91.25 154 LEU B CA 1
ATOM 2804 C C . LEU B 1 154 ? -5.098 24.641 -3.336 1 91.25 154 LEU B C 1
ATOM 2806 O O . LEU B 1 154 ? -6.152 24 -3.361 1 91.25 154 LEU B O 1
ATOM 2810 N N . THR B 1 155 ? -4.469 24.953 -4.402 1 85.56 155 THR B N 1
ATOM 2811 C CA . THR B 1 155 ? -4.902 24.422 -5.695 1 85.56 155 THR B CA 1
ATOM 2812 C C . THR B 1 155 ? -4.738 22.906 -5.742 1 85.56 155 THR B C 1
ATOM 2814 O O . THR B 1 155 ? -5.621 22.203 -6.23 1 85.56 155 THR B O 1
ATOM 2817 N N . ALA B 1 156 ? -3.572 22.469 -5.27 1 89 156 ALA B N 1
ATOM 2818 C CA . ALA B 1 156 ? -3.348 21.031 -5.203 1 89 156 ALA B CA 1
ATOM 2819 C C . ALA B 1 156 ? -4.379 20.359 -4.309 1 89 156 ALA B C 1
ATOM 2821 O O . ALA B 1 156 ? -4.883 19.281 -4.633 1 89 156 ALA B O 1
ATOM 2822 N N . PHE B 1 157 ? -4.695 20.938 -3.205 1 93.38 157 PHE B N 1
ATOM 2823 C CA . PHE B 1 157 ? -5.672 20.391 -2.271 1 93.38 157 PHE B CA 1
ATOM 2824 C C . PHE B 1 157 ? -7.059 20.344 -2.908 1 93.38 157 PHE B C 1
ATOM 2826 O O . PHE B 1 157 ? -7.805 19.391 -2.701 1 93.38 157 PHE B O 1
ATOM 2833 N N . ALA B 1 158 ? -7.379 21.312 -3.676 1 89.38 158 ALA B N 1
ATOM 2834 C CA . ALA B 1 158 ? -8.711 21.406 -4.266 1 89.38 158 ALA B CA 1
ATOM 2835 C C . ALA B 1 158 ? -8.812 20.578 -5.543 1 89.38 158 ALA B C 1
ATOM 2837 O O . ALA B 1 158 ? -9.898 20.406 -6.09 1 89.38 158 ALA B O 1
ATOM 2838 N N . TRP B 1 159 ? -7.785 20.031 -5.988 1 86.81 159 TRP B N 1
ATOM 2839 C CA . TRP B 1 159 ? -7.75 19.297 -7.258 1 86.81 159 TRP B CA 1
ATOM 2840 C C . TRP B 1 159 ? -8.508 17.984 -7.152 1 86.81 159 TRP B C 1
ATOM 2842 O O . TRP B 1 159 ? -8.414 17.281 -6.141 1 86.81 159 TRP B O 1
ATOM 2852 N N . THR B 1 160 ? -9.25 17.625 -8.203 1 85.31 160 THR B N 1
ATOM 2853 C CA . THR B 1 160 ? -10.016 16.391 -8.25 1 85.31 160 THR B CA 1
ATOM 2854 C C . THR B 1 160 ? -9.797 15.672 -9.578 1 85.31 160 THR B C 1
ATOM 2856 O O . THR B 1 160 ? -9.164 16.219 -10.484 1 85.31 160 THR B O 1
ATOM 2859 N N . ASN B 1 161 ? -10.195 14.336 -9.656 1 77.31 161 ASN B N 1
ATOM 2860 C CA . ASN B 1 161 ? -10.055 13.516 -10.852 1 77.31 161 ASN B CA 1
ATOM 2861 C C . ASN B 1 161 ? -10.562 14.25 -12.094 1 77.31 161 ASN B C 1
ATOM 2863 O O . ASN B 1 161 ? -10.023 14.062 -13.188 1 77.31 161 ASN B O 1
ATOM 2867 N N . GLY B 1 162 ? -11.5 14.992 -12.047 1 67.88 162 GLY B N 1
ATOM 2868 C CA . GLY B 1 162 ? -12.102 15.648 -13.203 1 67.88 162 GLY B CA 1
ATOM 2869 C C . GLY B 1 162 ? -11.344 16.875 -13.656 1 67.88 162 GLY B C 1
ATOM 2870 O O . GLY B 1 162 ? -11.586 17.406 -14.742 1 67.88 162 GLY B O 1
ATOM 2871 N N . ASP B 1 163 ? -10.359 17.219 -12.859 1 66.62 163 ASP B N 1
ATOM 2872 C CA . ASP B 1 163 ? -9.664 18.453 -13.203 1 66.62 163 ASP B CA 1
ATOM 2873 C C . ASP B 1 163 ? -8.586 18.203 -14.258 1 66.62 163 ASP B C 1
ATOM 2875 O O . ASP B 1 163 ? -7.805 17.25 -14.141 1 66.62 163 ASP B O 1
ATOM 2879 N N . THR B 1 164 ? -8.766 18.484 -15.523 1 57.09 164 THR B N 1
ATOM 2880 C CA . THR B 1 164 ? -7.902 18.297 -16.688 1 57.09 164 THR B CA 1
ATOM 2881 C C . THR B 1 164 ? -6.543 18.953 -16.469 1 57.09 164 THR B C 1
ATOM 2883 O O . THR B 1 164 ? -5.547 18.531 -17.062 1 57.09 164 THR B O 1
ATOM 2886 N N . LYS B 1 165 ? -6.488 20.109 -15.844 1 54.59 165 LYS B N 1
ATOM 2887 C CA . LYS B 1 165 ? -5.227 20.844 -15.781 1 54.59 165 LYS B CA 1
ATOM 2888 C C . LYS B 1 165 ? -4.316 20.266 -14.695 1 54.59 165 LYS B C 1
ATOM 2890 O O . LYS B 1 165 ? -4.738 20.094 -13.547 1 54.59 165 LYS B O 1
ATOM 2895 N N . CYS B 1 166 ? -3.508 19.297 -15.148 1 50.59 166 CYS B N 1
ATOM 2896 C CA . CYS B 1 166 ? -2.607 18.594 -14.234 1 50.59 166 CYS B CA 1
ATOM 2897 C C . CYS B 1 166 ? -1.906 19.578 -13.305 1 50.59 166 CYS B C 1
ATOM 2899 O O . CYS B 1 166 ? -1.354 20.594 -13.758 1 50.59 166 CYS B O 1
ATOM 2901 N N . LEU B 1 167 ? -2.238 19.547 -12.109 1 49.66 167 LEU B N 1
ATOM 2902 C CA . LEU B 1 167 ? -1.751 20.406 -11.039 1 49.66 167 LEU B CA 1
ATOM 2903 C C . LEU B 1 167 ? -0.258 20.672 -11.195 1 49.66 167 LEU B C 1
ATOM 2905 O O . LEU B 1 167 ? 0.188 21.812 -11.055 1 49.66 167 LEU B O 1
ATOM 2909 N N . LEU B 1 168 ? 0.554 19.562 -10.938 1 49.53 168 LEU B N 1
ATOM 2910 C CA . LEU B 1 168 ? 1.959 19.797 -10.633 1 49.53 168 LEU B CA 1
ATOM 2911 C C . LEU B 1 168 ? 2.734 20.156 -11.891 1 49.53 168 LEU B C 1
ATOM 2913 O O . LEU B 1 168 ? 3.693 20.938 -11.844 1 49.53 168 LEU B O 1
ATOM 2917 N N . SER B 1 169 ? 2.691 19.125 -12.906 1 46.59 169 SER B N 1
ATOM 2918 C CA . SER B 1 169 ? 3.631 19.391 -13.992 1 46.59 169 SER B CA 1
ATOM 2919 C C . SER B 1 169 ? 2.982 20.234 -15.086 1 46.59 169 SER B C 1
ATOM 2921 O O . SER B 1 169 ? 1.879 19.922 -15.539 1 46.59 169 SER B O 1
ATOM 2923 N N . GLY B 1 170 ? 2.76 21.5 -14.906 1 44.16 170 GLY B N 1
ATOM 2924 C CA . GLY B 1 170 ? 2.488 22.328 -16.078 1 44.16 170 GLY B CA 1
ATOM 2925 C C . GLY B 1 170 ? 2.502 21.547 -17.375 1 44.16 170 GLY B C 1
ATOM 2926 O O . GLY B 1 170 ? 2.293 22.109 -18.453 1 44.16 170 GLY B O 1
ATOM 2927 N N . THR B 1 171 ? 3.26 20.438 -17.328 1 42.19 171 THR B N 1
ATOM 2928 C CA . THR B 1 171 ? 3.479 19.812 -18.625 1 42.19 171 THR B CA 1
ATOM 2929 C C . THR B 1 171 ? 2.289 18.922 -19.016 1 42.19 171 THR B C 1
ATOM 2931 O O . THR B 1 171 ? 1.575 18.422 -18.141 1 42.19 171 THR B O 1
ATOM 2934 N N . GLY B 1 172 ? 1.474 19.281 -19.906 1 45.03 172 GLY B N 1
ATOM 2935 C CA . GLY B 1 172 ? 0.52 18.484 -20.656 1 45.03 172 GLY B CA 1
ATOM 2936 C C . GLY B 1 172 ? 0.588 17 -20.328 1 45.03 172 GLY B C 1
ATOM 2937 O O . GLY B 1 172 ? 0.298 16.156 -21.172 1 45.03 172 GLY B O 1
ATOM 2938 N N . GLN B 1 173 ? 1.271 16.766 -19.328 1 49 173 GLN B N 1
ATOM 2939 C CA . GLN B 1 173 ? 1.402 15.32 -19.156 1 49 173 GLN B CA 1
ATOM 2940 C C . GLN B 1 173 ? 0.055 14.68 -18.844 1 49 173 GLN B C 1
ATOM 2942 O O . GLN B 1 173 ? -0.848 15.344 -18.328 1 49 173 GLN B O 1
ATOM 2947 N N . ALA B 1 174 ? -0.091 13.391 -19.047 1 54.44 174 ALA B N 1
ATOM 2948 C CA . ALA B 1 174 ? -1.262 12.523 -19.047 1 54.44 174 ALA B CA 1
ATOM 2949 C C . ALA B 1 174 ? -1.916 12.477 -17.672 1 54.44 174 ALA B C 1
ATOM 2951 O O . ALA B 1 174 ? -1.253 12.703 -16.656 1 54.44 174 ALA B O 1
ATOM 2952 N N . GLU B 1 175 ? -3.217 12.625 -17.516 1 61 175 GLU B N 1
ATOM 2953 C CA . GLU B 1 175 ? -4.125 12.484 -16.375 1 61 175 GLU B CA 1
ATOM 2954 C C . GLU B 1 175 ? -3.549 11.539 -15.328 1 61 175 GLU B C 1
ATOM 2956 O O . GLU B 1 175 ? -3.68 11.789 -14.125 1 61 175 GLU B O 1
ATOM 2961 N N . SER B 1 176 ? -2.793 10.633 -15.781 1 63.44 176 SER B N 1
ATOM 2962 C CA . SER B 1 176 ? -2.279 9.609 -14.883 1 63.44 176 SER B CA 1
ATOM 2963 C C . SER B 1 176 ? -1.148 10.156 -14.016 1 63.44 176 SER B C 1
ATOM 2965 O O . SER B 1 176 ? -1.045 9.812 -12.836 1 63.44 176 SER B O 1
ATOM 2967 N N . ALA B 1 177 ? -0.409 11.023 -14.578 1 63.78 177 ALA B N 1
ATOM 2968 C CA . ALA B 1 177 ? 0.692 11.617 -13.82 1 63.78 177 ALA B CA 1
ATOM 2969 C C . ALA B 1 177 ? 0.174 12.586 -12.766 1 63.78 177 ALA B C 1
ATOM 2971 O O . ALA B 1 177 ? 0.703 12.641 -11.648 1 63.78 177 ALA B O 1
ATOM 2972 N N . GLY B 1 178 ? -0.91 13.227 -13.039 1 70.31 178 GLY B N 1
ATOM 2973 C CA . GLY B 1 178 ? -1.534 14.141 -12.094 1 70.31 178 GLY B CA 1
ATOM 2974 C C . GLY B 1 178 ? -2.117 13.438 -10.883 1 70.31 178 GLY B C 1
ATOM 2975 O O . GLY B 1 178 ? -1.956 13.898 -9.75 1 70.31 178 GLY B O 1
ATOM 2976 N N . LEU B 1 179 ? -2.645 12.375 -11.156 1 77.5 179 LEU B N 1
ATOM 2977 C CA . LEU B 1 179 ? -3.268 11.609 -10.086 1 77.5 179 LEU B CA 1
ATOM 2978 C C . LEU B 1 179 ? -2.217 11.062 -9.125 1 77.5 179 LEU B C 1
ATOM 2980 O O . LEU B 1 179 ? -2.404 11.109 -7.902 1 77.5 179 LEU B O 1
ATOM 2984 N N . ALA B 1 180 ? -1.177 10.625 -9.664 1 77.94 180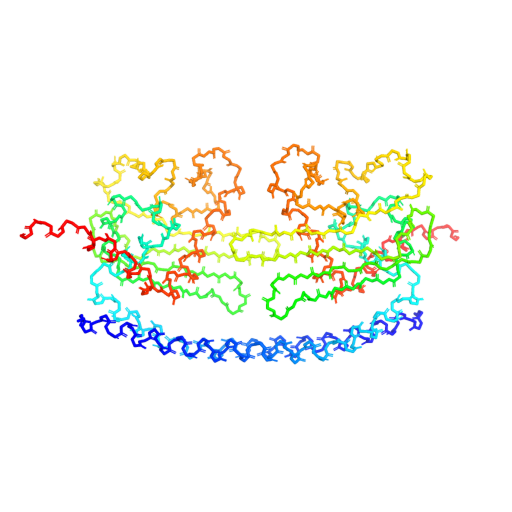 ALA B N 1
ATOM 2985 C CA . ALA B 1 180 ? -0.098 10.094 -8.836 1 77.94 180 ALA B CA 1
ATOM 2986 C C . ALA B 1 180 ? 0.509 11.188 -7.961 1 77.94 180 ALA B C 1
ATOM 2988 O O . ALA B 1 180 ? 0.814 10.961 -6.789 1 77.94 180 ALA B O 1
ATOM 2989 N N . GLU B 1 181 ? 0.639 12.273 -8.547 1 82.06 181 GLU B N 1
ATOM 2990 C CA . GLU B 1 181 ? 1.194 13.398 -7.805 1 82.06 181 GLU B CA 1
ATOM 2991 C C . GLU B 1 181 ? 0.246 13.852 -6.699 1 82.06 181 GLU B C 1
ATOM 2993 O O . GLU B 1 181 ? 0.68 14.141 -5.582 1 82.06 181 GLU B O 1
ATOM 2998 N N . ALA B 1 182 ? -0.991 13.914 -7.035 1 86.56 182 ALA B N 1
ATOM 2999 C CA . ALA B 1 182 ? -1.993 14.305 -6.043 1 86.56 182 ALA B CA 1
ATOM 3000 C C . ALA B 1 182 ? -2.045 13.297 -4.895 1 86.56 182 ALA B C 1
ATOM 3002 O O . ALA B 1 182 ? -2.201 13.688 -3.734 1 86.56 182 ALA B O 1
ATOM 3003 N N . GLU B 1 183 ? -1.913 12.188 -5.297 1 88.56 183 GLU B N 1
ATOM 3004 C CA . GLU B 1 183 ? -1.903 11.148 -4.273 1 88.56 183 GLU B CA 1
ATOM 3005 C C . GLU B 1 183 ? -0.703 11.305 -3.344 1 88.56 183 GLU B C 1
ATOM 3007 O O . GLU B 1 183 ? -0.838 11.195 -2.125 1 88.56 183 GLU B O 1
ATOM 3012 N N . ALA B 1 184 ? 0.431 11.469 -3.904 1 88.69 184 ALA B N 1
ATOM 3013 C CA . ALA B 1 184 ? 1.645 11.664 -3.115 1 88.69 184 ALA B CA 1
ATOM 3014 C C . ALA B 1 184 ? 1.503 12.859 -2.176 1 88.69 184 ALA B C 1
ATOM 3016 O O . ALA B 1 184 ? 1.954 12.812 -1.029 1 88.69 184 ALA B O 1
ATOM 3017 N N . PHE B 1 185 ? 0.915 13.852 -2.688 1 92.75 185 PHE B N 1
ATOM 3018 C CA . PHE B 1 185 ? 0.636 15.062 -1.919 1 92.75 185 PHE B CA 1
ATOM 3019 C C . PHE B 1 185 ? -0.22 14.742 -0.699 1 92.75 185 PHE B C 1
ATOM 3021 O O . PHE B 1 185 ? 0.138 15.102 0.426 1 92.75 185 PHE B O 1
ATOM 3028 N N . CYS B 1 186 ? -1.269 14.008 -0.881 1 95.75 186 CYS B N 1
ATOM 3029 C CA . CYS B 1 186 ? -2.189 13.68 0.2 1 95.75 186 CYS B CA 1
ATOM 3030 C C . CYS B 1 186 ? -1.56 12.688 1.169 1 95.75 186 CYS B C 1
ATOM 3032 O O . CYS B 1 186 ? -1.752 12.789 2.383 1 95.75 186 CYS B O 1
ATOM 3034 N N . GLU B 1 187 ? -0.802 11.828 0.637 1 95.06 187 GLU B N 1
ATOM 3035 C CA . GLU B 1 187 ? -0.121 10.852 1.484 1 95.06 187 GLU B CA 1
ATOM 3036 C C . GLU B 1 187 ? 0.925 11.523 2.369 1 95.06 187 GLU B C 1
ATOM 3038 O O . GLU B 1 187 ? 1.117 11.133 3.52 1 95.06 187 GLU B O 1
ATOM 3043 N N . ALA B 1 188 ? 1.591 12.461 1.836 1 96.44 188 ALA B N 1
ATOM 3044 C CA . ALA B 1 188 ? 2.568 13.203 2.623 1 96.44 188 ALA B CA 1
ATOM 3045 C C . ALA B 1 188 ? 1.904 13.898 3.809 1 96.44 188 ALA B C 1
ATOM 3047 O O . ALA B 1 188 ? 2.451 13.914 4.914 1 96.44 188 ALA B O 1
ATOM 3048 N N . ILE B 1 189 ? 0.741 14.43 3.588 1 97.94 189 ILE B N 1
ATOM 3049 C CA . ILE B 1 189 ? 0.011 15.094 4.66 1 97.94 189 ILE B CA 1
ATOM 3050 C C . ILE B 1 189 ? -0.399 14.07 5.719 1 97.94 189 ILE B C 1
ATOM 3052 O O . ILE B 1 189 ? -0.175 14.281 6.914 1 97.94 189 ILE B O 1
ATOM 3056 N N . LYS B 1 190 ? -0.928 13.016 5.266 1 97.5 190 LYS B N 1
ATOM 3057 C CA . LYS B 1 190 ? -1.448 12 6.18 1 97.5 190 LYS B CA 1
ATOM 3058 C C . LYS B 1 190 ? -0.316 11.273 6.902 1 97.5 190 LYS B C 1
ATOM 3060 O O . LYS B 1 190 ? -0.285 11.234 8.133 1 97.5 190 LYS B O 1
ATOM 3065 N N . GLU B 1 191 ? 0.704 10.797 6.199 1 96.12 191 GLU B N 1
ATOM 3066 C CA . GLU B 1 191 ? 1.672 9.844 6.742 1 96.12 191 GLU B CA 1
ATOM 3067 C C . GLU B 1 191 ? 2.834 10.57 7.414 1 96.12 191 GLU B C 1
ATOM 3069 O O . GLU B 1 191 ? 3.506 10 8.281 1 96.12 191 GLU B O 1
ATOM 3074 N N . ASP B 1 192 ? 3.053 11.781 7.008 1 96.88 192 ASP B N 1
ATOM 3075 C CA . ASP B 1 192 ? 4.199 12.492 7.566 1 96.88 192 ASP B CA 1
ATOM 3076 C C . ASP B 1 192 ? 3.746 13.625 8.484 1 96.88 192 ASP B C 1
ATOM 3078 O O . ASP B 1 192 ? 3.875 13.523 9.711 1 96.88 192 ASP B O 1
ATOM 3082 N N . VAL B 1 193 ? 3.068 14.602 7.934 1 97.88 193 VAL B N 1
ATOM 3083 C CA . VAL B 1 193 ? 2.771 15.812 8.688 1 97.88 193 VAL B CA 1
ATOM 3084 C C . VAL B 1 193 ? 1.774 15.5 9.805 1 97.88 193 VAL B C 1
ATOM 3086 O O . VAL B 1 193 ? 2.016 15.828 10.969 1 97.88 193 VAL B O 1
ATOM 3089 N N . TYR B 1 194 ? 0.669 14.828 9.477 1 98.38 194 TYR B N 1
ATOM 3090 C CA . TYR B 1 194 ? -0.342 14.523 10.477 1 98.38 194 TYR B CA 1
ATOM 3091 C C . TYR B 1 194 ? 0.189 13.531 11.508 1 98.38 194 TYR B C 1
ATOM 3093 O O . TYR B 1 194 ? -0.066 13.672 12.703 1 98.38 194 TYR B O 1
ATOM 3101 N N . ALA B 1 195 ? 0.93 12.609 11.047 1 96.69 195 ALA B N 1
ATOM 3102 C CA . ALA B 1 195 ? 1.447 11.57 11.93 1 96.69 195 ALA B CA 1
ATOM 3103 C C . ALA B 1 195 ? 2.523 12.125 12.859 1 96.69 195 ALA B C 1
ATOM 3105 O O . ALA B 1 195 ? 2.566 11.773 14.039 1 96.69 195 ALA B O 1
ATOM 3106 N N . HIS B 1 196 ? 3.42 13 12.234 1 96.5 196 HIS B N 1
ATOM 3107 C CA . HIS B 1 196 ? 4.543 13.523 13.008 1 96.5 196 HIS B CA 1
ATOM 3108 C C . HIS B 1 196 ? 4.734 15.016 12.758 1 96.5 196 HIS B C 1
ATOM 3110 O O . HIS B 1 196 ? 5.801 15.445 12.312 1 96.5 196 HIS B O 1
ATOM 3116 N N . PRO B 1 197 ? 3.766 15.758 13.188 1 97.56 197 PRO B N 1
ATOM 3117 C CA . PRO B 1 197 ? 3.812 17.188 12.875 1 97.56 197 PRO B CA 1
ATOM 3118 C C . PRO B 1 197 ? 4.992 17.906 13.531 1 97.56 197 PRO B C 1
ATOM 3120 O O . PRO B 1 197 ? 5.539 18.859 12.969 1 97.56 197 PRO B O 1
ATOM 3123 N N . LEU B 1 198 ? 5.43 17.484 14.695 1 96.38 198 LEU B N 1
ATOM 3124 C CA . LEU B 1 198 ? 6.492 18.141 15.438 1 96.38 198 LEU B CA 1
ATOM 3125 C C . LEU B 1 198 ? 7.812 18.078 14.688 1 96.38 198 LEU B C 1
ATOM 3127 O O . LEU B 1 198 ? 8.609 19.016 14.727 1 96.38 198 LEU B O 1
ATOM 3131 N N . ARG B 1 199 ? 8.016 16.969 14.094 1 95.44 199 ARG B N 1
ATOM 3132 C CA . ARG B 1 199 ? 9.242 16.797 13.32 1 95.44 199 ARG B CA 1
ATOM 3133 C C . ARG B 1 199 ? 9.398 17.891 12.266 1 95.44 199 ARG B C 1
ATOM 3135 O O . ARG B 1 199 ? 10.461 18.484 12.141 1 95.44 199 ARG B O 1
ATOM 3142 N N . PHE B 1 200 ? 8.383 18.172 11.633 1 96.88 200 PHE B N 1
ATOM 3143 C CA . PHE B 1 200 ? 8.438 19.125 10.531 1 96.88 200 PHE B CA 1
ATOM 3144 C C . PHE B 1 200 ? 8.312 20.547 11.047 1 96.88 200 PHE B C 1
ATOM 3146 O O . PHE B 1 200 ? 8.891 21.469 10.469 1 96.88 200 PHE B O 1
ATOM 3153 N N . PHE B 1 201 ? 7.527 20.672 12.117 1 96.5 201 PHE B N 1
ATOM 3154 C CA . PHE B 1 201 ? 7.445 21.969 12.781 1 96.5 201 PHE B CA 1
ATOM 3155 C C . PHE B 1 201 ? 8.828 22.453 13.211 1 96.5 201 PHE B C 1
ATOM 3157 O O . PHE B 1 201 ? 9.203 23.594 12.938 1 96.5 201 PHE B O 1
ATOM 3164 N N . GLU B 1 202 ? 9.578 21.594 13.727 1 92.25 202 GLU B N 1
ATOM 3165 C CA . GLU B 1 202 ? 10.914 21.922 14.219 1 92.25 202 GLU B CA 1
ATOM 3166 C C . GLU B 1 202 ? 11.883 22.172 13.07 1 92.25 202 GLU B C 1
ATOM 3168 O O . GLU B 1 202 ? 12.742 23.047 13.164 1 92.25 202 GLU B O 1
ATOM 3173 N N . ARG B 1 203 ? 11.75 21.453 12.109 1 91.19 203 ARG B N 1
ATOM 3174 C CA . ARG B 1 203 ? 12.609 21.625 10.938 1 91.19 203 ARG B CA 1
ATOM 3175 C C . ARG B 1 203 ? 12.445 23.016 10.344 1 91.19 203 ARG B C 1
ATOM 3177 O O . ARG B 1 203 ? 13.43 23.656 9.969 1 91.19 203 ARG B O 1
ATOM 3184 N N . PHE B 1 204 ? 11.266 23.453 10.297 1 89.81 204 PHE B N 1
ATOM 3185 C CA . PHE B 1 204 ? 11 24.766 9.727 1 89.81 204 PHE B CA 1
ATOM 3186 C C . PHE B 1 204 ? 11.406 25.875 10.695 1 89.81 204 PHE B C 1
ATOM 3188 O O . PHE B 1 204 ? 12 26.875 10.289 1 89.81 204 PHE B O 1
ATOM 3195 N N . SER B 1 205 ? 11.062 25.75 11.945 1 83.06 205 SER B N 1
ATOM 3196 C CA . SER B 1 205 ? 11.359 26.766 12.945 1 83.06 205 SER B CA 1
ATOM 3197 C C . SER B 1 205 ? 12.867 26.969 13.102 1 83.06 205 SER B C 1
ATOM 3199 O O . SER B 1 205 ? 13.336 28.078 13.336 1 83.06 205 SER B O 1
ATOM 3201 N N . CYS B 1 206 ? 13.578 25.906 12.945 1 72.44 206 CYS B N 1
ATOM 3202 C CA . CYS B 1 206 ? 15.031 26 13.039 1 72.44 206 CYS B CA 1
ATOM 3203 C C . CYS B 1 206 ? 15.609 26.672 11.797 1 72.44 206 CYS B C 1
ATOM 3205 O O . CYS B 1 206 ? 16.656 27.312 11.867 1 72.44 206 CYS B O 1
ATOM 3207 N N . SER B 1 207 ? 15.023 26.406 10.719 1 68.19 207 SER B N 1
ATOM 3208 C CA . SER B 1 207 ? 15.516 26.984 9.469 1 68.19 207 SER B CA 1
ATOM 3209 C C . SER B 1 207 ? 15.266 28.484 9.43 1 68.19 207 SER B C 1
ATOM 3211 O O . SER B 1 207 ? 16.078 29.25 8.898 1 68.19 207 SER B O 1
ATOM 3213 N N . GLU B 1 208 ? 14.219 28.953 9.945 1 64.12 208 GLU B N 1
ATOM 3214 C CA . GLU B 1 208 ? 13.922 30.391 9.992 1 64.12 208 GLU B CA 1
ATOM 3215 C C . GLU B 1 208 ? 14.68 31.062 11.125 1 64.12 208 GLU B C 1
ATOM 3217 O O . GLU B 1 208 ? 15 32.25 11.039 1 64.12 208 GLU B O 1
ATOM 3222 N N . GLY B 1 209 ? 14.82 30.375 12.312 1 54.28 209 GLY B N 1
ATOM 3223 C CA . GLY B 1 209 ? 15.625 30.938 13.383 1 54.28 209 GLY B CA 1
ATOM 3224 C C . GLY B 1 209 ? 17.094 31.031 13.031 1 54.28 209 GLY B C 1
ATOM 3225 O O . GLY B 1 209 ? 17.859 31.703 13.734 1 54.28 209 GLY B O 1
ATOM 3226 N N . ALA B 1 210 ? 17.625 30.094 12.297 1 46.75 210 ALA B N 1
ATOM 3227 C CA . ALA B 1 210 ? 19.031 30.188 11.898 1 46.75 210 ALA B CA 1
ATOM 3228 C C . ALA B 1 210 ? 19.281 31.391 10.992 1 46.75 210 ALA B C 1
ATOM 3230 O O . ALA B 1 210 ? 20.375 31.562 10.469 1 46.75 210 ALA B O 1
ATOM 3231 N N . GLY B 1 211 ? 18.344 32.094 10.656 1 42.12 211 GLY B N 1
ATOM 3232 C CA . GLY B 1 211 ? 18.688 33.344 9.992 1 42.12 211 GLY B CA 1
ATOM 3233 C C . GLY B 1 211 ? 19.594 34.25 10.812 1 42.12 211 GLY B C 1
ATOM 3234 O O . GLY B 1 211 ? 19.969 33.875 11.938 1 42.12 211 GLY B O 1
ATOM 3235 N N . ASP B 1 212 ? 19.656 35.781 10.641 1 41.59 212 ASP B N 1
ATOM 3236 C CA . ASP B 1 212 ? 20.672 36.781 10.914 1 41.59 212 ASP B CA 1
ATOM 3237 C C . ASP B 1 212 ? 20.844 37 12.414 1 41.59 212 ASP B C 1
ATOM 3239 O O . ASP B 1 212 ? 19.922 37.438 13.102 1 41.59 212 ASP B O 1
ATOM 3243 N N . PRO B 1 213 ? 21.609 36.281 13.148 1 44.25 213 PRO B N 1
ATOM 3244 C CA . PRO B 1 213 ? 22.031 36.656 14.492 1 44.25 213 PRO B CA 1
ATOM 3245 C C . PRO B 1 213 ? 22.375 38.156 14.594 1 44.25 213 PRO B C 1
ATOM 3247 O O . PRO B 1 213 ? 22.547 38.688 15.703 1 44.25 213 PRO B O 1
ATOM 3250 N N . THR B 1 214 ? 22.953 38.688 13.523 1 42.44 214 THR B N 1
ATOM 3251 C CA . THR B 1 214 ? 23.656 39.969 13.578 1 42.44 214 THR B CA 1
ATOM 3252 C C . THR B 1 214 ? 22.672 41.125 13.789 1 42.44 214 THR B C 1
ATOM 3254 O O . THR B 1 214 ? 23.062 42.281 13.844 1 42.44 214 THR B O 1
ATOM 3257 N N . ALA B 1 215 ? 21.484 40.938 13.656 1 40.59 215 ALA B N 1
ATOM 3258 C CA . ALA B 1 215 ? 20.766 42.219 13.828 1 40.59 215 ALA B CA 1
ATOM 3259 C C . ALA B 1 215 ? 20.688 42.594 15.305 1 40.59 215 ALA B C 1
ATOM 3261 O O . ALA B 1 215 ? 20.016 43.562 15.664 1 40.59 215 ALA B O 1
ATOM 3262 N N . ALA B 1 216 ? 21.406 41.781 16.344 1 32.12 216 ALA B N 1
ATOM 3263 C CA . ALA B 1 216 ? 21.594 42.469 17.625 1 32.12 216 ALA B CA 1
ATOM 3264 C C . ALA B 1 216 ? 22.891 43.25 17.625 1 32.12 216 ALA B C 1
ATOM 3266 O O . ALA B 1 216 ? 23.922 42.781 17.141 1 32.12 216 ALA B O 1
#